Protein AF-A0A8T7GJ26-F1 (afdb_monomer_lite)

Sequence (467 aa):
MSLPRTNRNSEIVETINKELKKILKRLLLPILIACISAFLIIFVIDTERTAMFNTFPGIIIFFCCALAAIRLISKGLTKSEIKIFIIVFLAIFCWLIGETIYLYYQYFMKISIPYPSIADIFYLLSNFFFSYYLYSSLAHLSRHKNISSIYYIVISIGVSILMIGLITTMIRNHLSGEYNVISFTVSIIYYLYDFIILVPAIVILITTKKEPLIFHWLILTLAITILVFADIGYTYSDMVGKEFIRETEWFWALIYSIGYIFILMSIIWYQKIKDILYLGKIDKITENMDNKFDKNNEFVEQYIKQNNINKLGENNKYFEIISSRIQHSKNNINILLPEESWIEKNEIKNILNLVFQKITENNLLKIRILNSYTLRDKWDSNISSKNKERILIRYFEPHISLKSAIFIIDDKFLLVFDTITYEDNIKKSYVLSYTDNELKVSIYLNLFEKVWLLETAIHGQNGFHKN

Secondary structure (DSSP, 8-state):
-PPPGGGHHHHHHHHHHHHHHHHIIIIIHHHHHHHHHHHHHHHHH-TTTHHHHSHHHHHHHHHHHHHHHHHHHHTT--HHHHHHHHHHHHHHHHHHHHHHHHHIIIIII-SPPPSS-HHHHHHHHHHHHHHHHHHHHHHHHHHHS---HHHHHHHHHHHHHHHHHHHHHHHHHHHTTSS-HHHHHHHHHHHHHHHHHHHHHHHHHHHS---TTTHHHHHHHHHHHHHHHHHHHHHHHHHH-HHHHHHHHHHHHHHHHHHHHHHHHHHHHHHHHHHHHT-THHHHHHHHHHHHHHHHHHHHHHHHHHHT---TTS-THHHHHHHHHHHT--SEEEEEE-SGGGTTSHHHHHHHHHHHHHHHH-TT-EEEEEEEGGGHHHHHTTS-GGGTTTEEEEEE---S---SEEEEETTTEEEEEEEE--TT-S--EEEEEEE--HHHHHHHHHHHHHHHHHHHHHH-S------

pLDDT: mean 81.29, std 15.44, range [30.59, 98.19]

Structure (mmCIF, N/CA/C/O backbone):
data_AF-A0A8T7GJ26-F1
#
_entry.id   AF-A0A8T7GJ26-F1
#
loop_
_atom_site.group_PDB
_atom_site.id
_atom_site.type_symbol
_atom_site.label_atom_id
_atom_site.label_alt_id
_atom_site.label_comp_id
_atom_site.label_asym_id
_atom_site.label_entity_id
_atom_site.label_seq_id
_atom_site.pdbx_PDB_ins_code
_atom_site.Cartn_x
_atom_site.Cartn_y
_atom_site.Cartn_z
_atom_site.occupancy
_atom_site.B_iso_or_equiv
_atom_site.auth_seq_id
_atom_site.auth_comp_id
_atom_site.auth_asym_id
_atom_site.auth_atom_id
_atom_site.pdbx_PDB_model_num
ATOM 1 N N . MET A 1 1 ? -1.086 6.934 43.230 1.00 36.16 1 MET A N 1
ATOM 2 C CA . MET A 1 1 ? -0.432 7.893 42.312 1.00 36.16 1 MET A CA 1
ATOM 3 C C . MET A 1 1 ? -0.774 7.460 40.886 1.00 36.16 1 MET A C 1
ATOM 5 O O . MET A 1 1 ? -0.201 6.500 40.394 1.00 36.16 1 MET A O 1
ATOM 9 N N . SER A 1 2 ? -1.824 8.029 40.287 1.00 33.09 2 SER A N 1
ATOM 10 C CA . SER A 1 2 ? -2.357 7.605 38.981 1.00 33.09 2 SER A CA 1
ATOM 11 C C . SER A 1 2 ? -1.684 8.383 37.849 1.00 33.09 2 SER A C 1
ATOM 13 O O . SER A 1 2 ? -1.801 9.607 37.804 1.00 33.09 2 SER A O 1
ATOM 15 N N . LEU A 1 3 ? -0.989 7.689 36.946 1.00 33.25 3 LEU A N 1
ATOM 16 C CA . LEU A 1 3 ? -0.371 8.290 35.759 1.00 33.25 3 LEU A CA 1
ATOM 17 C C . LEU A 1 3 ? -1.425 8.976 34.856 1.00 33.25 3 LEU A C 1
ATOM 19 O O . LEU A 1 3 ? -2.544 8.464 34.741 1.00 33.25 3 LEU A O 1
ATOM 23 N N . PRO A 1 4 ? -1.098 10.102 34.188 1.00 39.72 4 PRO A N 1
ATOM 24 C CA . PRO A 1 4 ? -2.025 10.792 33.290 1.00 39.72 4 PRO A CA 1
ATOM 25 C C . PRO A 1 4 ? -2.404 9.902 32.093 1.00 39.72 4 PRO A C 1
ATOM 27 O O . PRO A 1 4 ? -1.548 9.421 31.351 1.00 39.72 4 PRO A O 1
ATOM 30 N N . ARG A 1 5 ? -3.711 9.670 31.916 1.00 49.03 5 ARG A N 1
ATOM 31 C CA . ARG A 1 5 ? -4.311 8.647 31.033 1.00 49.03 5 ARG A CA 1
ATOM 32 C C . ARG A 1 5 ? -4.330 8.972 29.532 1.00 49.03 5 ARG A C 1
ATOM 34 O O . ARG A 1 5 ? -4.708 8.115 28.743 1.00 49.03 5 ARG A O 1
ATOM 41 N N . THR A 1 6 ? -3.850 10.137 29.105 1.00 49.22 6 THR A N 1
ATOM 42 C CA . THR A 1 6 ? -3.681 10.473 27.676 1.00 49.22 6 THR A CA 1
ATOM 43 C C . THR A 1 6 ? -2.536 9.707 26.994 1.00 49.22 6 THR A C 1
ATOM 45 O O . THR A 1 6 ? -2.337 9.867 25.793 1.00 49.22 6 THR A O 1
ATOM 48 N N . ASN A 1 7 ? -1.808 8.850 27.726 1.00 54.12 7 ASN A N 1
ATOM 49 C CA . ASN A 1 7 ? -0.531 8.288 27.284 1.00 54.12 7 ASN A CA 1
ATOM 50 C C . ASN A 1 7 ? -0.566 6.850 26.702 1.00 54.12 7 ASN A C 1
ATOM 52 O O . ASN A 1 7 ? 0.481 6.311 26.366 1.00 54.12 7 ASN A O 1
ATOM 56 N N . ARG A 1 8 ? -1.725 6.177 26.591 1.00 57.75 8 ARG A N 1
ATOM 57 C CA . ARG A 1 8 ? -1.763 4.767 26.116 1.00 57.75 8 ARG A CA 1
ATOM 58 C C . ARG A 1 8 ? -1.815 4.613 24.597 1.00 57.75 8 ARG A C 1
ATOM 60 O O . ARG A 1 8 ? -1.161 3.730 24.048 1.00 57.75 8 ARG A O 1
ATOM 67 N N . ASN A 1 9 ? -2.537 5.491 23.902 1.00 58.66 9 ASN A N 1
ATOM 68 C CA . ASN A 1 9 ? -2.509 5.510 22.434 1.00 58.66 9 ASN A CA 1
ATOM 69 C C . ASN A 1 9 ? -1.128 5.929 21.933 1.00 58.66 9 ASN A C 1
ATOM 71 O O . ASN A 1 9 ? -0.635 5.360 20.961 1.00 58.66 9 ASN A O 1
ATOM 75 N N . SER A 1 10 ? -0.470 6.856 22.637 1.00 63.00 10 SER A N 1
ATOM 76 C CA . SER A 1 10 ? 0.942 7.145 22.404 1.00 63.00 10 SER A CA 1
ATOM 77 C C . SER A 1 10 ? 1.812 5.930 22.692 1.00 63.00 10 SER A C 1
ATOM 79 O O . SER A 1 10 ? 2.674 5.673 21.875 1.00 63.00 10 SER A O 1
ATOM 81 N N . GLU A 1 11 ? 1.566 5.127 23.730 1.00 67.50 11 GLU A N 1
ATOM 82 C CA . GLU A 1 11 ? 2.383 3.939 24.029 1.00 67.50 11 GLU A CA 1
ATOM 83 C C . GLU A 1 11 ? 2.301 2.841 22.947 1.00 67.50 11 GLU A C 1
ATOM 85 O O . GLU A 1 11 ? 3.330 2.293 22.544 1.00 67.50 11 GLU A O 1
ATOM 90 N N . ILE A 1 12 ? 1.109 2.536 22.409 1.00 67.19 12 ILE A N 1
ATOM 91 C CA . ILE A 1 12 ? 0.970 1.579 21.290 1.00 67.19 12 ILE A CA 1
ATOM 92 C C . ILE A 1 12 ? 1.646 2.138 20.037 1.00 67.19 12 ILE A C 1
ATOM 94 O O . ILE A 1 12 ? 2.435 1.444 19.395 1.00 67.19 12 ILE A O 1
ATOM 98 N N . VAL A 1 13 ? 1.375 3.401 19.700 1.00 68.50 13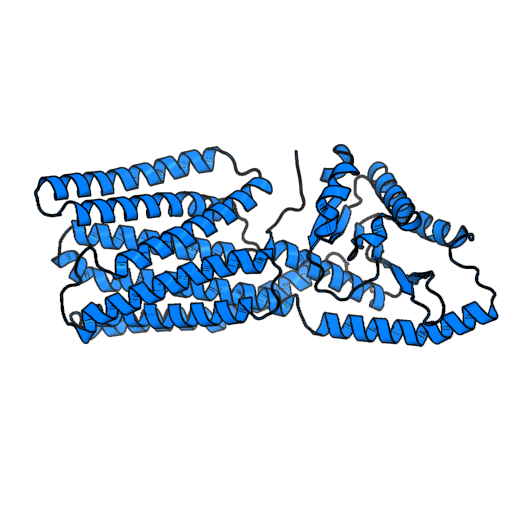 VAL A N 1
ATOM 99 C CA . VAL A 1 13 ? 1.983 4.073 18.543 1.00 68.50 13 VAL A CA 1
ATOM 100 C C . VAL A 1 13 ? 3.501 4.190 18.706 1.00 68.50 13 VAL A C 1
ATOM 102 O O . VAL A 1 13 ? 4.235 4.027 17.737 1.00 68.50 13 VAL A O 1
ATOM 105 N N . GLU A 1 14 ? 3.998 4.418 19.915 1.00 73.94 14 GLU A N 1
ATOM 106 C CA . GLU A 1 14 ? 5.417 4.481 20.259 1.00 73.94 14 GLU A CA 1
ATOM 107 C C . GLU A 1 14 ? 6.066 3.103 20.159 1.00 73.94 14 GLU A C 1
ATOM 109 O O . GLU A 1 14 ? 7.149 2.981 19.590 1.00 73.94 14 GLU A O 1
ATOM 114 N N . THR A 1 15 ? 5.386 2.051 20.617 1.00 74.62 15 THR A N 1
ATOM 115 C CA . THR A 1 15 ? 5.840 0.663 20.472 1.00 74.62 15 THR A CA 1
ATOM 116 C C . THR A 1 15 ? 5.930 0.272 19.001 1.00 74.62 15 THR A C 1
ATOM 118 O O . THR A 1 15 ? 6.962 -0.242 18.563 1.00 74.62 15 THR A O 1
ATOM 121 N N . ILE A 1 16 ? 4.887 0.580 18.224 1.00 71.81 16 ILE A N 1
ATOM 122 C CA . ILE A 1 16 ? 4.866 0.411 16.769 1.00 71.81 16 ILE A CA 1
ATOM 123 C C . ILE A 1 16 ? 6.041 1.186 16.160 1.00 71.81 16 ILE A C 1
ATOM 125 O O . ILE A 1 16 ? 6.884 0.592 15.499 1.00 71.81 16 ILE A O 1
ATOM 129 N N . ASN A 1 17 ? 6.192 2.474 16.467 1.00 75.88 17 ASN A N 1
ATOM 130 C CA . ASN A 1 17 ? 7.302 3.300 15.988 1.00 75.88 17 ASN A CA 1
ATOM 131 C C . ASN A 1 17 ? 8.681 2.740 16.345 1.00 75.88 17 ASN A C 1
ATOM 133 O O . ASN A 1 17 ? 9.604 2.806 15.534 1.00 75.88 17 ASN A O 1
ATOM 137 N N . LYS A 1 18 ? 8.851 2.204 17.553 1.00 81.38 18 LYS A N 1
ATOM 138 C CA . LYS A 1 18 ? 10.116 1.645 18.034 1.00 81.38 18 LYS A CA 1
ATOM 139 C C . LYS A 1 18 ? 10.476 0.367 17.282 1.00 81.38 18 LYS A C 1
ATOM 141 O O . LYS A 1 18 ? 11.609 0.244 16.816 1.00 81.38 18 LYS A O 1
ATOM 146 N N . GLU A 1 19 ? 9.530 -0.556 17.122 1.00 75.75 19 GLU A N 1
ATOM 147 C CA . GLU A 1 19 ? 9.732 -1.783 16.340 1.00 75.75 19 GLU A CA 1
ATOM 148 C C . GLU A 1 19 ? 9.939 -1.477 14.851 1.00 75.75 19 GLU A C 1
ATOM 150 O O . GLU A 1 19 ? 10.803 -2.070 14.207 1.00 75.75 19 GLU A O 1
ATOM 155 N N . LEU A 1 20 ? 9.239 -0.484 14.311 1.00 76.38 20 LEU A N 1
ATOM 156 C CA . LEU A 1 20 ? 9.401 -0.042 12.928 1.00 76.38 20 LEU A CA 1
ATOM 157 C C . LEU A 1 20 ? 10.767 0.623 12.682 1.00 76.38 20 LEU A C 1
ATOM 159 O O . LEU A 1 20 ? 11.470 0.269 11.735 1.00 76.38 20 LEU A O 1
ATOM 163 N N . LYS A 1 21 ? 11.227 1.498 13.589 1.00 80.44 21 LYS A N 1
ATOM 164 C CA . LYS A 1 21 ? 12.602 2.038 13.569 1.00 80.44 21 LYS A CA 1
ATOM 165 C C . LYS A 1 21 ? 13.650 0.929 13.646 1.00 80.44 21 LYS A C 1
ATOM 167 O O . LYS A 1 21 ? 14.722 1.050 13.056 1.00 80.44 21 LYS A O 1
ATOM 172 N N . LYS A 1 22 ? 13.360 -0.145 14.379 1.00 82.19 22 LYS A N 1
ATOM 173 C CA . LYS A 1 22 ? 14.240 -1.308 14.498 1.00 82.19 22 LYS A CA 1
ATOM 174 C C . LYS A 1 22 ? 14.302 -2.100 13.194 1.00 82.19 22 LYS A C 1
ATOM 176 O O . LYS A 1 22 ? 15.405 -2.472 12.813 1.00 82.19 22 LYS A O 1
ATOM 181 N N . ILE A 1 23 ? 13.183 -2.303 12.493 1.00 77.19 23 ILE A N 1
ATOM 182 C CA . ILE A 1 23 ? 13.171 -2.914 11.150 1.00 77.19 23 ILE A CA 1
ATOM 183 C C . ILE A 1 23 ? 14.007 -2.081 10.182 1.00 77.19 23 ILE A C 1
ATOM 185 O O . ILE A 1 23 ? 14.909 -2.615 9.539 1.00 77.19 23 ILE A O 1
ATOM 189 N N . LEU A 1 24 ? 13.773 -0.767 10.149 1.00 78.19 24 LEU A N 1
ATOM 190 C CA . LEU A 1 24 ? 14.520 0.147 9.289 1.00 78.19 24 LEU A CA 1
ATOM 191 C C . LEU A 1 24 ? 16.036 0.053 9.544 1.00 78.19 24 LEU A C 1
ATOM 193 O O . LEU A 1 24 ? 16.818 -0.119 8.614 1.00 78.19 24 LEU A O 1
ATOM 197 N N . LYS A 1 25 ? 16.458 0.119 10.813 1.00 83.62 25 LYS A N 1
ATOM 198 C CA . LYS A 1 25 ? 17.884 0.109 11.177 1.00 83.62 25 LYS A CA 1
ATOM 199 C C . LYS A 1 25 ? 18.553 -1.259 11.049 1.00 83.62 25 LYS A C 1
ATOM 201 O O . LYS A 1 25 ? 19.728 -1.308 10.713 1.00 83.62 25 LYS A O 1
ATOM 206 N N . ARG A 1 26 ? 17.859 -2.351 11.387 1.00 83.50 26 ARG A N 1
ATOM 207 C CA . ARG A 1 26 ? 18.473 -3.690 11.491 1.00 83.50 26 ARG A CA 1
ATOM 208 C C . ARG A 1 26 ? 18.361 -4.525 10.226 1.00 83.50 26 ARG A C 1
ATOM 210 O O . ARG A 1 26 ? 19.162 -5.433 10.066 1.00 83.50 26 ARG A O 1
ATOM 217 N N . LEU A 1 27 ? 17.367 -4.261 9.383 1.00 78.44 27 LEU A N 1
ATOM 218 C CA . LEU A 1 27 ? 17.147 -5.029 8.162 1.00 78.44 27 LEU A CA 1
ATOM 219 C C . LEU A 1 27 ? 17.458 -4.180 6.933 1.00 78.44 27 LEU A C 1
ATOM 221 O O . LEU A 1 27 ? 18.305 -4.552 6.131 1.00 78.44 27 LEU A O 1
ATOM 225 N N . LEU A 1 28 ? 16.823 -3.012 6.815 1.00 75.31 28 LEU A N 1
ATOM 226 C CA . LEU A 1 28 ? 16.902 -2.243 5.578 1.00 75.31 28 LEU A CA 1
ATOM 227 C C . LEU A 1 28 ? 18.255 -1.577 5.370 1.00 75.31 28 LEU A C 1
ATOM 229 O O . LEU A 1 28 ? 18.820 -1.704 4.292 1.00 75.31 28 LEU A O 1
ATOM 233 N N . LEU A 1 29 ? 18.769 -0.865 6.375 1.00 79.94 29 LEU A N 1
ATOM 234 C CA . LEU A 1 29 ? 20.035 -0.151 6.221 1.00 79.94 29 LEU A CA 1
ATOM 235 C C . LEU A 1 29 ? 21.183 -1.105 5.822 1.00 79.94 29 LEU A C 1
ATOM 237 O O . LEU A 1 29 ? 21.883 -0.783 4.867 1.00 79.94 29 LEU A O 1
ATOM 241 N N . PRO A 1 30 ? 21.338 -2.297 6.436 1.00 85.25 30 PRO A N 1
ATOM 242 C CA . PRO A 1 30 ? 22.321 -3.277 5.980 1.00 85.25 30 PRO A CA 1
ATOM 243 C C . PRO A 1 30 ? 22.071 -3.804 4.565 1.00 85.25 30 PRO A C 1
ATOM 245 O O . PRO A 1 30 ? 23.031 -3.923 3.817 1.00 85.25 30 PRO A O 1
ATOM 248 N N . ILE A 1 31 ? 20.819 -4.094 4.178 1.00 82.75 31 ILE A N 1
ATOM 249 C CA . ILE A 1 31 ? 20.499 -4.566 2.816 1.00 82.75 31 ILE A CA 1
ATOM 250 C C . ILE A 1 31 ? 20.846 -3.491 1.785 1.00 82.75 31 ILE A C 1
ATOM 252 O O . ILE A 1 31 ? 21.494 -3.787 0.790 1.00 82.75 31 ILE A O 1
ATOM 256 N N . LEU A 1 32 ? 20.470 -2.238 2.042 1.00 81.62 32 LEU A N 1
ATOM 257 C CA . LEU A 1 32 ? 20.756 -1.121 1.147 1.00 81.62 32 LEU A CA 1
ATOM 258 C C . LEU A 1 32 ? 22.265 -0.882 1.022 1.00 81.62 32 LEU A C 1
ATOM 260 O O . LEU A 1 32 ? 22.762 -0.735 -0.089 1.00 81.62 32 LEU A O 1
ATOM 264 N N . ILE A 1 33 ? 22.998 -0.904 2.142 1.00 84.44 33 ILE A N 1
ATOM 265 C CA . ILE A 1 33 ? 24.464 -0.804 2.138 1.00 84.44 33 ILE A CA 1
ATOM 266 C C . ILE A 1 33 ? 25.070 -1.976 1.366 1.00 84.44 33 ILE A C 1
ATOM 268 O O . ILE A 1 33 ? 25.903 -1.743 0.504 1.00 84.44 33 ILE A O 1
ATOM 272 N N . ALA A 1 34 ? 24.635 -3.212 1.617 1.00 83.06 34 ALA A N 1
ATOM 273 C CA . ALA A 1 34 ? 25.146 -4.390 0.922 1.00 83.06 34 ALA A CA 1
ATOM 274 C C . ALA A 1 34 ? 24.885 -4.325 -0.589 1.00 83.06 34 ALA A C 1
ATOM 276 O O . ALA A 1 34 ? 25.789 -4.614 -1.365 1.00 83.06 34 ALA A O 1
ATOM 277 N N . CYS A 1 35 ? 23.692 -3.892 -1.010 1.00 81.12 35 CYS A N 1
ATOM 278 C CA . CYS A 1 35 ? 23.370 -3.690 -2.420 1.00 81.12 35 CYS A CA 1
ATOM 279 C C . CYS A 1 35 ? 24.244 -2.596 -3.042 1.00 81.12 35 CYS A C 1
ATOM 281 O O . CYS A 1 35 ? 24.881 -2.850 -4.057 1.00 81.12 35 CYS A O 1
ATOM 283 N N . ILE A 1 36 ? 24.344 -1.416 -2.419 1.00 82.50 36 ILE A N 1
ATOM 284 C CA . ILE A 1 36 ? 25.195 -0.322 -2.916 1.00 82.50 36 ILE A CA 1
ATOM 285 C C . ILE A 1 36 ? 26.658 -0.772 -2.999 1.00 82.50 36 ILE A C 1
ATOM 287 O O . ILE A 1 36 ? 27.305 -0.570 -4.021 1.00 82.50 36 ILE A O 1
ATOM 291 N N . SER A 1 37 ? 27.180 -1.415 -1.952 1.00 83.00 37 SER A N 1
ATOM 292 C CA . SER A 1 37 ? 28.544 -1.943 -1.932 1.00 83.00 37 SER A CA 1
ATOM 293 C C . SER A 1 37 ? 28.763 -2.994 -3.017 1.00 83.00 37 SER A C 1
ATOM 295 O O . SER A 1 37 ? 29.800 -2.956 -3.667 1.00 83.00 37 SER A O 1
ATOM 297 N N . ALA A 1 38 ? 27.801 -3.890 -3.257 1.00 80.38 38 ALA A N 1
ATOM 298 C CA . ALA A 1 38 ? 27.889 -4.870 -4.334 1.00 80.38 38 ALA A CA 1
ATOM 299 C C . ALA A 1 38 ? 27.972 -4.186 -5.705 1.00 80.38 38 ALA A C 1
ATOM 301 O O . ALA A 1 38 ? 28.888 -4.486 -6.463 1.00 80.38 38 ALA A O 1
ATOM 302 N N . PHE A 1 39 ? 27.097 -3.216 -5.995 1.00 79.19 39 PHE A N 1
ATOM 303 C CA . PHE A 1 39 ? 27.146 -2.462 -7.253 1.00 79.19 39 PHE A CA 1
ATOM 304 C C . PHE A 1 39 ? 28.457 -1.683 -7.420 1.00 79.19 39 PHE A C 1
ATOM 306 O O . PHE A 1 39 ? 29.038 -1.714 -8.500 1.00 79.19 39 PHE A O 1
ATOM 313 N N . LEU A 1 40 ? 28.969 -1.050 -6.358 1.00 80.12 40 LEU A N 1
ATOM 314 C CA . LEU A 1 40 ? 30.257 -0.347 -6.398 1.00 80.12 40 LEU A CA 1
ATOM 315 C C . LEU A 1 40 ? 31.434 -1.299 -6.652 1.00 80.12 40 LEU A C 1
ATOM 317 O O . LEU A 1 40 ? 32.322 -0.975 -7.432 1.00 80.12 40 LEU A O 1
ATOM 321 N N . ILE A 1 41 ? 31.444 -2.475 -6.019 1.00 79.75 41 ILE A N 1
ATOM 322 C CA . ILE A 1 41 ? 32.490 -3.484 -6.230 1.00 79.75 41 ILE A CA 1
ATOM 323 C C . ILE A 1 41 ? 32.444 -4.007 -7.669 1.00 79.75 41 ILE A C 1
ATOM 325 O O . ILE A 1 41 ? 33.482 -4.079 -8.320 1.00 79.75 41 ILE A O 1
ATOM 329 N N . ILE A 1 42 ? 31.254 -4.336 -8.181 1.00 73.06 42 ILE A N 1
ATOM 330 C CA . ILE A 1 42 ? 31.073 -4.817 -9.559 1.00 73.06 42 ILE A CA 1
ATOM 331 C C . ILE A 1 42 ? 31.529 -3.741 -10.553 1.00 73.06 42 ILE A C 1
ATOM 333 O O . ILE A 1 42 ? 32.286 -4.053 -11.469 1.00 73.06 42 ILE A O 1
ATOM 337 N N . PHE A 1 43 ? 31.150 -2.479 -10.326 1.00 73.38 43 PHE A N 1
ATOM 338 C CA . PHE A 1 43 ? 31.570 -1.346 -11.152 1.00 73.38 43 PHE A CA 1
ATOM 339 C C . PHE A 1 43 ? 33.096 -1.186 -11.221 1.00 73.38 43 PHE A C 1
ATOM 341 O O . PHE A 1 43 ? 33.634 -0.932 -12.293 1.00 73.38 43 PHE A O 1
ATOM 348 N N . VAL A 1 44 ? 33.800 -1.361 -10.098 1.00 79.62 44 VAL A N 1
ATOM 349 C CA . VAL A 1 44 ? 35.267 -1.240 -10.045 1.00 79.62 44 VAL A CA 1
ATOM 350 C C . VAL A 1 44 ? 35.979 -2.431 -10.697 1.00 79.62 44 VAL A C 1
ATOM 352 O O . VAL A 1 44 ? 37.066 -2.256 -11.241 1.00 79.62 44 VAL A O 1
ATOM 355 N N . ILE A 1 45 ? 35.409 -3.639 -10.622 1.00 76.75 45 ILE A N 1
ATOM 356 C CA . ILE A 1 45 ? 36.079 -4.867 -11.077 1.00 76.75 45 ILE A CA 1
ATOM 357 C C . ILE A 1 45 ? 35.972 -5.060 -12.592 1.00 76.75 45 ILE A C 1
ATOM 359 O O . ILE A 1 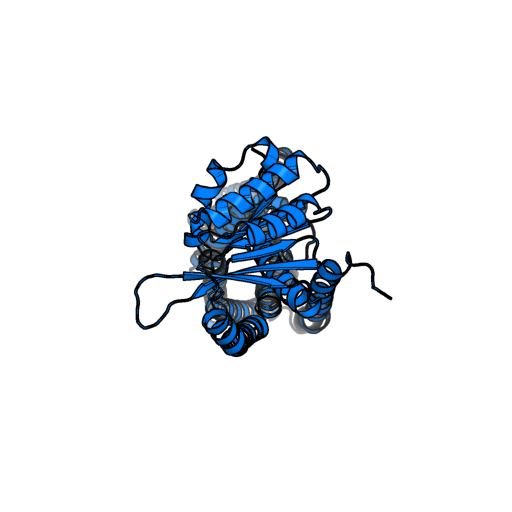45 ? 36.967 -5.430 -13.211 1.00 76.75 45 ILE A O 1
ATOM 363 N N . ASP A 1 46 ? 34.788 -4.879 -13.183 1.00 69.50 46 ASP A N 1
ATOM 364 C CA . ASP A 1 46 ? 34.566 -5.218 -14.594 1.00 69.50 46 ASP A CA 1
ATOM 365 C C . ASP A 1 46 ? 33.305 -4.530 -15.146 1.00 69.50 46 ASP A C 1
ATOM 367 O O . ASP A 1 46 ? 32.178 -4.985 -14.931 1.00 69.50 46 ASP A O 1
ATOM 371 N N . THR A 1 47 ? 33.508 -3.435 -15.882 1.00 62.06 47 THR A N 1
ATOM 372 C CA . THR A 1 47 ? 32.447 -2.639 -16.520 1.00 62.06 47 THR A CA 1
ATOM 373 C C . THR A 1 47 ? 31.788 -3.323 -17.719 1.00 62.06 47 THR A C 1
ATOM 375 O O . THR A 1 47 ? 30.748 -2.854 -18.172 1.00 62.06 47 THR A O 1
ATOM 378 N N . GLU A 1 48 ? 32.343 -4.417 -18.249 1.00 64.12 48 GLU A N 1
ATOM 379 C CA . GLU A 1 48 ? 31.669 -5.212 -19.285 1.00 64.12 48 GLU A CA 1
ATOM 380 C C . GLU A 1 48 ? 30.763 -6.282 -18.658 1.00 64.12 48 GLU A C 1
ATOM 382 O O . GLU A 1 48 ? 29.720 -6.631 -19.217 1.00 64.12 48 GLU A O 1
ATOM 387 N N . ARG A 1 49 ? 31.104 -6.772 -17.458 1.00 62.84 49 ARG A N 1
ATOM 388 C CA . ARG A 1 49 ? 30.249 -7.696 -16.692 1.00 62.84 49 ARG A CA 1
ATOM 389 C C . ARG A 1 49 ? 29.181 -7.010 -15.849 1.00 62.84 49 ARG A C 1
ATOM 391 O O . ARG A 1 49 ? 28.224 -7.687 -15.479 1.00 62.84 49 ARG A O 1
ATOM 398 N N . THR A 1 50 ? 29.284 -5.714 -15.556 1.00 61.75 50 THR A N 1
ATOM 399 C CA . THR A 1 50 ? 28.240 -4.952 -14.835 1.00 61.75 50 THR A CA 1
ATOM 400 C C . THR A 1 50 ? 26.864 -5.121 -15.474 1.00 61.75 50 THR A C 1
ATOM 402 O O . THR A 1 50 ? 25.912 -5.406 -14.753 1.00 61.75 50 THR A O 1
ATOM 405 N N . ALA A 1 51 ? 26.765 -5.077 -16.807 1.00 58.69 51 ALA A N 1
ATOM 406 C CA . ALA A 1 51 ? 25.517 -5.327 -17.536 1.00 58.69 51 ALA A CA 1
ATOM 407 C C . ALA A 1 51 ? 24.902 -6.708 -17.215 1.00 58.69 51 ALA A C 1
ATOM 409 O O . ALA A 1 51 ? 23.689 -6.834 -17.056 1.00 58.69 51 ALA A O 1
ATOM 410 N N . MET A 1 52 ? 25.736 -7.743 -17.025 1.00 60.09 52 MET A N 1
ATOM 411 C CA . MET A 1 52 ? 25.285 -9.095 -16.653 1.00 60.09 52 MET A CA 1
ATOM 412 C C . MET A 1 52 ? 24.804 -9.193 -15.199 1.00 60.09 52 MET A C 1
ATOM 414 O O . MET A 1 52 ? 24.012 -10.076 -14.877 1.00 60.09 52 MET A O 1
ATOM 418 N N . PHE A 1 53 ? 25.279 -8.319 -14.309 1.00 67.06 53 PHE A N 1
ATOM 419 C CA . PHE A 1 53 ? 24.899 -8.313 -12.894 1.00 67.06 53 PHE A CA 1
ATOM 420 C C . PHE A 1 53 ? 23.728 -7.379 -12.574 1.00 67.06 53 PHE A C 1
ATOM 422 O O . PHE A 1 53 ? 23.266 -7.378 -11.436 1.00 67.06 53 PHE A O 1
ATOM 429 N N . ASN A 1 54 ? 23.215 -6.625 -13.546 1.00 70.06 54 ASN A N 1
ATOM 430 C CA . ASN A 1 54 ? 22.132 -5.668 -13.322 1.00 70.06 54 ASN A CA 1
ATOM 431 C C . ASN A 1 54 ? 20.778 -6.348 -13.034 1.00 70.06 54 ASN A C 1
ATOM 433 O O . ASN A 1 54 ? 20.019 -5.867 -12.194 1.00 70.06 54 ASN A O 1
ATOM 437 N N . THR A 1 55 ? 20.497 -7.500 -13.652 1.00 78.06 55 THR A N 1
ATOM 438 C CA . THR A 1 55 ? 19.198 -8.200 -13.551 1.00 78.06 55 THR A CA 1
ATOM 439 C C . THR A 1 55 ? 19.109 -9.228 -12.421 1.00 78.06 55 THR A C 1
ATOM 441 O O . THR A 1 55 ? 18.033 -9.463 -11.866 1.00 78.06 55 THR A O 1
ATOM 444 N N . PHE A 1 56 ? 20.233 -9.813 -11.994 1.00 83.50 56 PHE A N 1
ATOM 445 C CA . PHE A 1 56 ? 20.254 -10.794 -10.897 1.00 83.50 56 PHE A CA 1
ATOM 446 C C . PHE A 1 56 ? 19.698 -10.255 -9.565 1.00 83.50 56 PHE A C 1
ATOM 448 O O . PHE A 1 56 ? 18.853 -10.930 -8.964 1.00 83.50 56 PHE A O 1
ATOM 455 N N . PRO A 1 57 ? 20.114 -9.065 -9.081 1.00 82.69 57 PRO A N 1
ATOM 456 C CA . PRO A 1 57 ? 19.540 -8.463 -7.884 1.00 82.69 57 PRO A CA 1
ATOM 457 C C . PRO A 1 57 ? 18.029 -8.267 -8.017 1.00 82.69 57 PRO A C 1
ATOM 459 O O . PRO A 1 57 ? 17.298 -8.597 -7.083 1.00 82.69 57 PRO A O 1
ATOM 462 N N . GLY A 1 58 ? 17.562 -7.811 -9.186 1.00 85.31 58 GLY A N 1
ATOM 463 C CA . GLY A 1 58 ? 16.142 -7.646 -9.493 1.00 85.31 58 GLY A CA 1
ATOM 464 C C . GLY A 1 58 ? 15.354 -8.934 -9.278 1.00 85.31 58 GLY A C 1
ATOM 465 O O . GLY A 1 58 ? 14.435 -8.963 -8.459 1.00 85.31 58 GLY A O 1
ATOM 466 N N . ILE A 1 59 ? 15.773 -10.029 -9.917 1.00 90.19 59 ILE A N 1
ATOM 467 C CA . ILE A 1 59 ? 15.117 -11.342 -9.800 1.00 90.19 59 ILE A CA 1
ATOM 468 C C . ILE A 1 59 ? 15.074 -11.821 -8.347 1.00 90.19 59 ILE A C 1
ATOM 470 O O . ILE A 1 59 ? 14.018 -12.231 -7.864 1.00 90.19 59 ILE A O 1
ATOM 474 N N . ILE A 1 60 ? 16.197 -11.751 -7.625 1.00 89.88 60 ILE A N 1
ATOM 475 C CA . ILE A 1 60 ? 16.270 -12.208 -6.228 1.00 89.88 60 ILE A CA 1
ATOM 476 C C . ILE A 1 60 ? 15.331 -11.384 -5.340 1.00 89.88 60 ILE A C 1
ATOM 478 O O . ILE A 1 60 ? 14.603 -11.949 -4.516 1.00 89.88 60 ILE A O 1
ATOM 482 N N . ILE A 1 61 ? 15.321 -10.057 -5.505 1.00 89.94 61 ILE A N 1
ATOM 483 C CA . ILE A 1 61 ? 14.477 -9.167 -4.704 1.00 89.94 61 ILE A CA 1
ATOM 484 C C . ILE A 1 61 ? 12.999 -9.401 -5.035 1.00 89.94 61 ILE A C 1
ATOM 486 O O . ILE A 1 61 ? 12.204 -9.579 -4.113 1.00 89.94 61 ILE A O 1
ATOM 490 N N . PHE A 1 62 ? 12.614 -9.478 -6.312 1.00 90.81 62 PHE A N 1
ATOM 491 C CA . PHE A 1 62 ? 11.223 -9.733 -6.702 1.00 90.81 62 PHE A CA 1
ATOM 492 C C . PHE A 1 62 ? 10.734 -11.124 -6.307 1.00 90.81 62 PHE A C 1
ATOM 494 O O . PHE A 1 62 ? 9.582 -11.267 -5.893 1.00 90.81 62 PHE A O 1
ATOM 501 N N . PHE A 1 63 ? 11.596 -12.138 -6.349 1.00 93.12 63 PHE A N 1
ATOM 502 C CA . PHE A 1 63 ? 11.272 -13.459 -5.823 1.00 93.12 63 PHE A CA 1
ATOM 503 C C . PHE A 1 63 ? 10.992 -13.397 -4.313 1.00 93.12 63 PHE A C 1
ATOM 505 O O . PHE A 1 63 ? 9.973 -13.912 -3.843 1.00 93.12 63 PHE A O 1
ATOM 512 N N . CYS A 1 64 ? 11.826 -12.681 -3.549 1.00 92.75 64 CYS A N 1
ATOM 513 C CA . CYS A 1 64 ? 11.571 -12.413 -2.130 1.00 92.75 64 CYS A CA 1
ATOM 514 C C . CYS A 1 64 ? 10.257 -11.644 -1.909 1.00 92.75 64 CYS A C 1
ATOM 516 O O . CYS A 1 64 ? 9.492 -11.990 -1.005 1.00 92.75 64 CYS A O 1
ATOM 518 N N . CYS A 1 65 ? 9.965 -10.632 -2.733 1.00 91.38 65 CYS A N 1
ATOM 519 C CA . CYS A 1 65 ? 8.711 -9.876 -2.693 1.00 91.38 65 CYS A CA 1
ATOM 520 C C . CYS A 1 65 ? 7.497 -10.780 -2.930 1.00 91.38 65 CYS A C 1
ATOM 522 O O . CYS A 1 65 ? 6.524 -10.703 -2.180 1.00 91.38 65 CYS A O 1
ATOM 524 N N . ALA A 1 66 ? 7.563 -11.658 -3.934 1.00 92.50 66 ALA A N 1
ATOM 525 C CA . ALA A 1 66 ? 6.500 -12.600 -4.260 1.00 92.50 66 ALA A CA 1
ATOM 526 C C . ALA A 1 66 ? 6.236 -13.562 -3.092 1.00 92.50 66 ALA A C 1
ATOM 528 O O . ALA A 1 66 ? 5.091 -13.710 -2.666 1.00 92.50 66 ALA A O 1
ATOM 529 N N . LEU A 1 67 ? 7.286 -14.142 -2.500 1.00 93.31 67 LEU A N 1
ATOM 530 C CA . LEU A 1 67 ? 7.156 -15.002 -1.318 1.00 93.31 67 LEU A CA 1
ATOM 531 C C . LEU A 1 67 ? 6.580 -14.254 -0.109 1.00 93.31 67 LEU A C 1
ATOM 533 O O . LEU A 1 67 ? 5.715 -14.786 0.594 1.00 93.31 67 LEU A O 1
ATOM 537 N N . ALA A 1 68 ? 7.030 -13.021 0.137 1.00 91.00 68 ALA A N 1
ATOM 538 C CA . ALA A 1 68 ? 6.513 -12.187 1.218 1.00 91.00 68 ALA A CA 1
ATOM 539 C C . ALA A 1 68 ? 5.025 -11.858 1.015 1.00 91.00 68 ALA A C 1
ATOM 541 O O . ALA A 1 68 ? 4.241 -11.963 1.960 1.00 91.00 68 ALA A O 1
ATOM 542 N N . ALA A 1 69 ? 4.619 -11.529 -0.213 1.00 90.31 69 ALA A N 1
ATOM 543 C CA . ALA A 1 69 ? 3.229 -11.264 -0.564 1.00 90.31 69 ALA A CA 1
ATOM 544 C C . ALA A 1 69 ? 2.346 -12.516 -0.425 1.00 90.31 69 ALA A C 1
ATOM 546 O O . ALA A 1 69 ? 1.291 -12.438 0.202 1.00 90.31 69 ALA A O 1
ATOM 547 N N . ILE A 1 70 ? 2.790 -13.685 -0.906 1.00 91.69 70 ILE A N 1
ATOM 548 C CA . ILE A 1 70 ? 2.070 -14.963 -0.733 1.00 91.69 70 ILE A CA 1
ATOM 549 C C . ILE A 1 70 ? 1.876 -15.267 0.754 1.00 91.69 70 ILE A C 1
ATOM 551 O O . ILE A 1 70 ? 0.764 -15.555 1.206 1.00 91.69 70 ILE A O 1
ATOM 555 N N . ARG A 1 71 ? 2.950 -15.149 1.546 1.00 89.94 71 ARG A N 1
ATOM 556 C CA . ARG A 1 71 ? 2.888 -15.349 2.996 1.00 89.94 71 ARG A CA 1
ATOM 557 C C . ARG A 1 71 ? 1.907 -14.382 3.651 1.00 89.94 71 ARG A C 1
ATOM 559 O O . ARG A 1 71 ? 1.146 -14.800 4.520 1.00 89.94 71 ARG A O 1
ATOM 566 N N . LEU A 1 72 ? 1.914 -13.113 3.258 1.00 87.25 72 LEU A N 1
ATOM 567 C CA . LEU A 1 72 ? 0.991 -12.118 3.784 1.00 87.25 72 LEU A CA 1
ATOM 568 C C . LEU A 1 72 ? -0.469 -12.460 3.449 1.00 87.25 72 LEU A C 1
ATOM 570 O O . LEU A 1 72 ? -1.304 -12.449 4.351 1.00 87.25 72 LEU A O 1
ATOM 574 N N . ILE A 1 73 ? -0.758 -12.828 2.197 1.00 85.88 73 ILE A N 1
ATOM 575 C CA . ILE A 1 73 ? -2.104 -13.204 1.737 1.00 85.88 73 ILE A CA 1
ATOM 576 C C . ILE A 1 73 ? -2.619 -14.438 2.492 1.00 85.88 73 ILE A C 1
ATOM 578 O O . ILE A 1 73 ? -3.777 -14.471 2.901 1.00 85.88 73 ILE A O 1
ATOM 582 N N . SER A 1 74 ? -1.744 -15.409 2.774 1.00 84.44 74 SER A N 1
ATOM 583 C CA . SER A 1 74 ? -2.098 -16.625 3.524 1.00 84.44 74 SER A CA 1
ATOM 584 C C . SER A 1 74 ? -2.477 -16.387 4.997 1.00 84.44 74 SER A C 1
ATOM 586 O O . SER A 1 74 ? -3.145 -17.220 5.604 1.00 84.44 74 SER A O 1
ATOM 588 N N . LYS A 1 75 ? -2.100 -15.247 5.593 1.00 78.94 75 LYS A N 1
ATOM 589 C CA . LYS A 1 75 ? -2.285 -14.940 7.026 1.00 78.94 75 LYS A CA 1
ATOM 590 C C . LYS A 1 75 ? -3.658 -14.330 7.377 1.00 78.94 75 LYS A C 1
ATOM 592 O O . LYS A 1 75 ? -3.728 -13.427 8.213 1.00 78.94 75 LYS A O 1
ATOM 597 N N . GLY A 1 76 ? -4.745 -14.778 6.745 1.00 67.19 76 GLY A N 1
ATOM 598 C CA . GLY A 1 76 ? -6.115 -14.340 7.077 1.00 67.19 76 GLY A CA 1
ATOM 599 C C . GLY A 1 76 ? -6.310 -12.824 6.967 1.00 67.19 76 GLY A C 1
ATOM 600 O O . GLY A 1 76 ? -6.633 -12.156 7.946 1.00 67.19 76 GLY A O 1
ATOM 601 N N . LEU A 1 77 ? -5.955 -12.242 5.820 1.00 75.88 77 LEU A N 1
ATOM 602 C CA . LEU A 1 77 ? -6.296 -10.852 5.489 1.00 75.88 77 LEU A CA 1
ATOM 603 C C . LEU A 1 77 ? -7.818 -10.705 5.307 1.00 75.88 77 LEU A C 1
ATOM 605 O O . LEU A 1 77 ? -8.485 -11.660 4.909 1.00 75.88 77 LEU A O 1
ATOM 609 N N . THR A 1 78 ? -8.348 -9.511 5.563 1.00 69.56 78 THR A N 1
ATOM 610 C CA . THR A 1 78 ? -9.729 -9.152 5.217 1.00 69.56 78 THR A CA 1
ATOM 611 C C . THR A 1 78 ? -9.912 -9.207 3.701 1.00 69.56 78 THR A C 1
ATOM 613 O O . THR A 1 78 ? -8.951 -9.092 2.932 1.00 69.56 78 THR A O 1
ATOM 616 N N . LYS A 1 79 ? -11.146 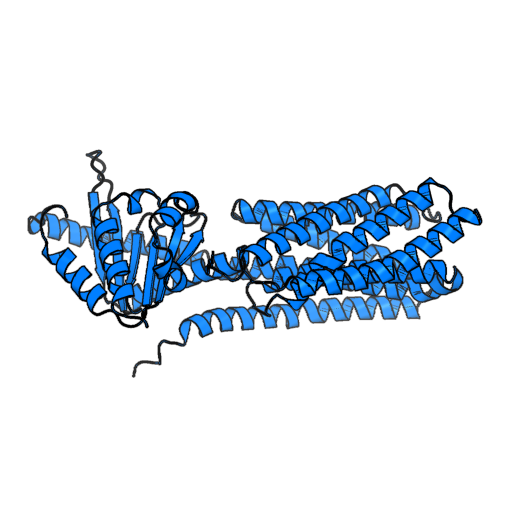-9.356 3.214 1.00 72.06 79 LYS A N 1
ATOM 617 C CA . LYS A 1 79 ? -11.403 -9.470 1.765 1.00 72.06 79 LYS A CA 1
ATOM 618 C C . LYS A 1 79 ? -10.898 -8.254 0.985 1.00 72.06 79 LYS A C 1
ATOM 620 O O . LYS A 1 79 ? -10.395 -8.400 -0.131 1.00 72.06 79 LYS A O 1
ATOM 625 N N . SER A 1 80 ? -11.007 -7.059 1.567 1.00 69.75 80 SER A N 1
ATOM 626 C CA . SER A 1 80 ? -10.504 -5.824 0.959 1.00 69.75 80 SER A CA 1
ATOM 627 C C . SER A 1 80 ? -8.977 -5.771 0.923 1.00 69.75 80 SER A C 1
ATOM 629 O O . SER A 1 80 ? -8.415 -5.388 -0.102 1.00 69.75 80 SER A O 1
ATOM 631 N N . GLU A 1 81 ? -8.307 -6.193 2.000 1.00 77.88 81 GLU A N 1
ATOM 632 C CA . GLU A 1 81 ? -6.844 -6.297 2.050 1.00 77.88 81 GLU A CA 1
ATOM 633 C C . GLU A 1 81 ? -6.334 -7.296 1.004 1.00 77.88 81 GLU A C 1
ATOM 635 O O . GLU A 1 81 ? -5.442 -6.967 0.221 1.00 77.88 81 GLU A O 1
ATOM 640 N N . ILE A 1 82 ? -6.937 -8.491 0.942 1.00 82.50 82 ILE A N 1
ATOM 641 C CA . ILE A 1 82 ? -6.586 -9.538 -0.029 1.00 82.50 82 ILE A CA 1
ATOM 6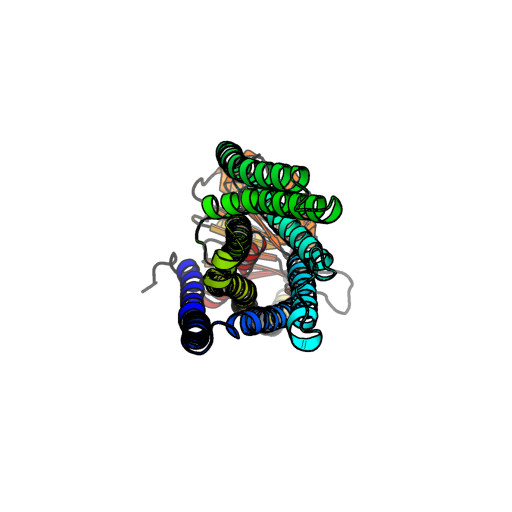42 C C . ILE A 1 82 ? -6.636 -8.977 -1.444 1.00 82.50 82 ILE A C 1
ATOM 644 O O . ILE A 1 82 ? -5.686 -9.151 -2.201 1.00 82.50 82 ILE A O 1
ATOM 648 N N . LYS A 1 83 ? -7.714 -8.269 -1.800 1.00 84.94 83 LYS A N 1
ATOM 649 C CA . LYS A 1 83 ? -7.865 -7.704 -3.143 1.00 84.94 83 LYS A CA 1
ATOM 650 C C . LYS A 1 83 ? -6.704 -6.772 -3.497 1.00 84.94 83 LYS A C 1
ATOM 652 O O . LYS A 1 83 ? -6.128 -6.917 -4.571 1.00 84.94 83 LYS A O 1
ATOM 657 N N . ILE A 1 84 ? -6.341 -5.855 -2.596 1.00 86.50 84 ILE A N 1
ATOM 658 C CA . ILE A 1 84 ? -5.240 -4.901 -2.808 1.00 86.50 84 ILE A CA 1
ATOM 659 C C . ILE A 1 84 ? -3.903 -5.640 -2.949 1.00 86.50 84 ILE A C 1
ATOM 661 O O . ILE A 1 84 ? -3.163 -5.393 -3.901 1.00 86.50 84 ILE A O 1
ATOM 665 N N . PHE A 1 85 ? -3.599 -6.574 -2.045 1.00 89.06 85 PHE A N 1
ATOM 666 C CA . PHE A 1 85 ? -2.326 -7.296 -2.077 1.00 89.06 85 PHE A CA 1
ATOM 667 C C . PHE A 1 85 ? -2.219 -8.300 -3.223 1.00 89.06 85 PHE A C 1
ATOM 669 O O . PHE A 1 85 ? -1.111 -8.521 -3.701 1.00 89.06 85 PHE A O 1
ATOM 676 N N . ILE A 1 86 ? -3.330 -8.854 -3.720 1.00 93.50 86 ILE A N 1
ATOM 677 C CA . ILE A 1 86 ? -3.335 -9.652 -4.953 1.00 93.50 86 ILE A CA 1
ATOM 678 C C . ILE A 1 86 ? -2.913 -8.789 -6.140 1.00 93.50 86 ILE A C 1
ATOM 680 O O . ILE A 1 86 ? -2.092 -9.229 -6.933 1.00 93.50 86 ILE A O 1
ATOM 684 N N . ILE A 1 87 ? -3.418 -7.558 -6.259 1.00 94.94 87 ILE A N 1
ATOM 685 C CA . ILE A 1 87 ? -3.030 -6.660 -7.358 1.00 94.94 87 ILE A CA 1
ATOM 686 C C . ILE A 1 87 ? -1.534 -6.337 -7.289 1.00 94.94 87 ILE A C 1
ATOM 688 O O . ILE A 1 87 ? -0.836 -6.441 -8.294 1.00 94.94 87 ILE A O 1
ATOM 692 N N . VAL A 1 88 ? -1.028 -6.001 -6.099 1.00 94.50 88 VAL A N 1
ATOM 693 C CA . VAL A 1 88 ? 0.407 -5.746 -5.889 1.00 94.50 88 VAL A CA 1
ATOM 694 C C . VAL A 1 88 ? 1.237 -6.998 -6.189 1.00 94.50 88 VAL A C 1
ATOM 696 O O . VAL A 1 88 ? 2.265 -6.909 -6.854 1.00 94.50 88 VAL A O 1
ATOM 699 N N . PHE A 1 89 ? 0.780 -8.175 -5.756 1.00 95.88 89 PHE A N 1
ATOM 700 C CA . PHE A 1 89 ? 1.422 -9.450 -6.067 1.00 95.88 89 PHE A CA 1
ATOM 701 C C . PHE A 1 89 ? 1.459 -9.721 -7.573 1.00 95.88 89 PHE A C 1
ATOM 703 O O . PHE A 1 89 ? 2.507 -10.101 -8.080 1.00 95.88 89 PHE A O 1
ATOM 710 N N . LEU A 1 90 ? 0.359 -9.495 -8.296 1.00 97.56 90 LEU A N 1
ATOM 711 C CA . LEU A 1 90 ? 0.307 -9.664 -9.749 1.00 97.56 90 LEU A CA 1
ATOM 712 C C . LEU A 1 90 ? 1.282 -8.718 -10.454 1.00 97.56 90 LEU A C 1
ATOM 714 O O . LEU A 1 90 ? 1.975 -9.156 -11.369 1.00 97.56 90 LEU A O 1
ATOM 718 N N . ALA A 1 91 ? 1.399 -7.468 -9.994 1.00 97.44 91 ALA A N 1
ATOM 719 C CA . ALA A 1 91 ? 2.390 -6.527 -10.513 1.00 97.44 91 ALA A CA 1
ATOM 720 C C . ALA A 1 91 ? 3.824 -7.055 -10.328 1.00 97.44 91 ALA A C 1
ATOM 722 O O . ALA A 1 91 ? 4.584 -7.156 -11.291 1.00 97.44 91 ALA A O 1
ATOM 723 N N . ILE A 1 92 ? 4.167 -7.463 -9.101 1.00 96.75 92 ILE A N 1
ATOM 724 C CA . ILE A 1 92 ? 5.471 -8.037 -8.723 1.00 96.75 92 ILE A CA 1
ATOM 725 C C . ILE A 1 92 ? 5.771 -9.303 -9.529 1.00 96.75 92 ILE A C 1
ATOM 727 O O . ILE A 1 92 ? 6.890 -9.488 -9.996 1.00 96.75 92 ILE A O 1
ATOM 731 N N . PHE A 1 93 ? 4.780 -10.175 -9.697 1.00 97.44 93 PHE A N 1
ATOM 732 C CA . PHE A 1 93 ? 4.928 -11.441 -10.401 1.00 97.44 93 PHE A CA 1
ATOM 733 C C . PHE A 1 93 ? 5.122 -11.238 -11.907 1.00 97.44 93 PHE A C 1
ATOM 735 O O . PHE A 1 93 ? 5.999 -11.869 -12.490 1.00 97.44 93 PHE A O 1
ATOM 742 N N . CYS A 1 94 ? 4.371 -10.322 -12.528 1.00 97.94 94 CYS A N 1
ATOM 743 C CA . CYS A 1 94 ? 4.595 -9.954 -13.927 1.00 97.94 94 CYS A CA 1
ATOM 744 C C . CYS A 1 94 ? 6.000 -9.370 -14.109 1.00 97.94 94 CYS A C 1
ATOM 746 O O . CYS A 1 94 ? 6.733 -9.821 -14.983 1.00 97.94 94 CYS A O 1
ATOM 748 N N . TRP A 1 95 ? 6.422 -8.451 -13.234 1.00 96.38 95 TRP A N 1
ATOM 749 C CA . TRP A 1 95 ? 7.772 -7.888 -13.303 1.00 96.38 95 TRP A CA 1
ATOM 750 C C . TRP A 1 95 ? 8.850 -8.972 -13.180 1.00 96.38 95 TRP A C 1
ATOM 752 O O . TRP A 1 95 ? 9.768 -9.021 -13.991 1.00 96.38 95 TRP A O 1
ATOM 762 N N . LEU A 1 96 ? 8.702 -9.902 -12.228 1.00 96.50 96 LEU A N 1
ATOM 763 C CA . LEU A 1 96 ? 9.619 -11.031 -12.047 1.00 96.50 96 LEU A CA 1
ATOM 764 C C . LEU A 1 96 ? 9.747 -11.894 -13.311 1.00 96.50 96 LEU A C 1
ATOM 766 O O . LEU A 1 96 ? 10.849 -12.331 -13.645 1.00 96.50 96 LEU A O 1
ATOM 770 N N . ILE A 1 97 ? 8.638 -12.151 -14.011 1.00 97.56 97 ILE A N 1
ATOM 771 C CA . ILE A 1 97 ? 8.664 -12.888 -15.282 1.00 97.56 97 ILE A CA 1
ATOM 772 C C . ILE A 1 97 ? 9.434 -12.090 -16.338 1.00 97.56 97 ILE A C 1
ATOM 774 O O . ILE A 1 97 ? 10.288 -12.666 -17.012 1.00 97.56 97 ILE A O 1
ATOM 778 N N . GLY A 1 98 ? 9.175 -10.784 -16.448 1.00 95.62 98 GLY A N 1
ATOM 779 C CA . GLY A 1 98 ? 9.905 -9.889 -17.348 1.00 95.62 98 GLY A CA 1
ATOM 780 C C . GLY A 1 98 ? 11.415 -9.941 -17.107 1.00 95.62 98 GLY A C 1
ATOM 781 O O . GLY A 1 98 ? 12.164 -10.274 -18.023 1.00 95.62 98 GLY A O 1
ATOM 782 N N . GLU A 1 99 ? 11.847 -9.757 -15.857 1.00 93.00 99 GLU A N 1
ATOM 783 C CA . GLU A 1 99 ? 13.260 -9.832 -15.452 1.00 93.00 99 GLU A CA 1
ATOM 784 C C . GLU A 1 99 ? 13.880 -11.195 -15.770 1.00 93.00 99 GLU A C 1
ATOM 786 O O . GLU A 1 99 ? 15.014 -11.288 -16.235 1.00 93.00 99 GLU A O 1
ATOM 791 N N . THR A 1 100 ? 13.125 -12.277 -15.567 1.00 95.00 100 THR A N 1
ATOM 792 C CA . THR A 1 100 ? 13.596 -13.638 -15.859 1.00 95.00 100 THR A CA 1
ATOM 793 C C . THR A 1 100 ? 13.804 -13.851 -17.361 1.00 95.00 100 THR A C 1
ATOM 795 O O . THR A 1 100 ? 14.806 -14.439 -17.767 1.00 95.00 100 THR A O 1
ATOM 798 N N . ILE A 1 101 ? 12.887 -13.359 -18.202 1.00 95.12 101 ILE A N 1
ATOM 799 C CA . ILE A 1 101 ? 13.018 -13.407 -19.667 1.00 95.12 101 ILE A CA 1
ATOM 800 C C . ILE A 1 101 ? 14.185 -12.524 -20.125 1.00 95.12 101 ILE A C 1
ATOM 802 O O . ILE A 1 101 ? 14.956 -12.917 -21.000 1.00 95.12 101 ILE A O 1
ATOM 806 N N . TYR A 1 102 ? 14.343 -11.350 -19.520 1.00 91.38 102 TYR A N 1
ATOM 807 C CA . TYR A 1 102 ? 15.428 -10.427 -19.828 1.00 91.38 102 TYR A CA 1
ATOM 808 C C . TYR A 1 102 ? 16.797 -11.038 -19.490 1.00 91.38 102 TYR A C 1
ATOM 810 O O . TYR A 1 102 ? 17.683 -11.080 -20.348 1.00 91.38 102 TYR A O 1
ATOM 818 N N . LEU A 1 103 ? 16.938 -11.635 -18.298 1.00 90.62 103 LEU A N 1
ATOM 819 C CA . LEU A 1 103 ? 18.114 -12.422 -17.921 1.00 90.62 103 LEU A CA 1
ATOM 820 C C . LEU A 1 103 ? 18.349 -13.573 -18.904 1.00 90.62 103 LEU A C 1
ATOM 822 O O . LEU A 1 103 ? 19.491 -13.845 -19.271 1.00 90.62 103 LEU A O 1
ATOM 826 N N . TYR A 1 104 ? 17.289 -14.251 -19.350 1.00 92.56 104 TYR A N 1
ATOM 827 C CA . TYR A 1 104 ? 17.413 -15.331 -20.324 1.00 92.56 104 TYR A CA 1
ATOM 828 C C . TYR A 1 104 ? 18.047 -14.862 -21.640 1.00 92.56 104 TYR A C 1
ATOM 830 O O . TYR A 1 104 ? 18.995 -15.492 -22.121 1.00 92.56 104 TYR A O 1
ATOM 838 N N . TYR A 1 105 ? 17.591 -13.729 -22.183 1.00 91.06 105 TYR A N 1
ATOM 839 C CA . TYR A 1 105 ? 18.177 -13.148 -23.393 1.00 91.06 105 TYR A CA 1
ATOM 840 C C . TYR A 1 105 ? 19.641 -12.743 -23.204 1.00 91.06 105 TYR A C 1
ATOM 842 O O . TYR A 1 105 ? 20.487 -13.101 -24.027 1.00 91.06 105 TYR A O 1
ATOM 850 N N . GLN A 1 106 ? 19.953 -12.050 -22.108 1.00 86.06 106 GLN A N 1
ATOM 851 C CA . GLN A 1 106 ? 21.309 -11.562 -21.854 1.00 86.06 106 GLN A CA 1
ATOM 852 C C . GLN A 1 106 ? 22.296 -12.691 -21.544 1.00 86.06 106 GLN A C 1
ATOM 854 O O . GLN A 1 106 ? 23.384 -12.743 -22.113 1.00 86.06 106 GLN A O 1
ATOM 859 N N . TYR A 1 107 ? 21.935 -13.596 -20.635 1.00 85.31 107 TYR A N 1
ATOM 860 C CA . TYR A 1 107 ? 22.877 -14.554 -20.060 1.00 85.31 107 TYR A CA 1
ATOM 861 C C . TYR A 1 107 ? 22.952 -15.860 -20.848 1.00 85.31 107 TYR A C 1
ATOM 863 O O . TYR A 1 107 ? 24.041 -16.343 -21.163 1.00 85.31 107 TYR A O 1
ATOM 871 N N . PHE A 1 108 ? 21.795 -16.443 -21.169 1.00 90.62 108 PHE A N 1
ATOM 872 C CA . PHE A 1 108 ? 21.742 -17.758 -21.806 1.00 90.62 108 PHE A CA 1
ATOM 873 C C . PHE A 1 108 ? 21.851 -17.651 -23.324 1.00 90.62 108 PHE A C 1
ATOM 875 O O . PHE A 1 108 ? 22.619 -18.395 -23.930 1.00 90.62 108 PHE A O 1
ATOM 882 N N . MET A 1 109 ? 21.124 -16.710 -23.932 1.00 90.88 109 MET A N 1
ATOM 883 C CA . MET A 1 109 ? 21.156 -16.505 -25.384 1.00 90.88 109 MET A CA 1
ATOM 884 C C . MET A 1 109 ? 22.322 -15.623 -25.841 1.00 90.88 109 MET A C 1
ATOM 886 O O . MET A 1 109 ? 22.743 -15.743 -26.989 1.00 90.88 109 MET A O 1
ATOM 890 N N . LYS A 1 110 ? 22.870 -14.773 -24.959 1.00 88.56 110 LYS A N 1
ATOM 891 C CA . LYS A 1 110 ? 23.976 -13.843 -25.261 1.00 88.56 110 LYS A CA 1
ATOM 892 C C . LYS A 1 110 ? 23.703 -12.956 -26.478 1.00 88.56 110 LYS A C 1
ATOM 894 O O . LYS A 1 110 ? 24.612 -12.641 -27.246 1.00 88.56 110 LYS A O 1
ATOM 899 N N . ILE A 1 111 ? 22.446 -12.569 -26.660 1.00 87.62 111 ILE A N 1
ATOM 900 C CA . ILE A 1 111 ? 22.030 -11.657 -27.723 1.00 87.62 111 ILE A CA 1
ATOM 901 C C . ILE A 1 111 ? 21.745 -10.277 -27.141 1.00 87.62 111 ILE A C 1
ATOM 903 O O . ILE A 1 111 ? 21.372 -10.148 -25.974 1.00 87.62 111 ILE A O 1
ATOM 907 N N . SER A 1 112 ? 21.868 -9.243 -27.974 1.00 82.88 112 SER A N 1
ATOM 908 C CA . SER A 1 112 ? 21.251 -7.954 -27.666 1.00 82.88 112 SER A CA 1
ATOM 909 C C . SER A 1 112 ? 19.753 -8.172 -27.485 1.00 82.88 112 SER A C 1
ATOM 911 O O . SER A 1 112 ? 19.123 -8.805 -28.338 1.00 82.88 112 SER A O 1
ATOM 913 N N . ILE A 1 113 ? 19.189 -7.669 -26.390 1.00 86.25 113 ILE A N 1
ATOM 914 C CA . ILE A 1 113 ? 17.768 -7.851 -26.105 1.00 86.25 113 ILE A CA 1
ATOM 915 C C . ILE A 1 113 ? 16.958 -7.230 -27.248 1.00 86.25 113 ILE A C 1
ATOM 917 O O . ILE A 1 113 ? 17.165 -6.058 -27.571 1.00 86.25 113 ILE A O 1
ATOM 921 N N . PRO A 1 114 ? 16.070 -7.999 -27.898 1.00 90.19 114 PRO A N 1
ATOM 922 C CA . PRO A 1 114 ? 15.241 -7.460 -28.966 1.00 90.19 114 PRO A CA 1
ATOM 923 C C . PRO A 1 114 ? 14.301 -6.403 -28.384 1.00 90.19 114 PRO A C 1
ATOM 925 O O . PRO A 1 114 ? 13.689 -6.657 -27.356 1.00 90.19 114 PRO A O 1
ATOM 928 N N . TYR A 1 115 ? 14.153 -5.244 -29.027 1.00 89.12 115 TYR A N 1
ATOM 929 C CA . TYR A 1 115 ? 13.203 -4.227 -28.572 1.00 89.12 115 TYR A CA 1
ATOM 930 C C . TYR A 1 115 ? 12.101 -3.960 -29.612 1.00 89.12 115 TYR A C 1
ATOM 932 O O . TYR A 1 115 ? 12.405 -3.513 -30.725 1.00 89.12 115 TYR A O 1
ATOM 940 N N . PRO A 1 116 ? 10.817 -4.177 -29.270 1.00 95.00 116 PRO A N 1
ATOM 941 C CA . PRO A 1 116 ? 10.333 -4.767 -28.022 1.00 95.00 116 PRO A CA 1
ATOM 942 C C . PRO A 1 116 ? 10.557 -6.286 -27.980 1.00 95.00 116 PRO A C 1
ATOM 944 O O . PRO A 1 116 ? 10.609 -6.966 -29.006 1.00 95.00 116 PRO A O 1
ATOM 947 N N . SER A 1 117 ? 10.660 -6.816 -26.771 1.00 95.50 117 SER A N 1
ATOM 948 C CA . SER A 1 117 ? 10.822 -8.228 -26.442 1.00 95.50 117 SER A CA 1
ATOM 949 C C . SER A 1 117 ? 9.529 -8.834 -25.883 1.00 95.50 117 SER A C 1
ATOM 951 O O . SER A 1 117 ? 8.545 -8.154 -25.600 1.00 95.50 117 SER A O 1
ATOM 953 N N . ILE A 1 118 ? 9.554 -10.147 -25.636 1.00 97.06 118 ILE A N 1
ATOM 954 C CA . ILE A 1 118 ? 8.500 -10.829 -24.867 1.00 97.06 118 ILE A CA 1
ATOM 955 C C . ILE A 1 118 ? 8.451 -10.317 -23.413 1.00 97.06 118 ILE A C 1
ATOM 957 O O . ILE A 1 118 ? 7.374 -10.296 -22.820 1.00 97.06 118 ILE A O 1
ATOM 961 N N . ALA A 1 119 ? 9.581 -9.881 -22.837 1.00 95.88 119 ALA A N 1
ATOM 962 C CA . ALA A 1 119 ? 9.616 -9.347 -21.474 1.00 95.88 119 ALA A CA 1
ATOM 963 C C . ALA A 1 119 ? 8.764 -8.074 -21.344 1.00 95.88 119 ALA A C 1
ATOM 965 O O . ALA A 1 119 ? 8.080 -7.900 -20.336 1.00 95.88 119 ALA A O 1
ATOM 966 N N . ASP A 1 120 ? 8.713 -7.249 -22.396 1.00 96.69 120 ASP A N 1
ATOM 967 C CA . ASP A 1 120 ? 7.948 -5.999 -22.416 1.00 96.69 120 ASP A CA 1
ATOM 968 C C . ASP A 1 120 ? 6.449 -6.213 -22.199 1.00 96.69 120 ASP A C 1
ATOM 970 O O . ASP A 1 120 ? 5.797 -5.407 -21.543 1.00 96.69 120 ASP A O 1
ATOM 974 N N . ILE A 1 121 ? 5.891 -7.339 -22.656 1.00 97.94 121 ILE A N 1
ATOM 975 C CA . ILE A 1 121 ? 4.485 -7.684 -22.389 1.00 97.94 121 ILE A CA 1
ATOM 976 C C . ILE A 1 121 ? 4.237 -7.756 -20.877 1.00 97.94 121 ILE A C 1
ATOM 978 O O . ILE A 1 121 ? 3.232 -7.252 -20.372 1.00 97.94 121 ILE A O 1
ATOM 982 N N . PHE A 1 122 ? 5.165 -8.363 -20.140 1.00 98.00 122 PHE A N 1
ATOM 983 C CA . PHE A 1 122 ? 5.050 -8.538 -18.699 1.00 98.00 122 PHE A CA 1
ATOM 984 C C . PHE A 1 122 ? 5.370 -7.259 -17.922 1.00 98.00 122 PHE A C 1
ATOM 986 O O . PHE A 1 122 ? 4.707 -6.990 -16.918 1.00 98.00 122 PHE A O 1
ATOM 993 N N . TYR A 1 123 ? 6.308 -6.436 -18.393 1.00 96.38 123 TYR A N 1
ATOM 994 C CA . TYR A 1 123 ? 6.549 -5.113 -17.811 1.00 96.38 123 TYR A CA 1
ATOM 995 C C . TYR A 1 123 ? 5.335 -4.192 -17.976 1.00 96.38 123 TYR A C 1
ATOM 997 O O . TYR A 1 123 ? 4.876 -3.602 -16.997 1.00 96.38 123 TYR A O 1
ATOM 1005 N N . LEU A 1 124 ? 4.716 -4.160 -19.160 1.00 97.56 124 LEU A N 1
ATOM 1006 C CA . LEU A 1 124 ? 3.486 -3.399 -19.397 1.00 97.56 124 LEU A CA 1
ATOM 1007 C C . LEU A 1 124 ? 2.314 -3.897 -18.535 1.00 97.56 124 LEU A C 1
ATOM 1009 O O . LEU A 1 124 ? 1.582 -3.091 -17.955 1.00 97.56 124 LEU A O 1
ATOM 1013 N N . LEU A 1 125 ? 2.155 -5.217 -18.380 1.00 98.19 125 LEU A N 1
ATOM 1014 C CA . LEU A 1 125 ? 1.166 -5.788 -17.458 1.00 98.19 125 LEU A CA 1
ATOM 1015 C C . LEU A 1 125 ? 1.451 -5.410 -15.998 1.00 98.19 125 LEU A C 1
ATOM 1017 O O . LEU A 1 125 ? 0.522 -5.103 -15.249 1.00 98.19 125 LEU A O 1
ATOM 1021 N N . SER A 1 126 ? 2.719 -5.391 -15.587 1.00 97.38 126 SER A N 1
ATOM 1022 C CA . SER A 1 126 ? 3.103 -4.934 -14.251 1.00 97.38 126 SER A CA 1
ATOM 1023 C C . SER A 1 126 ? 2.717 -3.468 -14.028 1.00 97.38 126 SER A C 1
ATOM 1025 O O . SER A 1 126 ? 2.046 -3.150 -13.040 1.00 97.38 126 SER A O 1
ATOM 1027 N N . ASN A 1 127 ? 3.024 -2.598 -14.995 1.00 97.25 127 ASN A N 1
ATOM 1028 C CA . ASN A 1 127 ? 2.652 -1.183 -14.975 1.00 97.25 127 ASN A CA 1
ATOM 1029 C C . ASN A 1 127 ? 1.134 -0.982 -14.913 1.00 97.25 127 ASN A C 1
ATOM 1031 O O . ASN A 1 127 ? 0.656 -0.121 -14.170 1.00 97.25 127 ASN A O 1
ATOM 1035 N N . PHE A 1 128 ? 0.350 -1.813 -15.606 1.00 97.94 128 PHE A N 1
ATOM 1036 C CA . PHE A 1 128 ? -1.108 -1.818 -15.482 1.00 97.94 128 PHE A CA 1
ATOM 1037 C C . PHE A 1 128 ? -1.573 -2.102 -14.044 1.00 97.94 128 PHE A C 1
ATOM 1039 O O . PHE A 1 128 ? -2.385 -1.349 -13.497 1.00 97.94 128 PHE A O 1
ATOM 1046 N N . PHE A 1 129 ? -1.044 -3.144 -13.397 1.00 98.06 129 PHE A N 1
ATOM 1047 C CA . PHE A 1 129 ? -1.424 -3.478 -12.021 1.00 98.06 129 PHE A CA 1
ATOM 1048 C C . PHE A 1 129 ? -0.953 -2.424 -11.006 1.00 98.06 129 PHE A C 1
ATOM 1050 O O . PHE A 1 129 ? -1.721 -2.065 -10.108 1.00 98.06 129 PHE A O 1
ATOM 1057 N N . PHE A 1 130 ? 0.254 -1.868 -11.160 1.00 97.44 130 PHE A N 1
ATOM 1058 C CA . PHE A 1 130 ? 0.721 -0.761 -10.319 1.00 97.44 130 PHE A CA 1
ATOM 1059 C C . PHE A 1 130 ? -0.121 0.505 -10.502 1.00 97.44 130 PHE A C 1
ATOM 1061 O O . PHE A 1 130 ? -0.489 1.140 -9.511 1.00 97.44 130 PHE A O 1
ATOM 1068 N N . SER A 1 131 ? -0.510 0.828 -11.738 1.00 97.31 131 SER A N 1
ATOM 1069 C CA . SER A 1 131 ? -1.433 1.931 -12.031 1.00 97.31 131 SER A CA 1
ATOM 1070 C C . SER A 1 131 ? -2.768 1.728 -11.320 1.00 97.31 131 SER A C 1
ATOM 1072 O O . SER A 1 131 ? -3.244 2.621 -10.618 1.00 97.31 131 SER A O 1
ATOM 1074 N N . TYR A 1 132 ? -3.354 0.530 -11.427 1.00 96.44 132 TYR A N 1
ATOM 1075 C CA . TYR A 1 132 ? -4.602 0.208 -10.736 1.00 96.44 132 TYR A CA 1
ATOM 1076 C C . TYR A 1 132 ? -4.466 0.363 -9.215 1.00 96.44 132 TYR A C 1
ATOM 1078 O O . TYR A 1 132 ? -5.330 0.968 -8.575 1.00 96.44 132 TYR A O 1
ATOM 1086 N N . TYR A 1 133 ? -3.377 -0.146 -8.628 1.00 95.12 133 TYR A N 1
ATOM 1087 C CA . TYR A 1 133 ? -3.098 0.002 -7.200 1.00 95.12 133 TYR A CA 1
ATOM 1088 C C . TYR A 1 133 ? -3.045 1.478 -6.779 1.00 95.12 133 TYR A C 1
ATOM 1090 O O . TYR A 1 133 ? -3.706 1.863 -5.808 1.00 95.12 133 TYR A O 1
ATOM 1098 N N . LEU A 1 134 ? -2.313 2.318 -7.516 1.00 95.25 134 LEU A N 1
ATOM 1099 C CA . LEU A 1 134 ? -2.159 3.737 -7.198 1.00 95.25 134 LEU A CA 1
ATOM 1100 C C . LEU A 1 134 ? -3.469 4.507 -7.341 1.00 95.25 134 LEU A C 1
ATOM 1102 O O . LEU A 1 134 ? -3.828 5.252 -6.432 1.00 95.25 134 LEU A O 1
ATOM 1106 N N . TYR A 1 135 ? -4.229 4.292 -8.415 1.00 93.75 135 TYR A N 1
ATOM 1107 C CA . TYR A 1 135 ? -5.532 4.940 -8.582 1.00 93.75 135 TYR A CA 1
ATOM 1108 C C . TYR A 1 135 ? -6.549 4.477 -7.545 1.00 93.75 135 TYR A C 1
ATOM 1110 O O . TYR A 1 135 ? -7.299 5.301 -7.026 1.00 93.75 135 TYR A O 1
ATOM 1118 N N . SER A 1 136 ? -6.563 3.191 -7.190 1.00 90.06 136 SER A N 1
ATOM 1119 C CA . SER A 1 136 ? -7.415 2.688 -6.108 1.00 90.06 136 SER A CA 1
ATOM 1120 C C . SER A 1 136 ? -7.041 3.334 -4.771 1.00 90.06 136 SER A C 1
ATOM 1122 O O . SER A 1 136 ? -7.919 3.771 -4.027 1.00 90.06 136 SER A O 1
ATOM 1124 N N . SER A 1 137 ? -5.742 3.441 -4.481 1.00 88.44 137 SER A N 1
ATOM 1125 C CA . SER A 1 137 ? -5.225 4.064 -3.257 1.00 88.44 137 SER A CA 1
ATOM 1126 C C . SER A 1 137 ? -5.528 5.562 -3.209 1.00 88.44 137 SER A C 1
ATOM 1128 O O . SER A 1 137 ? -5.952 6.082 -2.178 1.00 88.44 137 SER A O 1
ATOM 1130 N N . LEU A 1 138 ? -5.382 6.255 -4.338 1.00 89.44 138 LEU A N 1
ATOM 1131 C CA . LEU A 1 138 ? -5.707 7.668 -4.478 1.00 89.44 138 LEU A CA 1
ATOM 1132 C C . LEU A 1 138 ? -7.213 7.912 -4.357 1.00 89.44 138 LEU A C 1
ATOM 1134 O O . LEU A 1 138 ? -7.623 8.793 -3.612 1.00 89.44 138 LEU A O 1
ATOM 1138 N N . ALA A 1 139 ? -8.048 7.135 -5.049 1.00 86.88 139 ALA A N 1
ATOM 1139 C CA . ALA A 1 139 ? -9.502 7.246 -4.963 1.00 86.88 139 ALA A CA 1
ATOM 1140 C C . ALA A 1 139 ? -9.988 7.004 -3.531 1.00 86.88 139 ALA A C 1
ATOM 1142 O O . ALA A 1 139 ? -10.879 7.704 -3.050 1.00 86.88 139 ALA A O 1
ATOM 1143 N N . HIS A 1 140 ? -9.367 6.050 -2.834 1.00 81.25 140 HIS A N 1
ATOM 1144 C CA . HIS A 1 140 ? -9.573 5.858 -1.409 1.00 81.25 140 HIS A CA 1
ATOM 1145 C C . HIS A 1 140 ? -9.202 7.132 -0.637 1.00 81.25 140 HIS A C 1
ATOM 1147 O O . HIS A 1 140 ? -10.034 7.698 0.065 1.00 81.25 140 HIS A O 1
ATOM 1153 N N . LEU A 1 141 ? -7.986 7.649 -0.811 1.00 80.81 141 LEU A N 1
ATOM 1154 C CA . LEU A 1 141 ? -7.517 8.841 -0.107 1.00 80.81 141 LEU A CA 1
ATOM 1155 C C . LEU A 1 141 ? -8.410 10.072 -0.352 1.00 80.81 141 LEU A C 1
ATOM 1157 O O . LEU A 1 141 ? -8.752 10.764 0.602 1.00 80.81 141 LEU A O 1
ATOM 1161 N N . SER A 1 142 ? -8.838 10.307 -1.592 1.00 80.75 142 SER A N 1
ATOM 1162 C CA . SER A 1 142 ? -9.693 11.431 -2.000 1.00 80.75 142 SER A CA 1
ATOM 1163 C C . SER A 1 142 ? -11.100 11.379 -1.416 1.00 80.75 142 SER A C 1
ATOM 1165 O O . SER A 1 142 ? -11.694 12.422 -1.171 1.00 80.75 142 SER A O 1
ATOM 1167 N N . ARG A 1 143 ? -11.646 10.185 -1.156 1.00 74.56 143 ARG A N 1
ATOM 1168 C CA . ARG A 1 143 ? -12.939 10.043 -0.458 1.00 74.56 143 ARG A CA 1
ATOM 1169 C C . ARG A 1 143 ? -12.856 10.439 1.014 1.00 74.56 143 ARG A C 1
ATOM 1171 O O . ARG A 1 143 ? -13.869 10.764 1.623 1.00 74.56 143 ARG A O 1
ATOM 1178 N N . HIS A 1 144 ? -11.658 10.372 1.582 1.00 65.25 144 HIS A N 1
ATOM 1179 C CA . HIS A 1 144 ? -11.419 10.509 3.015 1.00 65.25 144 HIS A CA 1
ATOM 1180 C C . HIS A 1 144 ? -10.654 11.791 3.376 1.00 65.25 144 HIS A C 1
ATOM 1182 O O . HIS A 1 144 ? -10.594 12.170 4.548 1.00 65.25 144 HIS A O 1
ATOM 1188 N N . LYS A 1 145 ? -10.074 12.485 2.394 1.00 70.25 145 LYS A N 1
ATOM 1189 C CA . LYS A 1 145 ? -9.351 13.745 2.563 1.00 70.25 145 LYS A CA 1
ATOM 1190 C C . LYS A 1 145 ? -9.767 14.739 1.491 1.00 70.25 145 LYS A C 1
ATOM 1192 O O . LYS A 1 145 ? -9.817 14.398 0.315 1.00 70.25 145 LYS A O 1
ATOM 1197 N N . ASN A 1 146 ? -9.917 16.000 1.893 1.00 75.44 146 ASN A N 1
ATOM 1198 C CA . ASN A 1 146 ? -10.036 17.121 0.963 1.00 75.44 146 ASN A CA 1
ATOM 1199 C C . ASN A 1 146 ? -8.675 17.400 0.319 1.00 75.44 146 ASN A C 1
ATOM 1201 O O . ASN A 1 146 ? -7.954 18.318 0.712 1.00 75.44 146 ASN A O 1
ATOM 1205 N N . ILE A 1 147 ? -8.298 16.565 -0.647 1.00 84.00 147 ILE A N 1
ATOM 1206 C CA . ILE A 1 147 ? -7.158 16.832 -1.514 1.00 84.00 147 ILE A CA 1
ATOM 1207 C C . ILE A 1 147 ? -7.578 17.946 -2.467 1.00 84.00 147 ILE A C 1
ATOM 1209 O O . ILE A 1 147 ? -8.512 17.781 -3.248 1.00 84.00 147 ILE A O 1
ATOM 1213 N N . SER A 1 148 ? -6.896 19.088 -2.391 1.00 87.62 148 SER A N 1
ATOM 1214 C CA . SER A 1 148 ? -7.187 20.218 -3.270 1.00 87.62 148 SER A CA 1
ATOM 1215 C C . SER A 1 148 ? -6.998 19.828 -4.738 1.00 87.62 148 SER A C 1
ATOM 1217 O O . SER A 1 148 ? -5.972 19.245 -5.102 1.00 87.62 148 SER A O 1
ATOM 1219 N N . SER A 1 149 ? -7.964 20.196 -5.586 1.00 88.94 149 SER A N 1
ATOM 1220 C CA . SER A 1 149 ? -7.921 19.965 -7.036 1.00 88.94 149 SER A CA 1
ATOM 1221 C C . SER A 1 149 ? -6.657 20.547 -7.682 1.00 88.94 149 SER A C 1
ATOM 1223 O O . SER A 1 149 ? -6.155 19.996 -8.661 1.00 88.94 149 SER A O 1
ATOM 1225 N N . ILE A 1 150 ? -6.089 21.605 -7.089 1.00 91.75 150 ILE A N 1
ATOM 1226 C CA . ILE A 1 150 ? -4.872 22.260 -7.578 1.00 91.75 150 ILE A CA 1
ATOM 1227 C C . ILE A 1 150 ? -3.670 21.315 -7.637 1.00 91.75 150 ILE A C 1
ATOM 1229 O O . ILE A 1 150 ? -2.869 21.428 -8.559 1.00 91.75 150 ILE A O 1
ATOM 1233 N N . TYR A 1 151 ? -3.553 20.357 -6.708 1.00 90.75 151 TYR A N 1
ATOM 1234 C CA . TYR A 1 151 ? -2.435 19.412 -6.715 1.00 90.75 151 TYR A CA 1
ATOM 1235 C C . TYR A 1 151 ? -2.482 18.531 -7.959 1.00 90.75 151 TYR A C 1
ATOM 1237 O O . TYR A 1 151 ? -1.471 18.390 -8.638 1.00 90.75 151 TYR A O 1
ATOM 1245 N N . TYR A 1 152 ? -3.663 18.012 -8.303 1.00 91.19 152 TYR A N 1
ATOM 1246 C CA . TYR A 1 152 ? -3.848 17.218 -9.515 1.00 91.19 152 TYR A CA 1
ATOM 1247 C C . TYR A 1 152 ? -3.492 18.012 -10.759 1.00 91.19 152 TYR A C 1
ATOM 1249 O O . TYR A 1 152 ? -2.762 17.508 -11.603 1.00 91.19 152 TYR A O 1
ATOM 1257 N N . ILE A 1 153 ? -3.973 19.252 -10.856 1.00 92.75 153 ILE A N 1
ATOM 1258 C CA . ILE A 1 153 ? -3.744 20.103 -12.024 1.00 92.75 153 ILE A CA 1
ATOM 1259 C C . ILE A 1 153 ? -2.250 20.401 -12.177 1.00 92.75 153 ILE A C 1
ATOM 1261 O O . ILE A 1 153 ? -1.678 20.123 -13.226 1.00 92.75 153 ILE A O 1
ATOM 1265 N N . VAL A 1 154 ? -1.601 20.907 -11.125 1.00 94.88 154 VAL A N 1
ATOM 1266 C CA . VAL A 1 154 ? -0.185 21.305 -11.173 1.00 94.88 154 VAL A CA 1
ATOM 1267 C C . VAL A 1 154 ? 0.720 20.108 -11.463 1.00 94.88 154 VAL A C 1
ATOM 1269 O O . VAL A 1 154 ? 1.589 20.197 -12.328 1.00 94.88 154 VAL A O 1
ATOM 1272 N N . ILE A 1 155 ? 0.499 18.975 -10.789 1.00 95.19 155 ILE A N 1
ATOM 1273 C CA . ILE A 1 155 ? 1.298 17.761 -11.001 1.00 95.19 155 ILE A CA 1
ATOM 1274 C C . ILE A 1 155 ? 1.052 17.202 -12.404 1.00 95.19 155 ILE A C 1
ATOM 1276 O O . ILE A 1 155 ? 2.013 16.894 -13.100 1.00 95.19 155 ILE A O 1
ATOM 1280 N N . SER A 1 156 ? -0.204 17.127 -12.859 1.00 94.81 156 SER A N 1
ATOM 1281 C CA . SER A 1 156 ? -0.516 16.622 -14.205 1.00 94.81 156 SER A CA 1
ATOM 1282 C C . SER A 1 156 ? 0.120 17.483 -15.289 1.00 94.81 156 SER A C 1
ATOM 1284 O O . SER A 1 156 ? 0.660 16.931 -16.240 1.00 94.81 156 SER A O 1
ATOM 1286 N N . ILE A 1 157 ? 0.116 18.813 -15.144 1.00 96.00 157 ILE A N 1
ATOM 1287 C CA . ILE A 1 157 ? 0.797 19.719 -16.081 1.00 96.00 157 ILE A CA 1
ATOM 1288 C C . ILE A 1 157 ? 2.305 19.448 -16.084 1.00 96.00 157 ILE A C 1
ATOM 1290 O O . ILE A 1 157 ? 2.883 19.263 -17.152 1.00 96.00 157 ILE A O 1
ATOM 1294 N N . GLY A 1 158 ? 2.934 19.373 -14.906 1.00 94.31 158 GLY A N 1
ATOM 1295 C CA . GLY A 1 158 ? 4.372 19.119 -14.792 1.00 94.31 158 GLY A CA 1
ATOM 1296 C C . GLY A 1 158 ? 4.796 17.792 -15.430 1.00 94.31 158 GLY A C 1
ATOM 1297 O O . GLY A 1 158 ? 5.726 17.767 -16.234 1.00 94.31 158 GLY A O 1
ATOM 1298 N N . VAL A 1 159 ? 4.077 16.704 -15.132 1.00 94.25 159 VAL A N 1
ATOM 1299 C CA . VAL A 1 159 ? 4.353 15.385 -15.723 1.00 94.25 159 VAL A CA 1
ATOM 1300 C C . VAL A 1 159 ? 4.041 15.387 -17.227 1.00 94.25 159 VAL A C 1
ATOM 1302 O O . VAL A 1 159 ? 4.820 14.841 -18.000 1.00 94.25 159 VAL A O 1
ATOM 1305 N N . SER A 1 160 ? 2.974 16.062 -17.677 1.00 94.44 160 SER A N 1
ATOM 1306 C CA . SER A 1 160 ? 2.643 16.165 -19.111 1.00 94.44 160 SER A CA 1
ATOM 1307 C C . SER A 1 160 ? 3.758 16.829 -19.914 1.00 94.44 160 SER A C 1
ATOM 1309 O O . SER A 1 160 ? 4.088 16.349 -20.991 1.00 94.44 160 SER A O 1
ATOM 1311 N N . ILE A 1 161 ? 4.362 17.909 -19.401 1.00 94.50 161 ILE A N 1
ATOM 1312 C CA . ILE A 1 161 ? 5.468 18.603 -20.082 1.00 94.50 161 ILE A CA 1
ATOM 1313 C C . ILE A 1 161 ? 6.655 17.655 -20.285 1.00 94.50 161 ILE A C 1
ATOM 1315 O O . ILE A 1 161 ? 7.205 17.589 -21.385 1.00 94.50 161 ILE A O 1
ATOM 1319 N N . LEU A 1 162 ? 7.016 16.892 -19.249 1.00 91.31 162 LEU A N 1
ATOM 1320 C CA . LEU A 1 162 ? 8.087 15.900 -19.333 1.00 91.31 162 LEU A CA 1
ATOM 1321 C C . LEU A 1 162 ? 7.771 14.825 -20.386 1.00 91.31 162 LEU A C 1
ATOM 1323 O O . LEU A 1 162 ? 8.608 14.529 -21.238 1.00 91.31 162 LEU A O 1
ATOM 1327 N N . MET A 1 163 ? 6.541 14.30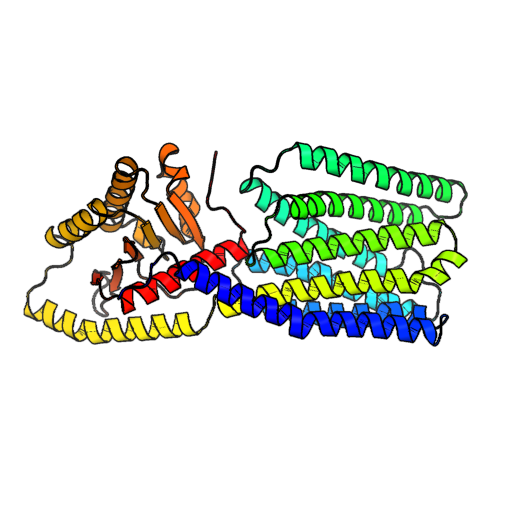7 -20.388 1.00 92.62 163 MET A N 1
ATOM 1328 C CA . MET A 1 163 ? 6.114 13.259 -21.322 1.00 92.62 163 MET A CA 1
ATOM 1329 C C . MET A 1 163 ? 6.040 13.744 -22.766 1.00 92.62 163 MET A C 1
ATOM 1331 O O . MET A 1 163 ? 6.451 13.026 -23.673 1.00 92.62 163 MET A O 1
ATOM 1335 N N . ILE A 1 164 ? 5.588 14.979 -22.997 1.00 93.75 164 ILE A N 1
ATOM 1336 C CA . ILE A 1 164 ? 5.599 15.595 -24.330 1.00 93.75 164 ILE A CA 1
ATOM 1337 C C . ILE A 1 164 ? 7.030 15.649 -24.878 1.00 93.75 164 ILE A C 1
ATOM 1339 O O . ILE A 1 164 ? 7.231 15.368 -26.060 1.00 93.75 164 ILE A O 1
ATOM 1343 N N . GLY A 1 165 ? 8.028 15.953 -24.042 1.00 91.06 165 GLY A N 1
ATOM 1344 C CA . GLY A 1 165 ? 9.437 15.946 -24.445 1.00 91.06 165 GLY A CA 1
ATOM 1345 C C . GLY A 1 165 ? 9.922 14.571 -24.921 1.00 91.06 165 GLY A C 1
ATOM 1346 O O . GLY A 1 165 ? 10.507 14.460 -26.004 1.00 91.06 165 GLY A O 1
ATOM 1347 N N . LEU A 1 166 ? 9.626 13.517 -24.154 1.00 91.19 166 LEU A N 1
ATOM 1348 C CA . LEU A 1 166 ? 9.991 12.135 -24.497 1.00 91.19 166 LEU A CA 1
ATOM 1349 C C . LEU A 1 166 ? 9.263 11.648 -25.759 1.00 91.19 166 LEU A C 1
ATOM 1351 O O . LEU A 1 166 ? 9.894 11.142 -26.687 1.00 91.19 166 LEU A O 1
ATOM 1355 N N . ILE A 1 167 ? 7.950 11.883 -25.843 1.00 92.75 167 ILE A N 1
ATOM 1356 C CA . ILE A 1 167 ? 7.123 11.513 -26.999 1.00 92.75 167 ILE A CA 1
ATOM 1357 C C . ILE A 1 167 ? 7.603 12.227 -28.264 1.00 92.75 167 ILE A C 1
ATOM 1359 O O . ILE A 1 167 ? 7.747 11.593 -29.305 1.00 92.75 167 ILE A O 1
ATOM 1363 N N . THR A 1 168 ? 7.895 13.528 -28.190 1.00 93.25 168 THR A N 1
ATOM 1364 C CA . THR A 1 168 ? 8.387 14.297 -29.348 1.00 93.25 168 THR A CA 1
ATOM 1365 C C . THR A 1 168 ? 9.720 13.746 -29.846 1.00 93.25 168 THR A C 1
ATOM 1367 O O . THR A 1 168 ? 9.932 13.622 -31.054 1.00 93.25 168 THR A O 1
ATOM 1370 N N . THR A 1 169 ? 10.603 13.365 -28.921 1.00 89.19 169 THR A N 1
ATOM 1371 C CA . THR A 1 169 ? 11.885 12.740 -29.257 1.00 89.19 169 THR A CA 1
ATOM 1372 C C . THR A 1 169 ? 11.675 11.393 -29.946 1.00 89.19 169 THR A C 1
ATOM 1374 O O . THR A 1 169 ? 12.264 11.154 -30.997 1.00 89.19 169 THR A O 1
ATOM 1377 N N . MET A 1 170 ? 10.762 10.556 -29.443 1.00 90.12 170 MET A N 1
ATOM 1378 C CA . MET A 1 170 ? 10.450 9.275 -30.086 1.00 90.12 170 MET A CA 1
ATOM 1379 C C . MET A 1 170 ? 9.766 9.418 -31.442 1.00 90.12 170 MET A C 1
ATOM 1381 O O . MET A 1 170 ? 10.070 8.650 -32.351 1.00 90.12 170 MET A O 1
ATOM 1385 N N . ILE A 1 171 ? 8.900 10.418 -31.627 1.00 93.00 171 ILE A N 1
ATOM 1386 C CA . ILE A 1 171 ? 8.327 10.731 -32.944 1.00 93.00 171 ILE A CA 1
ATOM 1387 C C . ILE A 1 171 ? 9.448 11.076 -33.926 1.00 93.00 171 ILE A C 1
ATOM 1389 O O . ILE A 1 171 ? 9.469 10.553 -35.038 1.00 93.00 171 ILE A O 1
ATOM 1393 N N . ARG A 1 172 ? 10.408 11.915 -33.519 1.00 91.88 172 ARG A N 1
ATOM 1394 C CA . ARG A 1 172 ? 11.550 12.273 -34.369 1.00 91.88 172 ARG A CA 1
ATOM 1395 C C . ARG A 1 172 ? 12.379 11.045 -34.749 1.00 91.88 172 ARG A C 1
ATOM 1397 O O . ARG A 1 172 ? 12.678 10.885 -35.928 1.00 91.88 172 ARG A O 1
ATOM 1404 N N . ASN A 1 173 ? 12.704 10.184 -33.786 1.00 88.56 173 ASN A N 1
ATOM 1405 C CA . ASN A 1 173 ? 13.516 8.988 -34.033 1.00 88.56 173 ASN A CA 1
ATOM 1406 C C . ASN A 1 173 ? 12.767 7.948 -34.895 1.00 88.56 173 ASN A C 1
ATOM 1408 O O . ASN A 1 173 ? 13.364 7.221 -35.686 1.00 88.56 173 ASN A O 1
ATOM 1412 N N . HIS A 1 174 ? 11.436 7.887 -34.800 1.00 91.31 174 HIS A N 1
ATOM 1413 C CA . HIS A 1 174 ? 10.628 7.080 -35.714 1.00 91.31 174 HIS A CA 1
ATOM 1414 C C . HIS A 1 174 ? 10.663 7.638 -37.145 1.00 91.31 174 HIS A C 1
ATOM 1416 O O . HIS A 1 174 ? 10.880 6.889 -38.096 1.00 91.31 174 HIS A O 1
ATOM 1422 N N . LEU A 1 175 ? 10.508 8.957 -37.305 1.00 93.06 175 LEU A N 1
ATOM 1423 C CA . LEU A 1 175 ? 10.555 9.620 -38.612 1.00 93.06 175 LEU A CA 1
ATOM 1424 C C . LEU A 1 175 ? 11.945 9.567 -39.266 1.00 93.06 175 LEU A C 1
ATOM 1426 O O . LEU A 1 175 ? 12.024 9.570 -40.493 1.00 93.06 175 LEU A O 1
ATOM 1430 N N . SER A 1 176 ? 13.029 9.490 -38.483 1.00 91.69 176 SER A N 1
ATOM 1431 C CA . SER A 1 176 ? 14.389 9.265 -38.999 1.00 91.69 176 SER A CA 1
ATOM 1432 C C . SER A 1 176 ? 14.661 7.809 -39.398 1.00 91.69 176 SER A C 1
ATOM 1434 O O . SER A 1 176 ? 15.699 7.526 -39.993 1.00 91.69 176 SER A O 1
ATOM 1436 N N . GLY A 1 177 ? 13.731 6.888 -39.119 1.00 89.88 177 GLY A N 1
ATOM 1437 C CA . GLY A 1 177 ? 13.857 5.465 -39.434 1.00 89.88 177 GLY A CA 1
ATOM 1438 C C . GLY A 1 177 ? 14.667 4.655 -38.418 1.00 89.88 177 GLY A C 1
ATOM 1439 O O . GLY A 1 177 ? 14.925 3.479 -38.663 1.00 89.88 177 GLY A O 1
ATOM 1440 N N . GLU A 1 178 ? 15.050 5.241 -37.278 1.00 85.38 178 GLU A N 1
ATOM 1441 C CA . GLU A 1 178 ? 15.777 4.534 -36.210 1.00 85.38 178 GLU A CA 1
ATOM 1442 C C . GLU A 1 178 ? 14.889 3.518 -35.482 1.00 85.38 178 GLU A C 1
ATOM 1444 O O . GLU A 1 178 ? 15.365 2.471 -35.048 1.00 85.38 178 GLU A O 1
ATOM 1449 N N . TYR A 1 179 ? 13.588 3.805 -35.387 1.00 86.50 179 TYR A N 1
ATOM 1450 C CA . TYR A 1 179 ? 12.602 2.944 -34.739 1.00 86.50 179 TYR A CA 1
ATOM 1451 C C . TYR A 1 179 ? 11.533 2.483 -35.725 1.00 86.50 179 TYR A C 1
ATOM 1453 O O . TYR A 1 179 ? 10.909 3.288 -36.419 1.00 86.50 179 TYR A O 1
ATOM 1461 N N . ASN A 1 180 ? 11.250 1.179 -35.734 1.00 92.69 180 ASN A N 1
ATOM 1462 C CA . ASN A 1 180 ? 10.095 0.651 -36.455 1.00 92.69 180 ASN A CA 1
ATOM 1463 C C . ASN A 1 180 ? 8.778 1.023 -35.735 1.00 92.69 180 ASN A C 1
ATOM 1465 O O . ASN A 1 180 ? 8.776 1.459 -34.582 1.00 92.69 180 ASN A O 1
ATOM 1469 N N . VAL A 1 181 ? 7.641 0.832 -36.413 1.00 94.94 181 VAL A N 1
ATOM 1470 C CA . VAL A 1 181 ? 6.308 1.196 -35.890 1.00 94.94 181 VAL A CA 1
ATOM 1471 C C . VAL A 1 181 ? 5.978 0.478 -34.575 1.00 94.94 181 VAL A C 1
ATOM 1473 O O . VAL A 1 181 ? 5.346 1.062 -33.695 1.00 94.94 181 VAL A O 1
ATOM 1476 N N . ILE A 1 182 ? 6.403 -0.777 -34.420 1.00 95.81 182 ILE A N 1
ATOM 1477 C CA . ILE A 1 182 ? 6.112 -1.589 -33.233 1.00 95.81 182 ILE A CA 1
ATOM 1478 C C . ILE A 1 182 ? 6.903 -1.061 -32.031 1.00 95.81 182 ILE A C 1
ATOM 1480 O O . ILE A 1 182 ? 6.309 -0.799 -30.987 1.00 95.81 182 ILE A O 1
ATOM 1484 N N . SER A 1 183 ? 8.211 -0.848 -32.185 1.00 92.81 183 SER A N 1
ATOM 1485 C CA . SER A 1 183 ? 9.076 -0.274 -31.153 1.00 92.81 183 SER A CA 1
ATOM 1486 C C . SER A 1 183 ? 8.598 1.120 -30.758 1.00 92.81 183 SER A C 1
ATOM 1488 O O . SER A 1 183 ? 8.422 1.373 -29.573 1.00 92.81 183 SER A O 1
ATOM 1490 N N . PHE A 1 184 ? 8.263 1.973 -31.734 1.00 93.94 184 PHE A N 1
ATOM 1491 C CA . PHE A 1 184 ? 7.653 3.279 -31.474 1.00 93.94 184 PHE A CA 1
ATOM 1492 C C . PHE A 1 184 ? 6.372 3.156 -30.634 1.00 93.94 184 PHE A C 1
ATOM 1494 O O . PHE A 1 184 ? 6.230 3.829 -29.616 1.00 93.94 184 PHE A O 1
ATOM 1501 N N . THR A 1 185 ? 5.459 2.259 -31.018 1.00 96.12 185 THR A N 1
ATOM 1502 C CA . THR A 1 185 ? 4.185 2.064 -30.308 1.00 96.12 185 THR A CA 1
ATOM 1503 C C . THR A 1 185 ? 4.408 1.622 -28.864 1.00 96.12 185 THR A C 1
ATOM 1505 O O . THR A 1 185 ? 3.802 2.183 -27.953 1.00 96.12 185 THR A O 1
ATOM 1508 N N . VAL A 1 186 ? 5.291 0.645 -28.639 1.00 95.75 186 VAL A N 1
ATOM 1509 C CA . VAL A 1 186 ? 5.595 0.153 -27.290 1.00 95.75 186 VAL A CA 1
ATOM 1510 C C . VAL A 1 186 ? 6.216 1.253 -26.429 1.00 95.75 186 VAL A C 1
ATOM 1512 O O . VAL A 1 186 ? 5.778 1.436 -25.295 1.00 95.75 186 VAL A O 1
ATOM 1515 N N . SER A 1 187 ? 7.142 2.053 -26.963 1.00 93.81 187 SER A N 1
ATOM 1516 C CA . SER A 1 187 ? 7.726 3.179 -26.223 1.00 93.81 187 SER A CA 1
ATOM 1517 C C . SER A 1 187 ? 6.692 4.237 -25.832 1.00 93.81 187 SER A C 1
ATOM 1519 O O . SER A 1 187 ? 6.697 4.713 -24.700 1.00 93.81 187 SER A O 1
ATOM 1521 N N . ILE A 1 188 ? 5.757 4.573 -26.731 1.00 95.38 188 ILE A N 1
ATOM 1522 C CA . ILE A 1 188 ? 4.657 5.492 -26.402 1.00 95.38 188 ILE A CA 1
ATOM 1523 C C . ILE A 1 188 ? 3.798 4.929 -25.265 1.00 95.38 188 ILE A C 1
ATOM 1525 O O . ILE A 1 188 ? 3.418 5.674 -24.363 1.00 95.38 188 ILE A O 1
ATOM 1529 N N . ILE A 1 189 ? 3.510 3.623 -25.273 1.00 96.81 189 ILE A N 1
ATOM 1530 C CA . ILE A 1 189 ? 2.743 2.978 -24.201 1.00 96.81 189 ILE A CA 1
ATOM 1531 C C . ILE A 1 189 ? 3.492 3.060 -22.860 1.00 96.81 189 ILE A C 1
ATOM 1533 O O . ILE A 1 189 ? 2.851 3.359 -21.852 1.00 96.81 189 ILE A O 1
ATOM 1537 N N . TYR A 1 190 ? 4.815 2.861 -22.832 1.00 95.56 190 TYR A N 1
ATOM 1538 C CA . TYR A 1 190 ? 5.616 3.040 -21.612 1.00 95.56 190 TYR A CA 1
ATOM 1539 C C . TYR A 1 190 ? 5.487 4.460 -21.048 1.00 95.56 190 TYR A C 1
ATOM 1541 O O . TYR A 1 190 ? 5.095 4.615 -19.894 1.00 95.56 190 TYR A O 1
ATOM 1549 N N . TYR A 1 191 ? 5.658 5.498 -21.871 1.00 95.38 191 TYR A N 1
ATOM 1550 C CA . TYR A 1 191 ? 5.521 6.887 -21.403 1.00 95.38 191 TYR A CA 1
ATOM 1551 C C . TYR A 1 191 ? 4.106 7.228 -20.928 1.00 95.38 191 TYR A C 1
ATOM 1553 O O . TYR A 1 191 ? 3.920 8.005 -19.989 1.00 95.38 191 TYR A O 1
ATOM 1561 N N . LEU A 1 192 ? 3.079 6.643 -21.552 1.00 96.06 192 LEU A N 1
ATOM 1562 C CA . LEU A 1 192 ? 1.708 6.781 -21.067 1.00 96.06 192 LEU A CA 1
ATOM 1563 C C . LEU A 1 192 ? 1.537 6.125 -19.693 1.00 96.06 192 LEU A C 1
ATOM 1565 O O . LEU A 1 192 ? 0.889 6.713 -18.827 1.00 96.06 192 LEU A O 1
ATOM 1569 N N . TYR A 1 193 ? 2.126 4.951 -19.460 1.00 97.12 193 TYR A N 1
ATOM 1570 C CA . TYR A 1 193 ? 2.114 4.334 -18.134 1.00 97.12 193 TYR A CA 1
ATOM 1571 C C . TYR A 1 193 ? 2.874 5.164 -17.104 1.00 97.12 193 TYR A C 1
ATOM 1573 O O . TYR A 1 193 ? 2.338 5.386 -16.021 1.00 97.12 193 TYR A O 1
ATOM 1581 N N . ASP A 1 194 ? 4.047 5.694 -17.442 1.00 95.88 194 ASP A N 1
ATOM 1582 C CA . ASP A 1 194 ? 4.806 6.572 -16.551 1.00 95.88 194 ASP A CA 1
ATOM 1583 C C . ASP A 1 194 ? 3.993 7.800 -16.144 1.00 95.88 194 ASP A C 1
ATOM 1585 O O . ASP A 1 194 ? 3.949 8.159 -14.966 1.00 95.88 194 ASP A O 1
ATOM 1589 N N . PHE A 1 195 ? 3.275 8.410 -17.093 1.00 96.19 195 PHE A N 1
ATOM 1590 C CA . PHE A 1 195 ? 2.337 9.495 -16.812 1.00 96.19 195 PHE A CA 1
ATOM 1591 C C . PHE A 1 195 ? 1.235 9.062 -15.834 1.00 96.19 195 PHE A C 1
ATOM 1593 O O . PHE A 1 195 ? 1.021 9.696 -14.795 1.00 96.19 195 PHE A O 1
ATOM 1600 N N . ILE A 1 196 ? 0.543 7.968 -16.171 1.00 96.81 196 ILE A N 1
ATOM 1601 C CA . ILE A 1 196 ? -0.576 7.402 -15.406 1.00 96.81 196 ILE A CA 1
ATOM 1602 C C . ILE A 1 196 ? -0.130 7.032 -13.987 1.00 96.81 196 ILE A C 1
ATOM 1604 O O . ILE A 1 196 ? -0.905 7.177 -13.047 1.00 96.81 196 ILE A O 1
ATOM 1608 N N . ILE A 1 197 ? 1.111 6.589 -13.803 1.00 97.62 197 ILE A N 1
ATOM 1609 C CA . ILE A 1 197 ? 1.672 6.192 -12.512 1.00 97.62 197 ILE A CA 1
ATOM 1610 C C . ILE A 1 197 ? 2.150 7.409 -11.709 1.00 97.62 197 ILE A C 1
ATOM 1612 O O . ILE A 1 197 ? 1.819 7.535 -10.525 1.00 97.62 197 ILE A O 1
ATOM 1616 N N . LEU A 1 198 ? 2.913 8.323 -12.317 1.00 97.12 198 LEU A N 1
ATOM 1617 C CA . LEU A 1 198 ? 3.544 9.438 -11.601 1.00 97.12 198 LEU A CA 1
ATOM 1618 C C . LEU A 1 198 ? 2.530 10.406 -11.004 1.00 97.12 198 LEU A C 1
ATOM 1620 O O . LEU A 1 198 ? 2.708 10.840 -9.865 1.00 97.12 198 LEU A O 1
ATOM 1624 N N . VAL A 1 199 ? 1.464 10.736 -11.736 1.00 96.56 199 VAL A N 1
ATOM 1625 C CA . VAL A 1 199 ? 0.455 11.693 -11.261 1.00 96.56 199 VAL A CA 1
ATOM 1626 C C . VAL A 1 199 ? -0.161 11.258 -9.921 1.00 96.56 199 VAL A C 1
ATOM 1628 O O . VAL A 1 199 ? -0.016 11.997 -8.940 1.00 96.56 199 VAL A O 1
ATOM 1631 N N . PRO A 1 200 ? -0.813 10.081 -9.800 1.00 96.00 200 PRO A N 1
ATOM 1632 C CA . PRO A 1 200 ? -1.370 9.643 -8.527 1.00 96.00 200 PRO A CA 1
ATOM 1633 C C . PRO A 1 200 ? -0.289 9.393 -7.475 1.00 96.00 200 PRO A C 1
ATOM 1635 O O . PRO A 1 200 ? -0.521 9.700 -6.305 1.00 96.00 200 PRO A O 1
ATOM 1638 N N . ALA A 1 201 ? 0.892 8.898 -7.858 1.00 96.62 201 ALA A N 1
ATOM 1639 C CA . ALA A 1 201 ? 1.958 8.628 -6.902 1.00 96.62 201 ALA A CA 1
ATOM 1640 C C . ALA A 1 201 ? 2.449 9.906 -6.202 1.00 96.62 201 ALA A C 1
ATOM 1642 O O . ALA A 1 201 ? 2.483 9.966 -4.971 1.00 96.62 201 ALA A O 1
ATOM 1643 N N . ILE A 1 202 ? 2.745 10.966 -6.960 1.00 95.88 202 ILE A N 1
ATOM 1644 C CA . ILE A 1 202 ? 3.196 12.248 -6.402 1.00 95.88 202 ILE A CA 1
ATOM 1645 C C . ILE A 1 202 ? 2.089 12.881 -5.548 1.00 95.88 202 ILE A C 1
ATOM 1647 O O . ILE A 1 202 ? 2.365 13.372 -4.449 1.00 95.88 202 ILE A O 1
ATOM 1651 N N . VAL A 1 203 ? 0.825 12.821 -5.991 1.00 94.31 203 VAL A N 1
ATOM 1652 C CA . VAL A 1 203 ? -0.308 13.317 -5.191 1.00 94.31 203 VAL A CA 1
ATOM 1653 C C . VAL A 1 203 ? -0.393 12.576 -3.854 1.00 94.31 203 VAL A C 1
ATOM 1655 O O . VAL A 1 203 ? -0.499 13.224 -2.809 1.00 94.31 203 VAL A O 1
ATOM 1658 N N . ILE A 1 204 ? -0.309 11.241 -3.847 1.00 92.38 204 ILE A N 1
ATOM 1659 C CA . ILE A 1 204 ? -0.329 10.435 -2.616 1.00 92.38 204 ILE A CA 1
ATOM 1660 C C . ILE A 1 204 ? 0.826 10.839 -1.691 1.00 92.38 204 ILE A C 1
ATOM 1662 O O . ILE A 1 204 ? 0.591 11.071 -0.502 1.00 92.38 204 ILE A O 1
ATOM 1666 N N . LEU A 1 205 ? 2.048 10.964 -2.221 1.00 93.06 205 LEU A N 1
ATOM 1667 C CA . LEU A 1 205 ? 3.248 11.289 -1.442 1.00 93.06 205 LEU A CA 1
ATOM 1668 C C . LEU A 1 205 ? 3.173 12.671 -0.775 1.00 93.06 205 LEU A C 1
ATOM 1670 O O . LEU A 1 205 ? 3.612 12.818 0.365 1.00 93.06 205 LEU A O 1
ATOM 1674 N N . ILE A 1 206 ? 2.599 13.673 -1.449 1.00 91.25 206 ILE A N 1
ATOM 1675 C CA . ILE A 1 206 ? 2.486 15.044 -0.920 1.00 91.25 206 ILE A CA 1
ATOM 1676 C C . ILE A 1 206 ? 1.325 15.178 0.075 1.00 91.25 206 ILE A C 1
ATOM 1678 O O . ILE A 1 206 ? 1.425 15.895 1.071 1.00 91.25 206 ILE A O 1
ATOM 1682 N N . THR A 1 207 ? 0.206 14.499 -0.178 1.00 87.06 207 THR A N 1
ATOM 1683 C CA . THR A 1 207 ? -1.041 14.685 0.593 1.00 87.06 207 THR A CA 1
ATOM 1684 C C . THR A 1 207 ? -1.144 13.775 1.819 1.00 87.06 207 THR A C 1
ATOM 1686 O O . THR A 1 207 ? -1.959 13.997 2.728 1.00 87.06 207 THR A O 1
ATOM 1689 N N . THR A 1 208 ? -0.321 12.732 1.881 1.00 83.56 208 THR A N 1
ATOM 1690 C CA . THR A 1 208 ? -0.368 11.748 2.958 1.00 83.56 208 THR A CA 1
ATOM 1691 C C . THR A 1 208 ? 0.608 12.112 4.073 1.00 83.56 208 THR A C 1
ATOM 1693 O O . THR A 1 208 ? 1.811 12.249 3.870 1.00 83.56 208 THR A O 1
ATOM 1696 N N . LYS A 1 209 ? 0.089 12.261 5.299 1.00 76.50 209 LYS A N 1
ATOM 1697 C CA . LYS A 1 209 ? 0.915 12.509 6.487 1.00 76.50 209 LYS A CA 1
ATOM 1698 C C . LYS A 1 209 ? 1.772 11.282 6.801 1.00 76.50 209 LYS A C 1
ATOM 1700 O O . LYS A 1 209 ? 1.351 10.150 6.579 1.00 76.50 209 LYS A O 1
ATOM 1705 N N . LYS A 1 210 ? 2.960 11.511 7.367 1.00 69.50 210 LYS A N 1
ATOM 1706 C CA . LYS A 1 210 ? 3.896 10.459 7.796 1.00 69.50 210 LYS A CA 1
ATOM 1707 C C . LYS A 1 210 ? 3.379 9.747 9.044 1.00 69.50 210 LYS A C 1
ATOM 1709 O O . LYS A 1 210 ? 3.860 9.982 10.150 1.00 69.50 210 LYS A O 1
ATOM 1714 N N . GLU A 1 211 ? 2.382 8.897 8.866 1.00 68.81 211 GLU A N 1
ATOM 1715 C CA . GLU A 1 211 ? 1.837 8.088 9.944 1.00 68.81 211 GLU A CA 1
ATOM 1716 C C . GLU A 1 211 ? 2.330 6.649 9.854 1.00 68.81 211 GLU A C 1
ATOM 1718 O O . GLU A 1 211 ? 2.322 6.073 8.766 1.00 68.81 211 GLU A O 1
ATOM 1723 N N . PRO A 1 212 ? 2.712 6.026 10.980 1.00 69.88 212 PRO A N 1
ATOM 1724 C CA . PRO A 1 212 ? 3.356 4.712 10.960 1.00 69.88 212 PRO A CA 1
ATOM 1725 C C . PRO A 1 212 ? 2.480 3.616 10.344 1.00 69.88 212 PRO A C 1
ATOM 1727 O O . PRO A 1 212 ? 3.000 2.688 9.727 1.00 69.88 212 PRO A O 1
ATOM 1730 N N . LEU A 1 213 ? 1.157 3.751 10.492 1.00 70.12 213 LEU A N 1
ATOM 1731 C CA . LEU A 1 213 ? 0.155 2.777 10.055 1.00 70.12 213 LEU A CA 1
ATOM 1732 C C . LEU A 1 213 ? -0.017 2.756 8.531 1.00 70.12 213 LEU A C 1
ATOM 1734 O O . LEU A 1 213 ? -0.099 1.683 7.944 1.00 70.12 213 LEU A O 1
ATOM 1738 N N . ILE A 1 214 ? 0.029 3.920 7.879 1.00 78.56 214 ILE A N 1
ATOM 1739 C CA . ILE A 1 214 ? -0.085 4.059 6.413 1.00 78.56 214 ILE A CA 1
ATOM 1740 C C . ILE A 1 214 ? 1.274 4.156 5.717 1.00 78.56 214 ILE A C 1
ATOM 1742 O O . ILE A 1 214 ? 1.356 4.298 4.500 1.00 78.56 214 ILE A O 1
ATOM 1746 N N . PHE A 1 215 ? 2.364 4.080 6.484 1.00 83.31 215 PHE A N 1
ATOM 1747 C CA . PHE A 1 215 ? 3.714 4.254 5.963 1.00 83.31 215 PHE A CA 1
ATOM 1748 C C . PHE A 1 215 ? 4.075 3.212 4.900 1.00 83.31 215 PHE A C 1
ATOM 1750 O O . PHE A 1 215 ? 4.806 3.524 3.971 1.00 83.31 215 PHE A O 1
ATOM 1757 N N . HIS A 1 216 ? 3.517 2.003 4.979 1.00 86.38 216 HIS A N 1
ATOM 1758 C CA . HIS A 1 216 ? 3.715 0.982 3.953 1.00 86.38 216 HIS A CA 1
ATOM 1759 C C . HIS A 1 216 ? 3.182 1.411 2.571 1.00 86.38 216 HIS A C 1
ATOM 1761 O O . HIS A 1 216 ? 3.870 1.183 1.581 1.00 86.38 216 HIS A O 1
ATOM 1767 N N . TRP A 1 217 ? 2.037 2.104 2.487 1.00 88.06 217 TRP A N 1
ATOM 1768 C CA . TRP A 1 217 ? 1.541 2.664 1.216 1.00 88.06 217 TRP A CA 1
ATOM 1769 C C . TRP A 1 217 ? 2.456 3.764 0.697 1.00 88.06 217 TRP A C 1
ATOM 1771 O O . TRP A 1 217 ? 2.743 3.810 -0.495 1.00 88.06 217 TRP A O 1
ATOM 1781 N N . LEU A 1 218 ? 2.943 4.630 1.590 1.00 90.81 218 LEU A N 1
ATOM 1782 C CA . LEU A 1 218 ? 3.900 5.679 1.236 1.00 90.81 218 LEU A CA 1
ATOM 1783 C C . LEU A 1 218 ? 5.201 5.091 0.685 1.00 90.81 218 LEU A C 1
ATOM 1785 O O . LEU A 1 218 ? 5.699 5.573 -0.325 1.00 90.81 218 LEU A O 1
ATOM 1789 N N . ILE A 1 219 ? 5.727 4.040 1.319 1.00 92.62 219 ILE A N 1
ATOM 1790 C CA . ILE A 1 219 ? 6.921 3.334 0.848 1.00 92.62 219 ILE A CA 1
ATOM 1791 C C . ILE A 1 219 ? 6.662 2.703 -0.519 1.00 92.62 219 ILE A C 1
ATOM 1793 O O . ILE A 1 219 ? 7.488 2.870 -1.407 1.00 92.62 219 ILE A O 1
ATOM 1797 N N . LEU A 1 220 ? 5.549 1.983 -0.693 1.00 95.00 220 LEU A N 1
ATOM 1798 C CA . LEU A 1 220 ? 5.240 1.322 -1.962 1.00 95.00 220 LEU A CA 1
ATOM 1799 C C . LEU A 1 220 ? 5.054 2.345 -3.087 1.00 95.00 220 LEU A C 1
ATOM 1801 O O . LEU A 1 220 ? 5.595 2.179 -4.173 1.00 95.00 220 LEU A O 1
ATOM 1805 N N . THR A 1 221 ? 4.356 3.444 -2.802 1.00 96.00 221 THR A N 1
ATOM 1806 C CA . THR A 1 221 ? 4.185 4.559 -3.740 1.00 96.00 221 THR A CA 1
ATOM 1807 C C . THR A 1 221 ? 5.532 5.175 -4.108 1.00 96.00 221 THR A C 1
ATOM 1809 O O . THR A 1 221 ? 5.816 5.360 -5.286 1.00 96.00 221 THR A O 1
ATOM 1812 N N . LEU A 1 222 ? 6.389 5.437 -3.114 1.00 96.00 222 LEU A N 1
ATOM 1813 C CA . LEU A 1 222 ? 7.739 5.953 -3.333 1.00 96.00 222 LEU A CA 1
ATOM 1814 C C . LEU A 1 222 ? 8.583 4.986 -4.168 1.00 96.00 222 LEU A C 1
ATOM 1816 O O . LEU A 1 222 ? 9.310 5.429 -5.047 1.00 96.00 222 LEU A O 1
ATOM 1820 N N . ALA A 1 223 ? 8.469 3.683 -3.915 1.00 96.69 223 ALA A N 1
ATOM 1821 C CA . ALA A 1 223 ? 9.154 2.655 -4.682 1.00 96.69 223 ALA A CA 1
ATOM 1822 C C . ALA A 1 223 ? 8.769 2.725 -6.161 1.00 96.69 223 ALA A C 1
ATOM 1824 O O . ALA A 1 223 ? 9.642 2.845 -7.010 1.00 96.69 223 ALA A O 1
ATOM 1825 N N . ILE A 1 224 ? 7.466 2.739 -6.456 1.00 97.38 224 ILE A N 1
ATOM 1826 C CA . ILE A 1 224 ? 6.949 2.837 -7.825 1.00 97.38 224 ILE A CA 1
ATOM 1827 C C . ILE A 1 224 ? 7.406 4.149 -8.484 1.00 97.38 224 ILE A C 1
ATOM 1829 O O . ILE A 1 224 ? 7.831 4.143 -9.632 1.00 97.38 224 ILE A O 1
ATOM 1833 N N . THR A 1 225 ? 7.392 5.269 -7.754 1.00 97.38 225 THR A N 1
ATOM 1834 C CA . THR A 1 225 ? 7.924 6.547 -8.254 1.00 97.38 225 THR A CA 1
ATOM 1835 C C . THR A 1 225 ? 9.409 6.453 -8.613 1.00 97.38 225 THR A C 1
ATOM 1837 O O . THR A 1 225 ? 9.802 6.936 -9.669 1.00 97.38 225 THR A O 1
ATOM 1840 N N . ILE A 1 226 ? 10.232 5.821 -7.767 1.00 97.06 226 ILE A N 1
ATOM 1841 C CA . ILE A 1 226 ? 11.660 5.599 -8.044 1.00 97.06 226 ILE A CA 1
ATOM 1842 C C . ILE A 1 226 ? 11.841 4.760 -9.313 1.00 97.06 226 ILE A C 1
ATOM 1844 O O . ILE A 1 226 ? 12.703 5.093 -10.119 1.00 97.06 226 ILE A O 1
ATOM 1848 N N . LEU A 1 227 ? 11.023 3.720 -9.511 1.00 96.06 227 LEU A N 1
ATOM 1849 C CA . LEU A 1 227 ? 11.082 2.878 -10.709 1.00 96.06 227 LEU A CA 1
ATOM 1850 C C . LEU A 1 227 ? 10.762 3.663 -11.983 1.00 96.06 227 LEU A C 1
ATOM 1852 O O . LEU A 1 227 ? 11.502 3.548 -12.949 1.00 96.06 227 LEU A O 1
ATOM 1856 N N . VAL A 1 228 ? 9.736 4.518 -11.969 1.00 96.62 228 VAL A N 1
ATOM 1857 C CA . VAL A 1 228 ? 9.429 5.364 -13.135 1.00 96.62 228 VAL A CA 1
ATOM 1858 C C . VAL A 1 228 ? 10.546 6.376 -13.410 1.00 96.62 228 VAL A C 1
ATOM 1860 O O . VAL A 1 228 ? 10.920 6.598 -14.556 1.00 96.62 228 VAL A O 1
ATOM 1863 N N . PHE A 1 229 ? 11.135 6.982 -12.375 1.00 96.06 229 PHE A N 1
ATOM 1864 C CA . PHE A 1 229 ? 12.291 7.862 -12.580 1.00 96.06 229 PHE A CA 1
ATOM 1865 C C . PHE A 1 229 ? 13.514 7.113 -13.120 1.00 96.06 229 PHE A C 1
ATOM 1867 O O . PHE A 1 229 ? 14.263 7.686 -13.910 1.00 96.06 229 PHE A O 1
ATOM 1874 N N . ALA A 1 230 ? 13.715 5.859 -12.708 1.00 94.69 230 ALA A N 1
ATOM 1875 C CA . ALA A 1 230 ? 14.749 5.004 -13.275 1.00 94.69 230 ALA A CA 1
ATOM 1876 C C . ALA A 1 230 ? 14.482 4.723 -14.759 1.00 94.69 230 ALA A C 1
ATOM 1878 O O . ALA A 1 230 ? 15.418 4.807 -15.545 1.00 94.69 230 ALA A O 1
ATOM 1879 N N . ASP A 1 231 ? 13.227 4.478 -15.145 1.00 93.12 231 ASP A N 1
ATOM 1880 C CA . ASP A 1 231 ? 12.845 4.199 -16.535 1.00 93.12 231 ASP A CA 1
ATOM 1881 C C . ASP A 1 231 ? 13.006 5.416 -17.449 1.00 93.12 231 ASP A C 1
ATOM 1883 O O . ASP A 1 231 ? 13.666 5.344 -18.488 1.00 93.12 231 ASP A O 1
ATOM 1887 N N . ILE A 1 232 ? 12.527 6.582 -17.007 1.00 93.12 232 ILE A N 1
ATOM 1888 C CA . ILE A 1 232 ? 12.738 7.857 -17.706 1.00 93.12 232 ILE A CA 1
ATOM 1889 C C . ILE A 1 232 ? 14.235 8.147 -17.854 1.00 93.12 232 ILE A C 1
ATOM 1891 O O . ILE A 1 232 ? 14.689 8.569 -18.918 1.00 93.12 232 ILE A O 1
ATOM 1895 N N . GLY A 1 233 ? 15.006 7.936 -16.786 1.00 92.94 233 GLY A N 1
ATOM 1896 C CA . GLY A 1 233 ? 16.444 8.174 -16.769 1.00 92.94 233 GLY A CA 1
ATOM 1897 C C . GLY A 1 233 ? 17.219 7.236 -17.691 1.00 92.94 233 GLY A C 1
ATOM 1898 O O . GLY A 1 233 ? 18.047 7.695 -18.476 1.00 92.94 233 GLY A O 1
ATOM 1899 N N . TYR A 1 234 ? 16.901 5.943 -17.645 1.00 90.81 234 TYR A N 1
ATOM 1900 C CA . TYR A 1 234 ? 17.461 4.925 -18.529 1.00 90.81 234 TYR A CA 1
ATOM 1901 C C . TYR A 1 234 ? 17.145 5.236 -19.994 1.00 90.81 234 TYR A C 1
ATOM 1903 O O . TYR A 1 234 ? 18.041 5.254 -20.836 1.00 90.81 234 TYR A O 1
ATOM 1911 N N . THR A 1 235 ? 15.891 5.583 -20.283 1.00 89.25 235 THR A N 1
ATOM 1912 C CA . THR A 1 235 ? 15.446 5.954 -21.628 1.00 89.25 235 THR A CA 1
ATOM 1913 C C . THR A 1 235 ? 16.135 7.219 -22.132 1.00 89.25 235 THR A C 1
ATOM 1915 O O . THR A 1 235 ? 16.569 7.283 -23.279 1.00 89.25 235 THR A O 1
ATOM 1918 N N . TYR A 1 236 ? 16.288 8.228 -21.275 1.00 89.19 236 TYR A N 1
ATOM 1919 C CA . TYR A 1 236 ? 17.050 9.424 -21.615 1.00 89.19 236 TYR A CA 1
ATOM 1920 C C . TYR A 1 236 ? 18.521 9.091 -21.907 1.00 89.19 236 TYR A C 1
ATOM 1922 O O . TYR A 1 236 ? 19.068 9.583 -22.893 1.00 89.19 236 TYR A O 1
ATOM 1930 N N . SER A 1 237 ? 19.154 8.233 -21.097 1.00 90.50 237 SER A N 1
ATOM 1931 C CA . SER A 1 237 ? 20.520 7.763 -21.352 1.00 90.50 237 SER A CA 1
ATOM 1932 C C . SER A 1 237 ? 20.647 7.074 -22.713 1.00 90.50 237 SER A C 1
ATOM 1934 O O . SER A 1 237 ? 21.615 7.334 -23.428 1.00 90.50 237 SER A O 1
ATOM 1936 N N . ASP A 1 238 ? 19.671 6.243 -23.089 1.00 86.12 238 ASP A N 1
ATOM 1937 C CA . ASP A 1 238 ? 19.639 5.578 -24.396 1.00 86.12 238 ASP A CA 1
ATOM 1938 C C . ASP A 1 238 ? 19.527 6.593 -25.546 1.00 86.12 238 ASP A C 1
ATOM 1940 O O . ASP A 1 238 ? 20.280 6.531 -26.518 1.00 86.12 238 ASP A O 1
ATOM 1944 N N . MET A 1 239 ? 18.657 7.600 -25.391 1.00 84.75 239 MET A N 1
ATOM 1945 C CA . MET A 1 239 ? 18.466 8.673 -26.376 1.00 84.75 239 MET A CA 1
ATOM 1946 C C . MET A 1 239 ? 19.709 9.546 -26.584 1.00 84.75 239 MET A C 1
ATOM 1948 O O . MET A 1 239 ? 19.913 10.057 -27.686 1.00 84.75 239 MET A O 1
ATOM 1952 N N . VAL A 1 240 ? 20.518 9.762 -25.541 1.00 88.31 240 VAL A N 1
ATOM 1953 C CA . VAL A 1 240 ? 21.770 10.534 -25.642 1.00 88.31 240 VAL A CA 1
ATOM 1954 C C . VAL A 1 240 ? 22.810 9.772 -26.464 1.00 88.31 240 VAL A C 1
ATOM 1956 O O . VAL A 1 240 ? 23.523 10.379 -27.264 1.00 88.31 240 VAL A O 1
ATOM 1959 N N . GLY A 1 241 ? 22.886 8.451 -26.295 1.00 86.56 241 GLY A N 1
ATOM 1960 C CA . GLY A 1 241 ? 23.692 7.589 -27.148 1.00 86.56 241 GLY A CA 1
ATOM 1961 C C . GLY A 1 241 ? 24.184 6.313 -26.469 1.00 86.56 241 GLY A C 1
ATOM 1962 O O . GLY A 1 241 ? 24.306 6.219 -25.249 1.00 86.56 241 GLY A O 1
ATOM 1963 N N . LYS A 1 242 ? 24.559 5.336 -27.304 1.00 84.94 242 LYS A N 1
ATOM 1964 C CA . LYS A 1 242 ? 24.971 3.983 -26.885 1.00 84.94 242 LYS A CA 1
ATOM 1965 C C . LYS A 1 242 ? 26.177 3.950 -25.941 1.00 84.94 242 LYS A C 1
ATOM 1967 O O . LYS A 1 242 ? 26.271 3.072 -25.089 1.00 84.94 242 LYS A O 1
ATOM 1972 N N . GLU A 1 243 ? 27.112 4.881 -26.097 1.00 86.62 243 GLU A N 1
ATOM 1973 C CA . GLU A 1 243 ? 28.278 4.970 -25.215 1.00 86.62 243 GLU A CA 1
ATOM 1974 C C . GLU A 1 243 ? 27.884 5.482 -23.825 1.00 86.62 243 GLU A C 1
ATOM 1976 O O . GLU A 1 243 ? 28.259 4.883 -22.820 1.00 86.62 243 GLU A O 1
ATOM 1981 N N . PHE A 1 244 ? 27.033 6.510 -23.771 1.00 88.25 244 PHE A N 1
ATOM 1982 C CA . PHE A 1 244 ? 26.560 7.089 -22.518 1.00 88.25 244 PHE A CA 1
ATOM 1983 C C . PHE A 1 244 ? 25.724 6.097 -21.701 1.00 88.25 244 PHE A C 1
ATOM 1985 O O . PHE A 1 244 ? 25.911 5.980 -20.489 1.00 88.25 244 PHE A O 1
ATOM 1992 N N . ILE A 1 245 ? 24.831 5.335 -22.342 1.00 86.88 245 ILE A N 1
ATOM 1993 C CA . ILE A 1 245 ? 24.078 4.290 -21.637 1.00 86.88 245 ILE A CA 1
ATOM 1994 C C . ILE A 1 245 ? 24.990 3.182 -21.114 1.00 86.88 245 ILE A C 1
ATOM 1996 O O . ILE A 1 245 ? 24.836 2.791 -19.962 1.00 86.88 245 ILE A O 1
ATOM 2000 N N . ARG A 1 246 ? 26.000 2.747 -21.879 1.00 83.25 246 ARG A N 1
ATOM 2001 C CA . ARG A 1 246 ? 26.973 1.742 -21.416 1.00 83.25 246 ARG A CA 1
ATOM 2002 C C . ARG A 1 246 ? 27.704 2.196 -20.147 1.00 83.25 246 ARG A C 1
ATOM 2004 O O . ARG A 1 246 ? 27.941 1.393 -19.251 1.00 83.25 246 ARG A O 1
ATOM 2011 N N . GLU A 1 247 ? 28.030 3.482 -20.047 1.00 84.12 247 GLU A N 1
ATOM 2012 C CA . GLU A 1 247 ? 28.688 4.055 -18.865 1.00 84.12 247 GLU A CA 1
ATOM 2013 C C . GLU A 1 247 ? 27.739 4.287 -17.679 1.00 84.12 247 GLU A C 1
ATOM 2015 O O . GLU A 1 247 ? 28.183 4.305 -16.529 1.00 84.12 247 GLU A O 1
ATOM 2020 N N . THR A 1 248 ? 26.439 4.457 -17.936 1.00 87.50 248 THR A N 1
ATOM 2021 C CA . THR A 1 248 ? 25.433 4.814 -16.917 1.00 87.50 248 THR A CA 1
ATOM 2022 C C . THR A 1 248 ? 24.487 3.671 -16.537 1.00 87.50 248 THR A C 1
ATOM 2024 O O . THR A 1 248 ? 23.722 3.807 -15.585 1.00 87.50 248 THR A O 1
ATOM 2027 N N . GLU A 1 249 ? 24.558 2.516 -17.201 1.00 84.50 249 GLU A N 1
ATOM 2028 C CA . GLU A 1 249 ? 23.641 1.386 -16.992 1.00 84.50 249 GLU A CA 1
ATOM 2029 C C . GLU A 1 249 ? 23.629 0.896 -15.537 1.00 84.50 249 GLU A C 1
ATOM 2031 O O . GLU A 1 249 ? 22.570 0.709 -14.939 1.00 84.50 249 GLU A O 1
ATOM 2036 N N . TRP A 1 250 ? 24.814 0.748 -14.938 1.00 84.06 250 TRP A N 1
ATOM 2037 C CA . TRP A 1 250 ? 24.976 0.312 -13.546 1.00 84.06 250 TRP A CA 1
ATOM 2038 C C . TRP A 1 250 ? 24.287 1.265 -12.556 1.00 84.06 250 TRP A C 1
ATOM 2040 O O . TRP A 1 250 ? 23.770 0.832 -11.526 1.00 84.06 250 TRP A O 1
ATOM 2050 N N . PHE A 1 251 ? 24.271 2.566 -12.864 1.00 87.12 251 PHE A N 1
ATOM 2051 C CA . PHE A 1 251 ? 23.653 3.582 -12.022 1.00 87.12 251 PHE A CA 1
ATOM 2052 C C . PHE A 1 251 ? 22.131 3.439 -12.054 1.00 87.12 251 PHE A C 1
ATOM 2054 O O . PHE A 1 251 ? 21.488 3.433 -11.002 1.00 87.12 251 PHE A O 1
ATOM 2061 N N . TRP A 1 252 ? 21.551 3.235 -13.238 1.00 90.81 252 TRP A N 1
ATOM 2062 C CA . TRP A 1 252 ? 20.118 2.975 -13.368 1.00 90.81 252 TRP A CA 1
ATOM 2063 C C . TRP A 1 252 ? 19.722 1.643 -12.729 1.00 90.81 252 TRP A C 1
ATOM 2065 O O . TRP A 1 252 ? 18.741 1.600 -11.989 1.00 90.81 252 TRP A O 1
ATOM 2075 N N . ALA A 1 253 ? 20.525 0.589 -12.894 1.00 86.81 253 ALA A N 1
ATOM 2076 C CA . ALA A 1 253 ? 20.315 -0.698 -12.226 1.00 86.81 253 ALA A CA 1
ATOM 2077 C C . ALA A 1 253 ? 20.334 -0.586 -10.690 1.00 86.81 253 ALA A C 1
ATOM 2079 O O . ALA A 1 253 ? 19.545 -1.238 -9.994 1.00 86.81 253 ALA A O 1
ATOM 2080 N N . LEU A 1 254 ? 21.186 0.287 -10.142 1.00 87.94 254 LEU A N 1
ATOM 2081 C CA . LEU A 1 254 ? 21.191 0.604 -8.717 1.00 87.94 254 LEU A CA 1
ATOM 2082 C C . LEU A 1 254 ? 19.888 1.297 -8.290 1.00 87.94 254 LEU A C 1
ATOM 2084 O O . LEU A 1 254 ? 19.304 0.918 -7.272 1.00 87.94 254 LEU A O 1
ATOM 2088 N N . ILE A 1 255 ? 19.410 2.284 -9.055 1.00 92.38 255 ILE A N 1
ATOM 2089 C CA . ILE A 1 255 ? 18.146 2.981 -8.760 1.00 92.38 255 ILE A CA 1
ATOM 2090 C C . ILE A 1 255 ? 16.965 2.003 -8.821 1.00 92.38 255 ILE A C 1
ATOM 2092 O O . ILE A 1 255 ? 16.152 1.978 -7.893 1.00 92.38 255 ILE A O 1
ATOM 2096 N N . TYR A 1 256 ? 16.914 1.142 -9.841 1.00 92.00 256 TYR A N 1
ATOM 2097 C CA . TYR A 1 256 ? 15.940 0.055 -9.943 1.00 92.00 256 TYR A CA 1
ATOM 2098 C C . TYR A 1 256 ? 15.963 -0.840 -8.700 1.00 92.00 256 TYR A C 1
ATOM 2100 O O . TYR A 1 256 ? 14.935 -1.035 -8.047 1.00 92.00 256 TYR A O 1
ATOM 2108 N N . SER A 1 257 ? 17.151 -1.288 -8.290 1.00 90.44 257 SER A N 1
ATOM 2109 C CA . SER A 1 257 ? 17.335 -2.125 -7.100 1.00 90.44 257 SER A CA 1
ATOM 2110 C C . SER A 1 257 ? 16.848 -1.448 -5.816 1.00 90.44 257 SER A C 1
ATOM 2112 O O . SER A 1 257 ? 16.218 -2.095 -4.977 1.00 90.44 257 SER A O 1
ATOM 2114 N N . ILE A 1 258 ? 17.083 -0.141 -5.657 1.00 91.69 258 ILE A N 1
ATOM 2115 C CA . ILE A 1 258 ? 16.552 0.638 -4.528 1.00 91.69 258 ILE A CA 1
ATOM 2116 C C . ILE A 1 258 ? 15.017 0.627 -4.546 1.00 91.69 258 ILE A C 1
ATOM 2118 O O . ILE A 1 258 ? 14.398 0.380 -3.506 1.00 91.69 258 ILE A O 1
ATOM 2122 N N . GLY A 1 259 ? 14.404 0.833 -5.716 1.00 94.62 259 GLY A N 1
ATOM 2123 C CA . GLY A 1 259 ? 12.959 0.707 -5.900 1.00 94.62 259 GLY A CA 1
ATOM 2124 C C . GLY A 1 259 ? 12.447 -0.674 -5.479 1.00 94.62 259 GLY A C 1
ATOM 2125 O O . GLY A 1 259 ? 11.533 -0.776 -4.659 1.00 94.62 259 GLY A O 1
ATOM 2126 N N . TYR A 1 260 ? 13.089 -1.751 -5.933 1.00 93.12 260 TYR A N 1
ATOM 2127 C CA . TYR A 1 260 ? 12.698 -3.123 -5.589 1.00 93.12 260 TYR A CA 1
ATOM 2128 C C . TYR A 1 260 ? 12.798 -3.405 -4.082 1.00 93.12 260 TYR A C 1
ATOM 2130 O O . TYR A 1 260 ? 11.891 -3.998 -3.491 1.00 93.12 260 TYR A O 1
ATOM 2138 N N . ILE A 1 261 ? 13.859 -2.926 -3.422 1.00 92.19 261 ILE A N 1
ATOM 2139 C CA . ILE A 1 261 ? 14.021 -3.037 -1.962 1.00 92.19 261 ILE A CA 1
ATOM 2140 C C . ILE A 1 261 ? 12.893 -2.300 -1.235 1.00 92.19 261 ILE A C 1
ATOM 2142 O O . ILE A 1 261 ? 12.407 -2.775 -0.205 1.00 92.19 261 ILE A O 1
ATOM 2146 N N . PHE A 1 262 ? 12.449 -1.150 -1.747 1.00 93.94 262 PHE A N 1
ATOM 2147 C CA . PHE A 1 262 ? 11.354 -0.403 -1.133 1.00 93.94 262 PHE A CA 1
ATOM 2148 C C . PHE A 1 262 ? 10.015 -1.132 -1.305 1.00 93.94 262 PHE A C 1
ATOM 2150 O O . PHE A 1 262 ? 9.240 -1.182 -0.347 1.00 93.94 262 PHE A O 1
ATOM 2157 N N . ILE A 1 263 ? 9.771 -1.795 -2.443 1.00 94.88 263 ILE A N 1
ATOM 2158 C CA . ILE A 1 263 ? 8.616 -2.697 -2.596 1.00 94.88 263 ILE A CA 1
ATOM 2159 C C . ILE A 1 263 ? 8.657 -3.783 -1.514 1.00 94.88 263 ILE A C 1
ATOM 2161 O O . ILE A 1 263 ? 7.693 -3.923 -0.756 1.00 94.88 263 ILE A O 1
ATOM 2165 N N . LEU A 1 264 ? 9.781 -4.495 -1.369 1.00 93.25 264 LEU A N 1
ATOM 2166 C CA . LEU A 1 264 ? 9.936 -5.535 -0.345 1.00 93.25 264 LEU A CA 1
ATOM 2167 C C . LEU A 1 264 ? 9.687 -4.982 1.065 1.00 93.25 264 LEU A C 1
ATOM 2169 O O . LEU A 1 264 ? 8.963 -5.584 1.864 1.00 93.25 264 LEU A O 1
ATOM 2173 N N . MET A 1 265 ? 10.255 -3.809 1.361 1.00 90.31 265 MET A N 1
ATOM 2174 C CA . MET A 1 265 ? 10.065 -3.135 2.641 1.00 90.31 265 MET A CA 1
ATOM 2175 C C . MET A 1 265 ? 8.587 -2.860 2.904 1.00 90.31 265 MET A C 1
ATOM 2177 O O . MET A 1 265 ? 8.135 -3.108 4.020 1.00 90.31 265 MET A O 1
ATOM 2181 N N . SER A 1 266 ? 7.839 -2.355 1.922 1.00 92.38 266 SER A N 1
ATOM 2182 C CA . SER A 1 266 ? 6.424 -2.024 2.110 1.00 92.38 266 SER A CA 1
ATOM 2183 C C . SER A 1 266 ? 5.606 -3.239 2.568 1.00 92.38 266 SER A C 1
ATOM 2185 O O . SER A 1 266 ? 4.832 -3.142 3.524 1.00 92.38 266 SER A O 1
ATOM 2187 N N . ILE A 1 267 ? 5.857 -4.408 1.970 1.00 92.38 267 ILE A N 1
ATOM 2188 C CA . ILE A 1 267 ? 5.162 -5.662 2.282 1.00 92.38 267 ILE A CA 1
ATOM 2189 C C . ILE A 1 267 ? 5.541 -6.144 3.686 1.00 92.38 267 ILE A C 1
ATOM 2191 O O . ILE A 1 267 ? 4.664 -6.436 4.502 1.00 92.38 267 ILE A O 1
ATOM 2195 N N . ILE A 1 268 ? 6.841 -6.177 4.006 1.00 89.94 268 ILE A N 1
ATOM 2196 C CA . ILE A 1 268 ? 7.334 -6.592 5.332 1.00 89.94 268 ILE A CA 1
ATOM 2197 C C . ILE A 1 268 ? 6.812 -5.656 6.428 1.00 89.94 268 ILE A C 1
ATOM 2199 O O . ILE A 1 268 ? 6.426 -6.109 7.509 1.00 89.94 268 ILE A O 1
ATOM 2203 N N . TRP A 1 269 ? 6.789 -4.351 6.157 1.00 88.62 269 TRP A N 1
ATOM 2204 C CA . TRP A 1 269 ? 6.307 -3.335 7.087 1.00 88.62 269 TRP A CA 1
ATOM 2205 C C . TRP A 1 269 ? 4.848 -3.574 7.452 1.00 88.62 269 TRP A C 1
ATOM 2207 O O . TRP A 1 269 ? 4.501 -3.637 8.633 1.00 88.62 269 TRP A O 1
ATOM 2217 N N . TYR A 1 270 ? 4.003 -3.767 6.441 1.00 88.00 270 TYR A N 1
ATOM 2218 C CA . TYR A 1 270 ? 2.596 -4.061 6.651 1.00 88.00 270 TYR A CA 1
ATOM 2219 C C . TYR A 1 270 ? 2.387 -5.391 7.380 1.00 88.00 270 TYR A C 1
ATOM 2221 O O . TYR A 1 270 ? 1.639 -5.441 8.357 1.00 88.00 270 TYR A O 1
ATOM 2229 N N . GLN A 1 271 ? 3.118 -6.443 6.994 1.00 87.12 271 GLN A N 1
ATOM 2230 C CA . GLN A 1 271 ? 3.068 -7.723 7.698 1.00 87.12 271 GLN A CA 1
ATOM 2231 C C . GLN A 1 271 ? 3.393 -7.556 9.187 1.00 87.12 271 GLN A C 1
ATOM 2233 O O . GLN A 1 271 ? 2.722 -8.143 10.033 1.00 87.12 271 GLN A O 1
ATOM 2238 N N . LYS A 1 272 ? 4.396 -6.737 9.533 1.00 84.62 272 LYS A N 1
ATOM 2239 C CA . LYS A 1 272 ? 4.758 -6.497 10.932 1.00 84.62 272 LYS A CA 1
ATOM 2240 C C . LYS A 1 272 ? 3.683 -5.721 11.684 1.00 84.62 272 LYS A C 1
ATOM 2242 O O . LYS A 1 272 ? 3.394 -6.075 12.824 1.00 84.62 272 LYS A O 1
ATOM 2247 N N . ILE A 1 273 ? 3.114 -4.678 11.076 1.00 82.31 273 ILE A N 1
ATOM 2248 C CA . ILE A 1 273 ? 1.985 -3.944 11.666 1.00 82.31 273 ILE A CA 1
ATOM 2249 C C . ILE A 1 273 ? 0.865 -4.929 11.978 1.00 82.31 273 ILE A C 1
ATOM 2251 O O . ILE A 1 273 ? 0.383 -4.960 13.109 1.00 82.31 273 ILE A O 1
ATOM 2255 N N . LYS A 1 274 ? 0.525 -5.788 11.012 1.00 78.81 274 LYS A N 1
ATOM 2256 C CA . LYS A 1 274 ? -0.481 -6.822 11.204 1.00 78.81 274 LYS A CA 1
ATOM 2257 C C . LYS A 1 274 ? -0.095 -7.756 12.346 1.00 78.81 274 LYS A C 1
ATOM 2259 O O . LYS A 1 274 ? -0.881 -7.900 13.261 1.00 78.81 274 LYS A O 1
ATOM 2264 N N . ASP A 1 275 ? 1.118 -8.301 12.374 1.00 79.31 275 ASP A N 1
ATOM 2265 C CA . ASP A 1 275 ? 1.569 -9.205 13.443 1.00 79.31 275 ASP A CA 1
ATOM 2266 C C . ASP A 1 275 ? 1.548 -8.541 14.849 1.00 79.31 275 ASP A C 1
ATOM 2268 O O . ASP A 1 275 ? 1.315 -9.218 15.851 1.00 79.31 275 ASP A O 1
ATOM 2272 N N . ILE A 1 276 ? 1.782 -7.224 14.952 1.00 75.62 276 ILE A N 1
ATOM 2273 C CA . ILE A 1 276 ? 1.695 -6.468 16.219 1.00 75.62 276 ILE A CA 1
ATOM 2274 C C . ILE A 1 276 ? 0.233 -6.263 16.644 1.00 75.62 276 ILE A C 1
ATOM 2276 O O . ILE A 1 276 ? -0.088 -6.362 17.833 1.00 75.62 276 ILE A O 1
ATOM 2280 N N . LEU A 1 277 ? -0.646 -5.960 15.687 1.00 70.88 277 LEU A N 1
ATOM 2281 C CA . LEU A 1 277 ? -2.058 -5.672 15.938 1.00 70.88 277 LEU A CA 1
ATOM 2282 C C . LEU A 1 277 ? -2.874 -6.961 16.142 1.00 70.88 277 LEU A C 1
ATOM 2284 O O . LEU A 1 277 ? -3.581 -7.068 17.139 1.00 70.88 277 LEU A O 1
ATOM 2288 N N . TYR A 1 278 ? -2.670 -7.971 15.294 1.00 70.94 278 TYR A N 1
ATOM 2289 C CA . TYR A 1 278 ? -3.157 -9.356 15.388 1.00 70.94 278 TYR A CA 1
ATOM 2290 C C . TYR A 1 278 ? -2.269 -10.228 16.277 1.00 70.94 278 TYR A C 1
ATOM 2292 O O . TYR A 1 278 ? -1.984 -11.387 15.974 1.00 70.94 278 TYR A O 1
ATOM 2300 N N . LEU A 1 279 ? -1.805 -9.702 17.408 1.00 55.38 279 LEU A N 1
ATOM 2301 C CA . LEU A 1 279 ? -1.211 -10.561 18.423 1.00 55.38 279 LEU A CA 1
ATOM 2302 C C . LEU A 1 279 ? -2.206 -11.699 18.697 1.00 55.38 279 LEU A C 1
ATOM 2304 O O . LEU A 1 279 ? -3.219 -11.434 19.322 1.00 55.38 279 LEU A O 1
ATOM 2308 N N . GLY A 1 280 ? -1.908 -12.951 18.327 1.00 51.78 280 GLY A N 1
ATOM 2309 C CA . GLY A 1 280 ? -2.717 -14.129 18.702 1.00 51.78 280 GLY A CA 1
ATOM 2310 C C . GLY A 1 280 ? -2.857 -14.311 20.225 1.00 51.78 280 GLY A C 1
ATOM 2311 O O . GLY A 1 280 ? -3.560 -15.189 20.712 1.00 51.78 280 GLY A O 1
ATOM 2312 N N . LYS A 1 281 ? -2.193 -13.447 21.007 1.00 51.50 281 LYS A N 1
ATOM 2313 C CA . LYS A 1 281 ? -2.500 -13.192 22.413 1.00 51.50 281 LYS A CA 1
ATOM 2314 C C . LYS A 1 281 ? -3.874 -12.565 22.628 1.00 51.50 281 LYS A C 1
ATOM 2316 O O . LYS A 1 281 ? -4.416 -12.822 23.679 1.00 51.50 281 LYS A O 1
ATOM 2321 N N . ILE A 1 282 ? -4.399 -11.734 21.732 1.00 55.12 282 ILE A N 1
ATOM 2322 C CA . ILE A 1 282 ? -5.720 -11.118 21.873 1.00 55.12 282 ILE A CA 1
ATOM 2323 C C . ILE A 1 282 ? -6.763 -12.211 21.837 1.00 55.12 282 ILE A C 1
ATOM 2325 O O . ILE A 1 282 ? -7.418 -12.355 22.850 1.00 55.12 282 ILE A O 1
ATOM 2329 N N . ASP A 1 283 ? -6.794 -13.035 20.786 1.00 54.44 283 ASP A N 1
ATOM 2330 C CA . ASP A 1 283 ? -7.738 -14.153 20.683 1.00 54.44 283 ASP A CA 1
ATOM 2331 C C . ASP A 1 283 ? -7.614 -15.097 21.881 1.00 54.44 283 ASP A C 1
ATOM 2333 O O . ASP A 1 283 ? -8.608 -15.390 22.530 1.00 54.44 283 ASP A O 1
ATOM 2337 N N . LYS A 1 284 ? -6.387 -15.460 22.286 1.00 59.09 284 LYS A N 1
ATOM 2338 C CA . LYS A 1 284 ? -6.166 -16.245 23.515 1.00 59.09 284 LYS A CA 1
ATOM 2339 C C . LYS A 1 284 ? -6.577 -15.520 24.797 1.00 59.09 284 LYS A C 1
ATOM 2341 O O . LYS A 1 284 ? -6.898 -16.180 25.778 1.00 59.09 284 LYS A O 1
ATOM 2346 N N . ILE A 1 285 ? -6.479 -14.195 24.868 1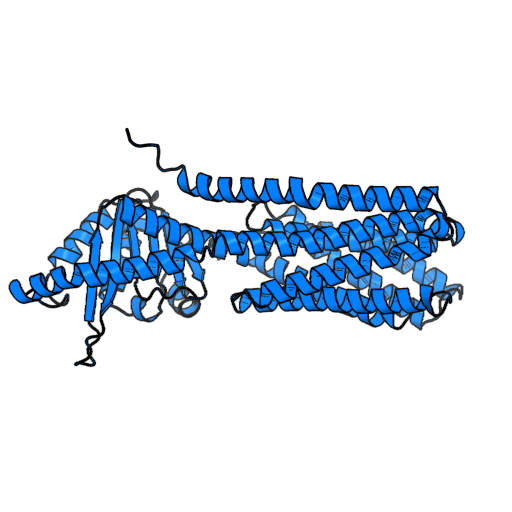.00 59.28 285 ILE A N 1
ATOM 2347 C CA . ILE A 1 285 ? -6.875 -13.406 26.040 1.00 59.28 285 ILE A CA 1
ATOM 2348 C C . ILE A 1 285 ? -8.395 -13.280 26.072 1.00 59.28 285 ILE A C 1
ATOM 2350 O O . ILE A 1 285 ? -8.948 -13.476 27.143 1.00 59.28 285 ILE A O 1
ATOM 2354 N N . THR A 1 286 ? -9.060 -13.001 24.949 1.00 59.41 286 THR A N 1
ATOM 2355 C CA . THR A 1 286 ? -10.524 -12.996 24.842 1.00 59.41 286 THR A CA 1
ATOM 2356 C C . THR A 1 286 ? -11.075 -14.380 25.117 1.00 59.41 286 THR A C 1
ATOM 2358 O O . THR A 1 286 ? -11.861 -14.499 26.033 1.00 59.41 286 THR A O 1
ATOM 2361 N N . GLU A 1 287 ? -10.558 -15.443 24.504 1.00 63.41 287 GLU A N 1
ATOM 2362 C CA . GLU A 1 287 ? -11.008 -16.820 24.748 1.00 63.41 287 GLU A CA 1
ATOM 2363 C C . GLU A 1 287 ? -10.785 -17.252 26.209 1.00 63.41 287 GLU A C 1
ATOM 2365 O O . GLU A 1 287 ? -11.676 -17.802 26.850 1.00 63.41 287 GLU A O 1
ATOM 2370 N N . ASN A 1 288 ? -9.626 -16.945 26.810 1.00 62.81 288 ASN A N 1
ATOM 2371 C CA . ASN A 1 288 ? -9.416 -17.199 28.242 1.00 62.81 288 ASN A CA 1
ATOM 2372 C C . ASN A 1 288 ? -10.287 -16.318 29.144 1.00 62.81 288 ASN A C 1
ATOM 2374 O O . ASN A 1 288 ? -10.529 -16.689 30.294 1.00 62.81 288 ASN A O 1
ATOM 2378 N N . MET A 1 289 ? -10.690 -15.135 28.680 1.00 63.06 289 MET A N 1
ATOM 2379 C CA . MET A 1 289 ? -11.561 -14.247 29.437 1.00 63.06 289 MET A CA 1
ATOM 2380 C C . MET A 1 289 ? -13.023 -14.621 29.291 1.00 63.06 289 MET A C 1
ATOM 2382 O O . MET A 1 289 ? -13.678 -14.592 30.318 1.00 63.06 289 MET A O 1
ATOM 2386 N N . ASP A 1 290 ? -13.489 -15.053 28.126 1.00 59.16 290 ASP A N 1
ATOM 2387 C CA . ASP A 1 290 ? -14.810 -15.641 27.910 1.00 59.16 290 ASP A CA 1
ATOM 2388 C C . ASP A 1 290 ? -14.924 -16.905 28.767 1.00 59.16 290 ASP A C 1
ATOM 2390 O O . ASP A 1 290 ? -15.784 -16.972 29.633 1.00 59.16 290 ASP A O 1
ATOM 2394 N N . ASN A 1 291 ? -13.925 -17.797 28.729 1.00 61.34 291 ASN A N 1
ATOM 2395 C CA . ASN A 1 291 ? -13.874 -18.980 29.600 1.00 61.34 291 ASN A CA 1
ATOM 2396 C C . ASN A 1 291 ? -13.831 -18.642 31.108 1.00 61.34 291 ASN A C 1
ATOM 2398 O O . ASN A 1 291 ? -14.330 -19.402 31.941 1.00 61.34 291 ASN A O 1
ATOM 2402 N N . LYS A 1 292 ? -13.206 -17.523 31.507 1.00 57.06 292 LYS A N 1
ATOM 2403 C CA . LYS A 1 292 ? -13.206 -17.055 32.910 1.00 57.06 292 LYS A CA 1
ATOM 2404 C C . LYS A 1 292 ? -14.478 -16.301 33.282 1.00 57.06 292 LYS A C 1
ATOM 2406 O O . LYS A 1 292 ? -14.838 -16.293 34.459 1.00 57.06 292 LYS A O 1
ATOM 2411 N N . PHE A 1 293 ? -15.108 -15.625 32.331 1.00 53.66 293 PHE A N 1
ATOM 2412 C CA . PHE A 1 293 ? -16.410 -15.007 32.506 1.00 53.66 293 PHE A CA 1
ATOM 2413 C C . PHE A 1 293 ? -17.460 -16.100 32.647 1.00 53.66 293 PHE A C 1
ATOM 2415 O O . PHE A 1 293 ? -18.201 -16.028 33.611 1.00 53.66 293 PHE A O 1
ATOM 2422 N N . ASP A 1 294 ? -17.418 -17.164 31.847 1.00 53.50 294 ASP A N 1
ATOM 2423 C CA . ASP A 1 294 ? -18.282 -18.340 31.977 1.00 53.50 294 ASP A CA 1
ATOM 2424 C C . ASP A 1 294 ? -18.084 -19.064 33.314 1.00 53.50 294 ASP A C 1
ATOM 2426 O O . ASP A 1 294 ? -19.052 -19.337 34.018 1.00 53.50 294 ASP A O 1
ATOM 2430 N N . LYS A 1 295 ? -16.837 -19.274 33.760 1.00 51.44 295 LYS A N 1
ATOM 2431 C CA . LYS A 1 295 ? -16.580 -19.884 35.082 1.00 51.44 295 LYS A CA 1
ATOM 2432 C C . LYS A 1 295 ? -17.004 -19.013 36.265 1.00 51.44 295 LYS A C 1
ATOM 2434 O O . LYS A 1 295 ? -17.476 -19.530 37.269 1.00 51.44 295 LYS A O 1
ATOM 2439 N N . ASN A 1 296 ? -16.854 -17.692 36.174 1.00 46.50 296 ASN A N 1
ATOM 2440 C CA . ASN A 1 296 ? -17.407 -16.796 37.195 1.00 46.50 296 ASN A CA 1
ATOM 2441 C C . ASN A 1 296 ? -18.925 -16.622 37.036 1.00 46.50 296 ASN A C 1
ATOM 2443 O O . ASN A 1 296 ? -19.600 -16.285 38.007 1.00 46.50 296 ASN A O 1
ATOM 2447 N N . ASN A 1 297 ? -19.468 -16.879 35.846 1.00 44.69 297 ASN A N 1
ATOM 2448 C CA . ASN A 1 297 ? -20.896 -16.929 35.593 1.00 44.69 297 ASN A CA 1
ATOM 2449 C C . ASN A 1 297 ? -21.527 -18.207 36.127 1.00 44.69 297 ASN A C 1
ATOM 2451 O O . ASN A 1 297 ? -22.712 -18.171 36.376 1.00 44.69 297 ASN A O 1
ATOM 2455 N N . GLU A 1 298 ? -20.792 -19.276 36.424 1.00 45.16 298 GLU A N 1
ATOM 2456 C CA . GLU A 1 298 ? -21.325 -20.387 37.230 1.00 45.16 298 GLU A CA 1
ATOM 2457 C C . GLU A 1 298 ? -21.775 -19.876 38.617 1.00 45.16 298 GLU A C 1
ATOM 2459 O O . GLU A 1 298 ? -22.828 -20.251 39.134 1.00 45.16 298 GLU A O 1
ATOM 2464 N N . PHE A 1 299 ? -21.037 -18.901 39.166 1.00 39.22 299 PHE A N 1
ATOM 2465 C CA . PHE A 1 299 ? -21.415 -18.169 40.375 1.00 39.22 299 PHE A CA 1
ATOM 2466 C C . PHE A 1 299 ? -22.578 -17.199 40.122 1.00 39.22 299 PHE A C 1
ATOM 2468 O O . PHE A 1 299 ? -23.460 -17.078 40.963 1.00 39.22 299 PHE A O 1
ATOM 2475 N N . VAL A 1 300 ? -22.624 -16.525 38.965 1.00 42.06 300 VAL A N 1
ATOM 2476 C CA . VAL A 1 300 ? -23.746 -15.645 38.582 1.00 42.06 300 VAL A CA 1
ATOM 2477 C C . VAL A 1 300 ? -25.011 -16.449 38.274 1.00 42.06 300 VAL A C 1
ATOM 2479 O O . VAL A 1 300 ? -26.083 -16.004 38.634 1.00 42.06 300 VAL A O 1
ATOM 2482 N N . GLU A 1 301 ? -24.928 -17.646 37.707 1.00 45.06 301 GLU A N 1
ATOM 2483 C CA . GLU A 1 301 ? -26.036 -18.571 37.481 1.00 45.06 301 GLU A CA 1
ATOM 2484 C C . GLU A 1 301 ? -26.527 -19.162 38.792 1.00 45.06 301 GLU A C 1
ATOM 2486 O O . GLU A 1 301 ? -27.735 -19.224 38.996 1.00 45.06 301 GLU A O 1
ATOM 2491 N N . GLN A 1 302 ? -25.629 -19.543 39.709 1.00 45.34 302 GLN A N 1
ATOM 2492 C CA . GLN A 1 302 ? -26.016 -19.920 41.069 1.00 45.34 302 GLN A CA 1
ATOM 2493 C C . GLN A 1 302 ? -26.670 -18.747 41.805 1.00 45.34 302 GLN A C 1
ATOM 2495 O O . GLN A 1 302 ? -27.689 -18.944 42.459 1.00 45.34 302 GLN A O 1
ATOM 2500 N N . TYR A 1 303 ? -26.165 -17.523 41.639 1.00 41.25 303 TYR A N 1
ATOM 2501 C CA . TYR A 1 303 ? -26.728 -16.318 42.248 1.00 41.25 303 TYR A CA 1
ATOM 2502 C C . TYR A 1 303 ? -28.051 -15.879 41.592 1.00 41.25 303 TYR A C 1
ATOM 2504 O O . TYR A 1 303 ? -28.956 -15.437 42.291 1.00 41.25 303 TYR A O 1
ATOM 2512 N N . ILE A 1 304 ? -28.209 -16.036 40.274 1.00 44.12 304 ILE A N 1
ATOM 2513 C CA . ILE A 1 304 ? -29.445 -15.788 39.510 1.00 44.12 304 ILE A CA 1
ATOM 2514 C C . ILE A 1 304 ? -30.500 -16.840 39.873 1.00 44.12 304 ILE A C 1
ATOM 2516 O O . ILE A 1 304 ? -31.650 -16.469 40.112 1.00 44.12 304 ILE A O 1
ATOM 2520 N N . LYS A 1 305 ? -30.114 -18.123 39.978 1.00 48.53 305 LYS A N 1
ATOM 2521 C CA . LYS A 1 305 ? -30.979 -19.224 40.441 1.00 48.53 305 LYS A CA 1
ATOM 2522 C C . LYS A 1 305 ? -31.369 -19.069 41.913 1.00 48.53 305 LYS A C 1
ATOM 2524 O O . LYS A 1 305 ? -32.506 -19.372 42.252 1.00 48.53 305 LYS A O 1
ATOM 2529 N N . GLN A 1 306 ? -30.472 -18.587 42.778 1.00 43.56 306 GLN A N 1
ATOM 2530 C CA . GLN A 1 306 ? -30.773 -18.348 44.197 1.00 43.56 306 GLN A CA 1
ATOM 2531 C C . GLN A 1 306 ? -31.591 -17.075 44.445 1.00 43.56 306 GLN A C 1
ATOM 2533 O O . GLN A 1 306 ? -32.356 -17.050 45.404 1.00 43.56 306 GLN A O 1
ATOM 2538 N N . ASN A 1 307 ? -31.475 -16.039 43.606 1.00 39.03 307 ASN A N 1
ATOM 2539 C CA . ASN A 1 307 ? -32.115 -14.738 43.856 1.00 39.03 307 ASN A CA 1
ATOM 2540 C C . ASN A 1 307 ? -33.298 -14.393 42.937 1.00 39.03 307 ASN A C 1
ATOM 2542 O O . ASN A 1 307 ? -33.726 -13.240 42.949 1.00 39.03 307 ASN A O 1
ATOM 2546 N N . ASN A 1 308 ? -33.845 -15.335 42.153 1.00 40.50 308 ASN A N 1
ATOM 2547 C CA . ASN A 1 308 ? -34.953 -15.064 41.217 1.00 40.50 308 ASN A CA 1
ATOM 2548 C C . ASN A 1 308 ? -34.705 -13.792 40.379 1.00 40.50 308 ASN A C 1
ATOM 2550 O O . ASN A 1 308 ? -35.566 -12.919 40.251 1.00 40.50 308 ASN A O 1
ATOM 2554 N N . ILE A 1 309 ? -33.490 -13.642 39.839 1.00 42.00 309 ILE A N 1
ATOM 2555 C CA . ILE A 1 309 ? -33.171 -12.481 39.007 1.00 42.00 309 ILE A CA 1
ATOM 2556 C C . ILE A 1 309 ? -33.884 -12.681 37.672 1.00 42.00 309 ILE A C 1
ATOM 2558 O O . ILE A 1 309 ? -33.444 -13.441 36.808 1.00 42.00 309 ILE A O 1
ATOM 2562 N N . ASN A 1 310 ? -35.028 -12.013 37.540 1.00 41.16 310 ASN A N 1
ATOM 2563 C CA . ASN A 1 310 ? -35.797 -11.947 36.311 1.00 41.16 310 ASN A CA 1
ATOM 2564 C C . ASN A 1 310 ? -34.885 -11.567 35.140 1.00 41.16 310 ASN A C 1
ATOM 2566 O O . ASN A 1 310 ? -34.028 -10.685 35.257 1.00 41.16 310 ASN A O 1
ATOM 2570 N N . LYS A 1 311 ? -35.119 -12.229 33.999 1.00 51.22 311 LYS A N 1
ATOM 2571 C CA . LYS A 1 311 ? -34.626 -11.833 32.673 1.00 51.22 311 LYS A CA 1
ATOM 2572 C C . LYS A 1 311 ? -34.637 -10.310 32.553 1.00 51.22 311 LYS A C 1
ATOM 2574 O O . LYS A 1 311 ? -35.566 -9.670 33.041 1.00 51.22 311 LYS A O 1
ATOM 2579 N N . LEU A 1 312 ? -33.658 -9.758 31.837 1.00 48.41 312 LEU A N 1
ATOM 2580 C CA . LEU A 1 312 ? -33.443 -8.324 31.580 1.00 48.41 312 LEU A CA 1
ATOM 2581 C C . LEU A 1 312 ? -34.641 -7.547 30.969 1.00 48.41 312 LEU A C 1
ATOM 2583 O O . LEU A 1 312 ? -34.471 -6.413 30.544 1.00 48.41 312 LEU A O 1
ATOM 2587 N N . GLY A 1 313 ? -35.840 -8.129 30.920 1.00 44.53 313 GLY A N 1
ATOM 2588 C CA . GLY A 1 313 ? -37.046 -7.554 30.348 1.00 44.53 313 GLY A CA 1
ATOM 2589 C C . GLY A 1 313 ? -37.825 -6.575 31.230 1.00 44.53 313 GLY A C 1
ATOM 2590 O O . GLY A 1 313 ? -38.652 -5.877 30.663 1.00 44.53 313 GLY A O 1
ATOM 2591 N N . GLU A 1 314 ? -37.610 -6.474 32.554 1.00 48.84 314 GLU A N 1
ATOM 2592 C CA . GLU A 1 314 ? -38.517 -5.640 33.389 1.00 48.84 314 GLU A CA 1
ATOM 2593 C C . GLU A 1 314 ? -37.885 -4.817 34.531 1.00 48.84 314 GLU A C 1
ATOM 2595 O O . GLU A 1 314 ? -38.545 -3.931 35.069 1.00 48.84 314 GLU A O 1
ATOM 2600 N N . ASN A 1 315 ? -36.606 -5.000 34.889 1.00 52.12 315 ASN A N 1
ATOM 2601 C CA . ASN A 1 315 ? -35.993 -4.212 35.972 1.00 52.12 315 ASN A CA 1
ATOM 2602 C C . ASN A 1 315 ? -35.212 -2.990 35.451 1.00 52.12 315 ASN A C 1
ATOM 2604 O O . ASN A 1 315 ? -34.035 -3.083 35.096 1.00 52.12 315 ASN A O 1
ATOM 2608 N N . ASN A 1 316 ? -35.865 -1.822 35.509 1.00 65.44 316 ASN A N 1
ATOM 2609 C CA . ASN A 1 316 ? -35.368 -0.484 35.132 1.00 65.44 316 ASN A CA 1
ATOM 2610 C C . ASN A 1 316 ? -33.998 -0.104 35.738 1.00 65.44 316 ASN A C 1
ATOM 2612 O O . ASN A 1 316 ? -33.249 0.691 35.175 1.00 65.44 316 ASN A O 1
ATOM 2616 N N . LYS A 1 317 ? -33.627 -0.709 36.871 1.00 78.31 317 LYS A N 1
ATOM 2617 C CA . LYS A 1 317 ? -32.466 -0.320 37.682 1.00 78.31 317 LYS A CA 1
ATOM 2618 C C . LYS A 1 317 ? -31.119 -0.400 36.946 1.00 78.31 317 LYS A C 1
ATOM 2620 O O . LYS A 1 317 ? -30.261 0.454 37.146 1.00 78.31 317 LYS A O 1
ATOM 2625 N N . TYR A 1 318 ? -30.903 -1.400 36.087 1.00 76.81 318 TYR A N 1
ATOM 2626 C CA . TYR A 1 318 ? -29.647 -1.496 35.323 1.00 76.81 318 TYR A CA 1
ATOM 2627 C C . TYR A 1 318 ? -29.559 -0.427 34.237 1.00 76.81 318 TYR A C 1
ATOM 2629 O O . TYR A 1 318 ? -28.502 0.175 34.041 1.00 76.81 318 TYR A O 1
ATOM 2637 N N . PHE A 1 319 ? -30.678 -0.167 33.560 1.00 83.38 319 PHE A N 1
ATOM 2638 C CA . PHE A 1 319 ? -30.759 0.884 32.558 1.00 83.38 319 PHE A CA 1
ATOM 2639 C C . PHE A 1 319 ? -30.569 2.265 33.194 1.00 83.38 319 PHE A C 1
ATOM 2641 O O . PHE A 1 319 ? -29.845 3.085 32.642 1.00 83.38 319 PHE A O 1
ATOM 2648 N N . GLU A 1 320 ? -31.109 2.498 34.392 1.00 86.62 320 GLU A N 1
ATOM 2649 C CA . GLU A 1 320 ? -30.857 3.710 35.181 1.00 86.62 320 GLU A CA 1
ATOM 2650 C C . GLU A 1 320 ? -29.369 3.886 35.510 1.00 86.62 320 GLU A C 1
ATOM 2652 O O . GLU A 1 320 ? -28.819 4.971 35.319 1.00 86.62 320 GLU A O 1
ATOM 2657 N N . ILE A 1 321 ? -28.681 2.820 35.938 1.00 85.75 321 ILE A N 1
ATOM 2658 C CA . ILE A 1 321 ? -27.236 2.870 36.203 1.00 85.75 321 ILE A CA 1
ATOM 2659 C C . ILE A 1 321 ? -26.470 3.210 34.919 1.00 85.75 321 ILE A C 1
ATOM 2661 O O . ILE A 1 321 ? -25.650 4.130 34.932 1.00 85.75 321 ILE A O 1
ATOM 2665 N N . ILE A 1 322 ? -26.746 2.528 33.804 1.00 88.75 322 ILE A N 1
ATOM 2666 C CA . ILE A 1 322 ? -26.093 2.804 32.514 1.00 88.75 322 ILE A CA 1
ATOM 2667 C C . ILE A 1 322 ? -26.364 4.238 32.058 1.00 88.75 322 ILE A C 1
ATOM 2669 O O . ILE A 1 322 ? -25.428 4.964 31.719 1.00 88.75 322 ILE A O 1
ATOM 2673 N N . SER A 1 323 ? -27.629 4.656 32.095 1.00 91.44 323 SER A N 1
ATOM 2674 C CA . SER A 1 323 ? -28.067 5.995 31.714 1.00 91.44 323 SER A CA 1
ATOM 2675 C C . SER A 1 323 ? -27.358 7.051 32.550 1.00 91.44 323 SER A C 1
ATOM 2677 O O . SER A 1 323 ? -26.744 7.958 31.992 1.00 91.44 323 SER A O 1
ATOM 2679 N N . SER A 1 324 ? -27.300 6.868 33.873 1.00 93.19 324 SER A N 1
ATOM 2680 C CA . SER A 1 324 ? -26.569 7.773 34.759 1.00 93.19 324 SER A CA 1
ATOM 2681 C C . SER A 1 324 ? -25.085 7.856 34.386 1.00 93.19 324 SER A C 1
ATOM 2683 O O . SER A 1 324 ? -24.534 8.952 34.313 1.00 93.19 324 SER A O 1
ATOM 2685 N N . ARG A 1 325 ? -24.416 6.741 34.067 1.00 93.12 325 ARG A N 1
ATOM 2686 C CA . ARG A 1 325 ? -22.994 6.750 33.681 1.00 93.12 325 ARG A CA 1
ATOM 2687 C C . ARG A 1 325 ? -22.756 7.445 32.344 1.00 93.12 325 ARG A C 1
ATOM 2689 O O . ARG A 1 325 ? -21.813 8.225 32.242 1.00 93.12 325 ARG A O 1
ATOM 2696 N N . ILE A 1 326 ? -23.617 7.217 31.355 1.00 94.12 326 ILE A N 1
ATOM 2697 C CA . ILE A 1 326 ? -23.555 7.906 30.058 1.00 94.12 326 ILE A CA 1
ATOM 2698 C C . ILE A 1 326 ? -23.801 9.406 30.252 1.00 94.12 326 ILE A C 1
ATOM 2700 O O . ILE A 1 326 ? -23.030 10.224 29.752 1.00 94.12 326 ILE A O 1
ATOM 2704 N N . GLN A 1 327 ? -24.804 9.782 31.045 1.00 93.81 327 GLN A N 1
ATOM 2705 C CA . GLN A 1 327 ? -25.123 11.179 31.344 1.00 93.81 327 GLN A CA 1
ATOM 2706 C C . GLN A 1 327 ? -23.996 11.911 32.082 1.00 93.81 327 GLN A C 1
ATOM 2708 O O . GLN A 1 327 ? -23.820 13.111 31.877 1.00 93.81 327 GLN A O 1
ATOM 2713 N N . HIS A 1 328 ? -23.209 11.212 32.902 1.00 94.75 328 HIS A N 1
ATOM 2714 C CA . HIS A 1 328 ? -22.060 11.785 33.611 1.00 94.75 328 HIS A CA 1
ATOM 2715 C C . HIS A 1 328 ? -20.738 11.677 32.837 1.00 94.75 328 HIS A C 1
ATOM 2717 O O . HIS A 1 328 ? -19.712 12.141 33.343 1.00 94.75 328 HIS A O 1
ATOM 2723 N N . SER A 1 329 ? -20.745 11.090 31.636 1.00 93.44 329 SER A N 1
ATOM 2724 C CA . SER A 1 329 ? -19.539 10.950 30.820 1.00 93.44 329 SER A CA 1
ATOM 2725 C C . SER A 1 329 ? -19.015 12.305 30.343 1.00 93.44 329 SER A C 1
ATOM 2727 O O . SER A 1 329 ? -19.782 13.208 29.979 1.00 93.44 329 SER A O 1
ATOM 2729 N N . LYS A 1 330 ? -17.691 12.470 30.375 1.00 93.25 330 LYS A N 1
ATOM 2730 C CA . LYS A 1 330 ? -17.042 13.755 30.067 1.00 93.25 330 LYS A CA 1
ATOM 2731 C C . LYS A 1 330 ? -16.137 13.705 28.848 1.00 93.25 330 LYS A C 1
ATOM 2733 O O . LYS A 1 330 ? -16.038 14.711 28.150 1.00 93.25 330 LYS A O 1
ATOM 2738 N N . ASN A 1 331 ? -15.480 12.575 28.607 1.00 91.94 331 ASN A N 1
ATOM 2739 C CA . ASN A 1 331 ? -14.311 12.511 27.741 1.00 91.94 331 ASN A CA 1
ATOM 2740 C C . ASN A 1 331 ? -14.582 11.699 26.479 1.00 91.94 331 ASN A C 1
ATOM 2742 O O . ASN A 1 331 ? -14.494 12.227 25.367 1.00 91.94 331 ASN A O 1
ATOM 2746 N N . ASN A 1 332 ? -14.878 10.409 26.637 1.00 93.44 332 ASN A N 1
ATOM 2747 C CA . ASN A 1 332 ? -14.998 9.494 25.512 1.00 93.44 332 ASN A CA 1
ATOM 2748 C C . ASN A 1 332 ? -15.972 8.342 25.770 1.00 93.44 332 ASN A C 1
ATOM 2750 O O . ASN A 1 332 ? -16.130 7.855 26.887 1.00 93.44 332 ASN A O 1
ATOM 2754 N N . ILE A 1 333 ? -16.610 7.887 24.695 1.00 95.62 333 ILE A N 1
ATOM 2755 C CA . ILE A 1 333 ? -17.377 6.642 24.675 1.00 95.62 333 ILE A CA 1
ATOM 2756 C C . ILE A 1 333 ? -16.901 5.836 23.471 1.00 95.62 333 ILE A C 1
ATOM 2758 O O . ILE A 1 333 ? -17.019 6.284 22.330 1.00 95.62 333 ILE A O 1
ATOM 2762 N N . ASN A 1 334 ? -16.343 4.657 23.730 1.00 96.12 334 ASN A N 1
ATOM 2763 C CA . ASN A 1 334 ? -15.875 3.732 22.703 1.00 96.12 334 ASN A CA 1
ATOM 2764 C C . ASN A 1 334 ? -16.837 2.545 22.642 1.00 96.12 334 ASN A C 1
ATOM 2766 O O . ASN A 1 334 ? -17.092 1.914 23.665 1.00 96.12 334 ASN A O 1
ATOM 2770 N N . ILE A 1 335 ? -17.383 2.253 21.469 1.00 95.19 335 ILE A N 1
ATOM 2771 C CA . ILE A 1 335 ? -18.429 1.248 21.273 1.00 95.19 335 ILE A CA 1
ATOM 2772 C C . ILE A 1 335 ? -17.946 0.245 20.233 1.00 95.19 335 ILE A C 1
ATOM 2774 O O . ILE A 1 335 ? -17.593 0.642 19.128 1.00 95.19 335 ILE A O 1
ATOM 2778 N N . LEU A 1 336 ? -17.932 -1.041 20.565 1.00 93.38 336 LEU A N 1
ATOM 2779 C CA . LEU A 1 336 ? -17.583 -2.129 19.656 1.00 93.38 336 LEU A CA 1
ATOM 2780 C C . LEU A 1 336 ? -18.807 -3.024 19.452 1.00 93.38 336 LEU A C 1
ATOM 2782 O O . LEU A 1 336 ? -19.301 -3.631 20.400 1.00 93.38 336 LEU A O 1
ATOM 2786 N N . LEU A 1 337 ? -19.286 -3.088 18.212 1.00 92.25 337 LEU A N 1
ATOM 2787 C CA . LEU A 1 337 ? -20.449 -3.859 17.779 1.00 92.25 337 LEU A CA 1
ATOM 2788 C C . LEU A 1 337 ? -19.997 -4.858 16.699 1.00 92.25 337 LEU A C 1
ATOM 2790 O O . LEU A 1 337 ? -19.947 -4.514 15.518 1.00 92.25 337 LEU A O 1
ATOM 2794 N N . PRO A 1 338 ? -19.598 -6.080 17.086 1.00 84.81 338 PRO A N 1
ATOM 2795 C CA . PRO A 1 338 ? -19.026 -7.044 16.147 1.00 84.81 338 PRO A CA 1
ATOM 2796 C C . PRO A 1 338 ? -20.076 -7.741 15.270 1.00 84.81 338 PRO A C 1
ATOM 2798 O O . PRO A 1 338 ? -19.749 -8.200 14.178 1.00 84.81 338 PRO A O 1
ATOM 2801 N N . GLU A 1 339 ? -21.337 -7.791 15.710 1.00 87.06 339 GLU A N 1
ATOM 2802 C CA . GLU A 1 339 ? -22.436 -8.432 14.985 1.00 87.06 339 GLU A CA 1
ATOM 2803 C C . GLU A 1 339 ? -23.591 -7.472 14.696 1.00 87.06 339 GLU A C 1
ATOM 2805 O O . GLU A 1 339 ? -23.942 -6.611 15.505 1.00 87.06 339 GLU A O 1
ATOM 2810 N N . GLU A 1 340 ? -24.253 -7.700 13.563 1.00 83.56 340 GLU A N 1
ATOM 2811 C CA . GLU A 1 340 ? -25.411 -6.921 13.122 1.00 83.56 340 GLU A CA 1
ATOM 2812 C C . GLU A 1 340 ? -26.626 -7.046 14.033 1.00 83.56 340 GLU A C 1
ATOM 2814 O O . GLU A 1 340 ? -27.358 -6.076 14.248 1.00 83.56 340 GLU A O 1
ATOM 2819 N N . SER A 1 341 ? -26.785 -8.217 14.645 1.00 86.44 341 SER A N 1
ATOM 2820 C CA . SER A 1 341 ? -27.932 -8.523 15.492 1.00 86.44 341 SER A CA 1
ATOM 2821 C C . SER A 1 341 ? -28.059 -7.588 16.700 1.00 86.44 341 SER A C 1
ATOM 2823 O O . SER A 1 341 ? -29.171 -7.397 17.195 1.00 86.44 341 SER A O 1
ATOM 2825 N N . TRP A 1 342 ? -26.960 -6.966 17.150 1.00 88.00 342 TRP A N 1
ATOM 2826 C CA . TRP A 1 342 ? -26.951 -6.061 18.299 1.00 88.00 342 TRP A CA 1
ATOM 2827 C C . TRP A 1 342 ? -27.685 -4.753 18.053 1.00 88.00 342 TRP A C 1
ATOM 2829 O O . TRP A 1 342 ? -28.400 -4.286 18.934 1.00 88.00 342 TRP A O 1
ATOM 2839 N N . ILE A 1 343 ? -27.554 -4.162 16.867 1.00 85.75 343 ILE A N 1
ATOM 2840 C CA . ILE A 1 343 ? -28.175 -2.859 16.570 1.00 85.75 343 ILE A CA 1
ATOM 2841 C C . ILE A 1 343 ? -29.688 -2.967 16.478 1.00 85.75 343 ILE A C 1
ATOM 2843 O O . ILE A 1 343 ? -30.397 -1.990 16.699 1.00 85.75 343 ILE A O 1
ATOM 2847 N N . GLU A 1 344 ? -30.203 -4.153 16.176 1.00 86.69 344 GLU A N 1
ATOM 2848 C CA . GLU A 1 344 ? -31.638 -4.388 16.098 1.00 86.69 344 GLU A CA 1
ATOM 2849 C C . GLU A 1 344 ? -32.285 -4.510 17.484 1.00 86.69 344 GLU A C 1
ATOM 2851 O O . GLU A 1 344 ? -33.498 -4.319 17.598 1.00 86.69 344 GLU A O 1
ATOM 2856 N N . LYS A 1 345 ? -31.491 -4.741 18.541 1.00 86.75 345 LYS A N 1
ATOM 2857 C CA . LYS A 1 345 ? -31.973 -4.869 19.923 1.00 86.75 345 LYS A CA 1
ATOM 2858 C C . LYS A 1 345 ? -32.410 -3.527 20.491 1.00 86.75 345 LYS A C 1
ATOM 2860 O O . LYS A 1 345 ? -31.677 -2.540 20.429 1.00 86.75 345 LYS A O 1
ATOM 2865 N N . ASN A 1 346 ? -33.598 -3.506 21.089 1.00 87.50 346 ASN A N 1
ATOM 2866 C CA . ASN A 1 346 ? -34.191 -2.294 21.652 1.00 87.50 346 ASN A CA 1
ATOM 2867 C C . ASN A 1 346 ? -33.331 -1.715 22.781 1.00 87.50 346 ASN A C 1
ATOM 2869 O O . ASN A 1 346 ? -33.191 -0.503 22.887 1.00 87.50 346 ASN A O 1
ATOM 2873 N N . GLU A 1 347 ? -32.692 -2.566 23.576 1.00 86.88 347 GLU A N 1
ATOM 2874 C CA . GLU A 1 347 ? -31.810 -2.181 24.675 1.00 86.88 347 GLU A CA 1
ATOM 2875 C C . GLU A 1 347 ? -30.580 -1.424 24.157 1.00 86.88 347 GLU A C 1
ATOM 2877 O O . GLU A 1 347 ? -30.252 -0.345 24.653 1.00 86.88 347 GLU A O 1
ATOM 2882 N N . ILE A 1 348 ? -29.942 -1.947 23.105 1.00 89.94 348 ILE A N 1
ATOM 2883 C CA . ILE A 1 348 ? -28.797 -1.305 22.450 1.00 89.94 348 ILE A CA 1
ATOM 2884 C C . ILE A 1 348 ? -29.230 -0.006 21.770 1.00 89.94 348 ILE A C 1
ATOM 2886 O O . ILE A 1 348 ? -28.552 1.006 21.930 1.00 89.94 348 ILE A O 1
ATOM 2890 N N . LYS A 1 349 ? -30.377 0.012 21.075 1.00 89.81 349 LYS A N 1
ATOM 2891 C CA . LYS A 1 349 ? -30.939 1.243 20.489 1.00 89.81 349 LYS A CA 1
ATOM 2892 C C . LYS A 1 349 ? -31.181 2.314 21.548 1.00 89.81 349 LYS A C 1
ATOM 2894 O O . LYS A 1 349 ? -30.802 3.462 21.344 1.00 89.81 349 LYS A O 1
ATOM 2899 N N . ASN A 1 350 ? -31.755 1.945 22.690 1.00 90.06 350 ASN A N 1
ATOM 2900 C CA . ASN A 1 350 ? -32.012 2.872 23.789 1.00 90.06 350 ASN A CA 1
ATOM 2901 C C . ASN A 1 350 ? -30.707 3.449 24.353 1.00 90.06 350 ASN A C 1
ATOM 2903 O O . ASN A 1 350 ? -30.617 4.653 24.583 1.00 90.06 350 ASN A O 1
ATOM 2907 N N . ILE A 1 351 ? -29.673 2.619 24.513 1.00 91.81 351 ILE A N 1
ATOM 2908 C CA . ILE A 1 351 ? -28.346 3.079 24.940 1.00 91.81 351 ILE A CA 1
ATOM 2909 C C . ILE A 1 351 ? -27.718 4.004 23.900 1.00 91.81 351 ILE A C 1
ATOM 2911 O O . ILE A 1 351 ? -27.225 5.070 24.257 1.00 91.81 351 ILE A O 1
ATOM 2915 N N . LEU A 1 352 ? -27.757 3.641 22.618 1.00 91.56 352 LEU A N 1
ATOM 2916 C CA . LEU A 1 352 ? -27.244 4.480 21.536 1.00 91.56 352 LEU A CA 1
ATOM 2917 C C . LEU A 1 352 ? -27.971 5.828 21.477 1.00 91.56 352 LEU A C 1
ATOM 2919 O O . LEU A 1 352 ? -27.320 6.857 21.328 1.00 91.56 352 LEU A O 1
ATOM 2923 N N . ASN A 1 353 ? -29.288 5.848 21.687 1.00 91.38 353 ASN A N 1
ATOM 2924 C CA . ASN A 1 353 ? -30.065 7.083 21.765 1.00 91.38 353 ASN A CA 1
ATOM 2925 C C . ASN A 1 353 ? -29.611 7.971 22.931 1.00 91.38 353 ASN A C 1
ATOM 2927 O O . ASN A 1 353 ? -29.414 9.167 22.730 1.00 91.38 353 ASN A O 1
ATOM 2931 N N . LEU A 1 354 ? -29.368 7.402 24.118 1.00 93.06 354 LEU A N 1
ATOM 2932 C CA . LEU A 1 354 ? -28.809 8.145 25.256 1.00 93.06 354 LEU A CA 1
ATOM 2933 C C . LEU A 1 354 ? -27.410 8.690 24.952 1.00 93.06 354 LEU A C 1
ATOM 2935 O O . LEU A 1 354 ? -27.099 9.839 25.268 1.00 93.06 354 LEU A O 1
ATOM 2939 N N . VAL A 1 355 ? -26.571 7.875 24.314 1.00 92.38 355 VAL A N 1
ATOM 2940 C CA . VAL A 1 355 ? -25.233 8.267 23.874 1.00 92.38 355 VAL A CA 1
ATOM 2941 C C . VAL A 1 355 ? -25.319 9.450 22.903 1.00 92.38 355 VAL A C 1
ATOM 2943 O O . VAL A 1 355 ? -24.642 10.455 23.106 1.00 92.38 355 VAL A O 1
ATOM 2946 N N . PHE A 1 356 ? -26.186 9.383 21.890 1.00 90.50 356 PHE A N 1
ATOM 2947 C CA . PHE A 1 356 ? -26.369 10.459 20.913 1.00 90.50 356 PHE A CA 1
ATOM 2948 C C . PHE A 1 356 ? -26.995 11.713 21.515 1.00 90.50 356 PHE A C 1
ATOM 2950 O O . PHE A 1 356 ? -26.560 12.816 21.185 1.00 90.50 356 PHE A O 1
ATOM 2957 N N . GLN A 1 357 ? -27.952 11.568 22.434 1.00 90.88 357 GLN A N 1
ATOM 2958 C CA . GLN A 1 357 ? -28.481 12.690 23.203 1.00 90.88 357 GLN A CA 1
ATOM 2959 C C . GLN A 1 357 ? -27.346 13.378 23.966 1.00 90.88 357 GLN A C 1
ATOM 2961 O O . GLN A 1 357 ? -27.210 14.601 23.900 1.00 90.88 357 GLN A O 1
ATOM 2966 N N . LYS A 1 358 ? -26.446 12.614 24.595 1.00 92.44 358 LYS A N 1
ATOM 2967 C CA . LYS A 1 358 ? -25.349 13.203 25.361 1.00 92.44 358 LYS A CA 1
ATOM 2968 C C . LYS A 1 358 ? -24.369 14.015 24.513 1.00 92.44 358 LYS A C 1
ATOM 2970 O O . LYS A 1 358 ? -23.871 15.040 24.977 1.00 92.44 358 LYS A O 1
ATOM 2975 N N . ILE A 1 359 ? -24.129 13.612 23.264 1.00 89.44 359 ILE A N 1
ATOM 2976 C CA . ILE A 1 359 ? -23.305 14.385 22.314 1.00 89.44 359 ILE A CA 1
ATOM 2977 C C . ILE A 1 359 ? -23.890 15.780 22.069 1.00 89.44 359 ILE A C 1
ATOM 2979 O O . ILE A 1 359 ? -23.136 16.735 21.861 1.00 89.44 359 ILE A O 1
ATOM 2983 N N . THR A 1 360 ? -25.221 15.902 22.061 1.00 86.88 360 THR A N 1
ATOM 2984 C CA . THR A 1 360 ? -25.879 17.200 21.852 1.00 86.88 360 THR A CA 1
ATOM 2985 C C . THR A 1 360 ? -25.710 18.130 23.052 1.00 86.88 360 THR A C 1
ATOM 2987 O O . THR A 1 360 ? -25.585 19.337 22.864 1.00 86.88 360 THR A O 1
ATOM 2990 N N . GLU A 1 361 ? -25.612 17.574 24.264 1.00 89.94 361 GLU A N 1
ATOM 2991 C CA . GLU A 1 361 ? -25.411 18.328 25.507 1.00 89.94 361 GLU A CA 1
ATOM 2992 C C . GLU A 1 361 ? -23.940 18.690 25.763 1.00 89.94 361 GLU A C 1
ATOM 2994 O O . GLU A 1 361 ? -23.645 19.771 26.270 1.00 89.94 361 GLU A O 1
ATOM 2999 N N . ASN A 1 362 ? -23.004 17.788 25.449 1.00 88.12 362 ASN A N 1
ATOM 3000 C CA . ASN A 1 362 ? -21.583 17.958 25.747 1.00 88.12 362 ASN A CA 1
ATOM 3001 C C . ASN A 1 362 ? -20.740 18.008 24.466 1.00 88.12 362 ASN A C 1
ATOM 3003 O O . ASN A 1 362 ? -20.357 16.982 23.904 1.00 88.12 362 ASN A O 1
ATOM 3007 N N . ASN A 1 363 ? -20.368 19.223 24.061 1.00 83.94 363 ASN A N 1
ATOM 3008 C CA . ASN A 1 363 ? -19.556 19.468 22.867 1.00 83.94 363 ASN A CA 1
ATOM 3009 C C . ASN A 1 363 ? -18.131 18.880 22.931 1.00 83.94 363 ASN A C 1
ATOM 3011 O O . ASN A 1 363 ? -17.477 18.801 21.894 1.00 83.94 363 ASN A O 1
ATOM 3015 N N . LEU A 1 364 ? -17.635 18.493 24.111 1.00 87.56 364 LEU A N 1
ATOM 3016 C CA . LEU A 1 364 ? -16.285 17.941 24.283 1.00 87.56 364 LEU A CA 1
ATOM 3017 C C . LEU A 1 364 ? -16.241 16.407 24.206 1.00 87.56 364 LEU A C 1
ATOM 3019 O O . LEU A 1 364 ? -15.154 15.840 24.078 1.00 87.56 364 LEU A O 1
ATOM 3023 N N . LEU A 1 365 ? -17.397 15.739 24.275 1.00 90.62 365 LEU A N 1
ATOM 3024 C CA . LEU A 1 365 ? -17.482 14.282 24.284 1.00 90.62 365 LEU A CA 1
ATOM 3025 C C . LEU A 1 365 ? -17.127 13.707 22.905 1.00 90.62 365 LEU A C 1
ATOM 3027 O O . LEU A 1 365 ? -17.750 14.051 21.900 1.00 90.62 365 LEU A O 1
ATOM 3031 N N . LYS A 1 366 ? -16.150 12.794 22.858 1.00 89.31 366 LYS A N 1
ATOM 3032 C CA . LYS A 1 366 ? -15.757 12.084 21.629 1.00 89.31 366 LYS A CA 1
ATOM 3033 C C . LYS A 1 366 ? -16.333 10.681 21.604 1.00 89.31 366 LYS A C 1
ATOM 3035 O O . LYS A 1 366 ? -16.110 9.910 22.536 1.00 89.31 366 LYS A O 1
ATOM 3040 N N . ILE A 1 367 ? -17.007 10.317 20.519 1.00 91.94 367 ILE A N 1
ATOM 3041 C CA . ILE A 1 367 ? -17.600 8.982 20.397 1.00 91.94 367 ILE A CA 1
ATOM 3042 C C . ILE A 1 367 ? -16.910 8.231 19.278 1.00 91.94 367 ILE A C 1
ATOM 3044 O O . ILE A 1 367 ? -16.768 8.752 18.174 1.00 91.94 367 ILE A O 1
ATOM 3048 N N . ARG A 1 368 ? -16.452 7.017 19.575 1.00 93.75 368 ARG A N 1
ATOM 3049 C CA . ARG A 1 368 ? -15.817 6.127 18.604 1.00 93.75 368 ARG A CA 1
ATOM 3050 C C . ARG A 1 368 ? -16.597 4.834 18.536 1.00 93.75 368 ARG A C 1
ATOM 3052 O O . ARG A 1 368 ? -16.815 4.202 19.562 1.00 93.75 368 ARG A O 1
ATOM 3059 N N . ILE A 1 369 ? -17.002 4.440 17.342 1.00 92.44 369 ILE A N 1
ATOM 3060 C CA . ILE A 1 369 ? -17.818 3.254 17.112 1.00 92.44 369 ILE A CA 1
ATOM 3061 C C . ILE A 1 369 ? -17.081 2.370 16.113 1.00 92.44 369 ILE A C 1
ATOM 3063 O O . ILE A 1 369 ? -16.787 2.802 15.002 1.00 92.44 369 ILE A O 1
ATOM 3067 N N . LEU A 1 370 ? -16.755 1.152 16.531 1.00 90.31 370 LEU A N 1
ATOM 3068 C CA . LEU A 1 370 ? -16.284 0.074 15.673 1.00 90.31 370 LEU A CA 1
ATOM 3069 C C . LEU A 1 370 ? -17.446 -0.857 15.402 1.00 90.31 370 LEU A C 1
ATOM 3071 O O . LEU A 1 370 ? -18.039 -1.387 16.339 1.00 90.31 370 LEU A O 1
ATOM 3075 N N . ASN A 1 371 ? -17.756 -1.055 14.132 1.00 88.62 371 ASN A N 1
ATOM 3076 C CA . ASN A 1 371 ? -18.914 -1.819 13.715 1.00 88.62 371 ASN A CA 1
ATOM 3077 C C . ASN A 1 371 ? -18.547 -2.857 12.653 1.00 88.62 371 ASN A C 1
ATOM 3079 O O . ASN A 1 371 ? -17.558 -2.687 11.950 1.00 88.62 371 ASN A O 1
ATOM 3083 N N . SER A 1 372 ? -19.338 -3.912 12.488 1.00 83.38 372 SER A N 1
ATOM 3084 C CA . SER A 1 372 ? -19.129 -4.847 11.373 1.00 83.38 372 SER A CA 1
ATOM 3085 C C . SER A 1 372 ? -19.394 -4.177 10.019 1.00 83.38 372 SER A C 1
ATOM 3087 O O . SER A 1 372 ? -20.326 -3.383 9.891 1.00 83.38 372 SER A O 1
ATOM 3089 N N . TYR A 1 373 ? -18.630 -4.525 8.976 1.00 79.50 373 TYR A N 1
ATOM 3090 C CA . TYR A 1 373 ? -18.868 -4.047 7.601 1.00 79.50 373 TYR A CA 1
ATOM 3091 C C . TYR A 1 373 ? -20.283 -4.322 7.078 1.00 79.50 373 TYR A C 1
ATOM 3093 O O . TYR A 1 373 ? -20.794 -3.545 6.274 1.00 79.50 373 TYR A O 1
ATOM 3101 N N . THR A 1 374 ? -20.931 -5.380 7.569 1.00 78.00 374 THR A N 1
ATOM 3102 C CA . THR A 1 374 ? -22.330 -5.725 7.247 1.00 78.00 374 THR A CA 1
ATOM 3103 C C . THR A 1 374 ? -23.325 -4.614 7.598 1.00 78.00 374 THR A C 1
ATOM 3105 O O . THR A 1 374 ? -24.394 -4.528 7.008 1.00 78.00 374 THR A O 1
ATOM 3108 N N . LEU A 1 375 ? -22.955 -3.711 8.508 1.00 74.06 375 LEU A N 1
ATOM 3109 C CA . LEU A 1 375 ? -23.841 -2.698 9.083 1.00 74.06 375 LEU A CA 1
ATOM 3110 C C . LEU A 1 375 ? -23.694 -1.313 8.471 1.00 74.06 375 LEU A C 1
ATOM 3112 O O . LEU A 1 375 ? -24.358 -0.377 8.926 1.00 74.06 375 LEU A O 1
ATOM 3116 N N . ARG A 1 376 ? -22.821 -1.173 7.472 1.00 79.19 376 ARG A N 1
ATOM 3117 C CA . ARG A 1 376 ? -22.473 0.119 6.883 1.00 79.19 376 ARG A CA 1
ATOM 3118 C C . ARG A 1 376 ? -23.702 0.892 6.410 1.00 79.19 376 ARG A C 1
ATOM 3120 O O . ARG A 1 376 ? -23.917 2.023 6.837 1.00 79.19 376 ARG A O 1
ATOM 3127 N N . ASP A 1 377 ? -24.553 0.243 5.624 1.00 77.44 377 ASP A N 1
ATOM 3128 C CA . ASP A 1 377 ? -25.705 0.903 5.004 1.00 77.44 377 ASP A CA 1
ATOM 3129 C C . ASP A 1 377 ? -26.808 1.252 6.023 1.00 77.44 377 ASP A C 1
ATOM 3131 O O . ASP A 1 377 ? -27.522 2.238 5.857 1.00 77.44 377 ASP A O 1
ATOM 3135 N N . LYS A 1 378 ? -26.919 0.489 7.123 1.00 77.88 378 LYS A N 1
ATOM 3136 C CA . LYS A 1 378 ? -27.926 0.705 8.182 1.00 77.88 378 LYS A CA 1
ATOM 3137 C C . LYS A 1 378 ? -27.588 1.867 9.120 1.00 77.88 378 LYS A C 1
ATOM 3139 O O . LYS A 1 378 ? -28.484 2.448 9.733 1.00 77.88 378 LYS A O 1
ATOM 3144 N N . TRP A 1 379 ? -26.305 2.175 9.302 1.00 73.75 379 TRP A N 1
ATOM 3145 C CA . TRP A 1 379 ? -25.867 3.229 10.222 1.00 73.75 379 TRP A CA 1
ATOM 3146 C C . TRP A 1 379 ? -25.877 4.612 9.586 1.00 73.75 379 TRP A C 1
ATOM 3148 O O . TRP A 1 379 ? -26.294 5.581 10.227 1.00 73.75 379 TRP A O 1
ATOM 3158 N N . ASP A 1 380 ? -25.484 4.698 8.317 1.00 69.62 380 ASP A N 1
ATOM 3159 C CA . ASP A 1 380 ? -25.372 5.975 7.614 1.00 69.62 380 ASP A CA 1
ATOM 3160 C C . ASP A 1 380 ? -26.729 6.688 7.448 1.00 69.62 380 ASP A C 1
ATOM 3162 O O . ASP A 1 380 ? -26.759 7.919 7.356 1.00 69.62 380 ASP A O 1
ATOM 3166 N N . SER A 1 381 ? -27.847 5.947 7.495 1.00 71.19 381 SER A N 1
ATOM 3167 C CA . SER A 1 381 ? -29.212 6.491 7.450 1.00 71.19 381 SER A CA 1
ATOM 3168 C C . SER A 1 381 ? -29.725 7.029 8.792 1.00 71.19 381 SER A C 1
ATOM 3170 O O . SER A 1 381 ? -30.591 7.899 8.804 1.00 71.19 381 SER A O 1
ATOM 3172 N N . ASN A 1 382 ? -29.216 6.527 9.923 1.00 69.62 382 ASN A N 1
ATOM 3173 C CA . ASN A 1 382 ? -29.764 6.820 11.256 1.00 69.62 382 ASN A CA 1
ATOM 3174 C C . ASN A 1 382 ? -29.055 7.974 11.979 1.00 69.62 382 ASN A C 1
ATOM 3176 O O . ASN A 1 382 ? -29.558 8.478 12.984 1.00 69.62 382 ASN A O 1
ATOM 3180 N N . ILE A 1 383 ? -27.897 8.418 11.487 1.00 71.94 383 ILE A N 1
ATOM 3181 C CA . ILE A 1 383 ? -27.136 9.505 12.108 1.00 71.94 383 ILE A CA 1
ATOM 3182 C C . ILE A 1 383 ? -27.410 10.822 11.397 1.00 71.94 383 ILE A C 1
ATOM 3184 O O . ILE A 1 383 ? -27.081 11.004 10.223 1.00 71.94 383 ILE A O 1
ATOM 3188 N N . SER A 1 384 ? -27.948 11.780 12.155 1.00 69.69 384 SER A N 1
ATOM 3189 C CA . SER A 1 384 ? -28.142 13.145 11.672 1.00 69.69 384 SER A CA 1
ATOM 3190 C C . SER A 1 384 ? -26.814 13.757 11.211 1.00 69.69 384 SER A C 1
ATOM 3192 O O . SER A 1 384 ? -25.769 13.593 11.847 1.00 69.69 384 SER A O 1
ATOM 3194 N N . SER A 1 385 ? -26.852 14.512 10.110 1.00 66.44 385 SER A N 1
ATOM 3195 C CA . SER A 1 385 ? -25.673 15.174 9.529 1.00 66.44 385 SER A CA 1
ATOM 3196 C C . SER A 1 385 ? -24.902 16.030 10.542 1.00 66.44 385 SER A C 1
ATOM 3198 O O . SER A 1 385 ? -23.677 16.085 10.495 1.00 66.44 385 SER A O 1
ATOM 3200 N N . LYS A 1 386 ? -25.605 16.629 11.513 1.00 66.50 386 LYS A N 1
ATOM 3201 C CA . LYS A 1 386 ? -25.039 17.486 12.566 1.00 66.50 386 LYS A CA 1
ATOM 3202 C C . LYS A 1 386 ? -24.170 16.727 13.581 1.00 66.50 386 LYS A C 1
ATOM 3204 O O . LYS A 1 386 ? -23.271 17.320 14.171 1.00 66.50 386 LYS A O 1
ATOM 3209 N N . ASN A 1 387 ? -24.402 15.425 13.762 1.00 70.00 387 ASN A N 1
ATOM 3210 C CA . ASN A 1 387 ? -23.653 14.587 14.704 1.00 70.00 387 ASN A CA 1
ATOM 3211 C C . ASN A 1 387 ? -22.457 13.866 14.056 1.00 70.00 387 ASN A C 1
ATOM 3213 O O . ASN A 1 387 ? -21.583 13.376 14.775 1.00 70.00 387 ASN A O 1
ATOM 3217 N N . LYS A 1 388 ? -22.374 13.837 12.716 1.00 70.19 388 LYS A N 1
ATOM 3218 C CA . LYS A 1 388 ? -21.325 13.115 11.970 1.00 70.19 388 LYS A CA 1
ATOM 3219 C C . LYS A 1 388 ? -19.906 13.609 12.258 1.00 70.19 388 LYS A C 1
ATOM 3221 O O . LYS A 1 388 ? -18.975 12.817 12.234 1.00 70.19 388 LYS A O 1
ATOM 3226 N N . GLU A 1 389 ? -19.724 14.885 12.595 1.00 69.75 389 GLU A N 1
ATOM 3227 C CA . GLU A 1 389 ? -18.393 15.411 12.937 1.00 69.75 389 GLU A CA 1
ATOM 3228 C C . GLU A 1 389 ? -17.887 14.948 14.316 1.00 69.75 389 GLU A C 1
ATOM 3230 O O . GLU A 1 389 ? -16.697 15.053 14.602 1.00 69.75 389 GLU A O 1
ATOM 3235 N N . ARG A 1 390 ? -18.773 14.453 15.191 1.00 79.44 390 ARG A N 1
ATOM 3236 C CA . ARG A 1 390 ? -18.449 14.117 16.593 1.00 79.44 390 ARG A CA 1
ATOM 3237 C C . ARG A 1 390 ? -18.410 12.616 16.864 1.00 79.44 390 ARG A C 1
ATOM 3239 O O . ARG A 1 390 ? -17.818 12.183 17.855 1.00 79.44 390 ARG A O 1
ATOM 3246 N N . ILE A 1 391 ? -19.039 11.838 15.988 1.00 87.62 391 ILE A N 1
ATOM 3247 C CA . ILE A 1 391 ? -19.067 10.382 16.042 1.00 87.62 391 ILE A CA 1
ATOM 3248 C C . ILE A 1 391 ? -18.111 9.862 14.977 1.00 87.62 391 ILE A C 1
ATOM 3250 O O . ILE A 1 391 ? -18.359 9.985 13.782 1.00 87.62 391 ILE A O 1
ATOM 3254 N N . LEU A 1 392 ? -17.023 9.249 15.422 1.00 86.50 392 LEU A N 1
ATOM 3255 C CA . LEU A 1 392 ? -16.098 8.547 14.553 1.00 86.50 392 LEU A CA 1
ATOM 3256 C C . LEU A 1 392 ? -16.565 7.108 14.409 1.00 86.50 392 LEU A C 1
ATOM 3258 O O . LEU A 1 392 ? -16.478 6.335 15.361 1.00 86.50 392 LEU A O 1
ATOM 3262 N N . ILE A 1 393 ? -17.030 6.746 13.222 1.00 87.81 393 ILE A N 1
ATOM 3263 C CA . ILE A 1 393 ? -17.463 5.380 12.926 1.00 87.81 393 ILE A CA 1
ATOM 3264 C C . ILE A 1 393 ? -16.443 4.737 12.013 1.00 87.81 393 ILE A C 1
ATOM 3266 O O . ILE A 1 393 ? -15.975 5.344 11.047 1.00 87.81 393 ILE A O 1
ATOM 3270 N N . ARG A 1 394 ? -16.084 3.504 12.343 1.00 86.44 394 ARG A N 1
ATOM 3271 C CA . ARG A 1 394 ? -15.255 2.646 11.514 1.00 86.44 394 ARG A CA 1
ATOM 3272 C C . ARG A 1 394 ? -15.898 1.284 11.415 1.00 86.44 394 ARG A C 1
ATOM 3274 O O . ARG A 1 394 ? -16.519 0.809 12.364 1.00 86.44 394 ARG A O 1
ATOM 3281 N N . TYR A 1 395 ? -15.730 0.685 10.252 1.00 84.38 395 TYR A N 1
ATOM 3282 C CA . TYR A 1 395 ? -16.266 -0.621 9.945 1.00 84.38 395 TYR A CA 1
ATOM 3283 C C . TYR A 1 395 ? -15.101 -1.597 9.837 1.00 84.38 395 TYR A C 1
ATOM 3285 O O . TYR A 1 395 ? -14.095 -1.235 9.244 1.00 84.38 395 TYR A O 1
ATOM 3293 N N . PHE A 1 396 ? -15.217 -2.780 10.431 1.00 80.06 396 PHE A N 1
ATOM 3294 C CA . PHE A 1 396 ? -14.206 -3.833 10.377 1.00 80.06 396 PHE A CA 1
ATOM 3295 C C . PHE A 1 396 ? -14.843 -5.155 9.950 1.00 80.06 396 PHE A C 1
ATOM 3297 O O . PHE A 1 396 ? -16.046 -5.368 10.128 1.00 80.06 396 PHE A O 1
ATOM 3304 N N . GLU A 1 397 ? -14.061 -6.046 9.340 1.00 71.31 397 GLU A N 1
ATOM 3305 C CA . GLU A 1 397 ? -14.527 -7.398 9.016 1.00 71.31 397 GLU A CA 1
ATOM 3306 C C . GLU A 1 397 ? -14.276 -8.266 10.263 1.00 71.31 397 GLU A C 1
ATOM 3308 O O . GLU A 1 397 ? -13.122 -8.390 10.686 1.00 71.31 397 GLU A O 1
ATOM 3313 N N . PRO A 1 398 ? -15.320 -8.798 10.930 1.00 59.75 398 PRO A N 1
ATOM 3314 C CA . PRO A 1 398 ? -15.148 -9.499 12.195 1.00 59.75 398 PRO A CA 1
ATOM 3315 C C . PRO A 1 398 ? -14.481 -10.859 11.959 1.00 59.75 398 PRO A C 1
ATOM 3317 O O . PRO A 1 398 ? -15.136 -11.873 11.753 1.00 59.75 398 PRO A O 1
ATOM 3320 N N . HIS A 1 399 ? -13.150 -10.880 11.997 1.00 60.34 399 HIS A N 1
ATOM 3321 C CA . HIS A 1 399 ? -12.368 -12.105 12.214 1.00 60.34 399 HIS A CA 1
ATOM 3322 C C . HIS A 1 399 ? -12.211 -12.428 13.701 1.00 60.34 399 HIS A C 1
ATOM 3324 O O . HIS A 1 399 ? -11.751 -13.505 14.067 1.00 60.34 399 HIS A O 1
ATOM 3330 N N . ILE A 1 400 ? -12.586 -11.478 14.554 1.00 64.94 400 ILE A N 1
ATOM 3331 C CA . ILE A 1 400 ? -12.556 -11.616 15.999 1.00 64.94 400 ILE A CA 1
ATOM 3332 C C . ILE A 1 400 ? -13.804 -12.403 16.389 1.00 64.94 400 ILE A C 1
ATOM 3334 O O . ILE A 1 400 ? -14.913 -11.986 16.061 1.00 64.94 400 ILE A O 1
ATOM 3338 N N . SER A 1 401 ? -13.639 -13.508 17.114 1.00 65.19 401 SER A N 1
ATOM 3339 C CA . SER A 1 401 ? -14.727 -14.378 17.596 1.00 65.19 401 SER A CA 1
ATOM 3340 C C . SER A 1 401 ? -15.641 -13.726 18.644 1.00 65.19 401 SER A C 1
ATOM 3342 O O . SER A 1 401 ? -16.376 -14.415 19.348 1.00 65.19 401 SER A O 1
ATOM 3344 N N . LEU A 1 402 ? -15.573 -12.404 18.778 1.00 74.81 402 LEU A N 1
ATOM 3345 C CA . LEU A 1 402 ? -16.324 -11.629 19.741 1.00 74.81 402 LEU A CA 1
ATOM 3346 C C . LEU A 1 402 ? -17.776 -11.543 19.296 1.00 74.81 402 LEU A C 1
ATOM 3348 O O . LEU A 1 402 ? -18.096 -10.902 18.300 1.00 74.81 402 LEU A O 1
ATOM 3352 N N . LYS A 1 403 ? -18.648 -12.182 20.069 1.00 84.56 403 LYS A N 1
ATOM 3353 C CA . LYS A 1 403 ? -20.098 -12.112 19.879 1.00 84.56 403 LYS A CA 1
ATOM 3354 C C . LYS A 1 403 ? -20.730 -11.002 20.703 1.00 84.56 403 LYS A C 1
ATOM 3356 O O . LYS A 1 403 ? -21.883 -10.669 20.473 1.00 84.56 403 LYS A O 1
ATOM 3361 N N . SER A 1 404 ? -19.985 -10.407 21.629 1.00 88.75 404 SER A N 1
ATOM 3362 C CA . SER A 1 404 ? -20.497 -9.466 22.620 1.00 88.75 404 SER A CA 1
ATOM 3363 C C . SER A 1 404 ? -20.389 -8.011 22.142 1.00 88.75 404 SER A C 1
ATOM 3365 O O . SER A 1 404 ? -19.365 -7.590 21.598 1.00 88.75 404 SER A O 1
ATOM 3367 N N . ALA A 1 405 ? -21.426 -7.208 22.381 1.00 91.75 405 ALA A N 1
ATOM 3368 C CA . ALA A 1 405 ? -21.375 -5.759 22.196 1.00 91.75 405 ALA A CA 1
ATOM 3369 C C . ALA A 1 405 ? -20.729 -5.089 23.416 1.00 91.75 405 ALA A C 1
ATOM 3371 O O . ALA A 1 405 ? -21.119 -5.329 24.557 1.00 91.75 405 ALA A O 1
ATOM 3372 N N . ILE A 1 406 ? -19.740 -4.228 23.187 1.00 93.88 406 ILE A N 1
ATOM 3373 C CA . ILE A 1 406 ? -18.918 -3.642 24.251 1.00 93.88 406 ILE A CA 1
ATOM 3374 C C . ILE A 1 406 ? -19.026 -2.122 24.226 1.00 93.88 406 ILE A C 1
ATOM 3376 O O . ILE A 1 406 ? -18.867 -1.498 23.180 1.00 93.88 406 ILE A O 1
ATOM 3380 N N . PHE A 1 407 ? -19.219 -1.516 25.396 1.00 95.44 407 PHE A N 1
ATOM 3381 C CA . PHE A 1 407 ? -19.173 -0.069 25.586 1.00 95.44 407 PHE A CA 1
ATOM 3382 C C . PHE A 1 407 ? -18.144 0.267 26.661 1.00 95.44 407 PHE A C 1
ATOM 3384 O O . PHE A 1 407 ? -18.176 -0.273 27.765 1.00 95.44 407 PHE A O 1
ATOM 3391 N N . ILE A 1 408 ? -17.245 1.190 26.346 1.00 95.75 408 ILE A N 1
ATOM 3392 C CA . ILE A 1 408 ? -16.211 1.688 27.247 1.00 95.75 408 ILE A CA 1
ATOM 3393 C C . ILE A 1 408 ? -16.459 3.179 27.445 1.00 95.75 408 ILE A C 1
ATOM 3395 O O . ILE A 1 408 ? -16.366 3.952 26.493 1.00 95.75 408 ILE A O 1
ATOM 3399 N N . ILE A 1 409 ? -16.788 3.578 28.671 1.00 95.62 409 ILE A N 1
ATOM 3400 C CA . ILE A 1 409 ? -17.166 4.953 29.019 1.00 95.62 409 ILE A CA 1
ATOM 3401 C C . ILE A 1 409 ? -16.052 5.574 29.866 1.00 95.62 409 ILE A C 1
ATOM 3403 O O . ILE A 1 409 ? -15.674 5.024 30.908 1.00 95.62 409 ILE A O 1
ATOM 3407 N N . ASP A 1 410 ? -15.539 6.723 29.422 1.00 94.12 410 ASP A N 1
ATOM 3408 C CA . ASP A 1 410 ? -14.484 7.516 30.068 1.00 94.12 410 ASP A CA 1
ATOM 3409 C C . ASP A 1 410 ? -13.220 6.715 30.436 1.00 94.12 410 ASP A C 1
ATOM 3411 O O . ASP A 1 410 ? -12.534 7.029 31.415 1.00 94.12 410 ASP A O 1
ATOM 3415 N N . ASP A 1 411 ? -12.937 5.639 29.691 1.00 93.19 411 ASP A N 1
ATOM 3416 C CA . ASP A 1 411 ? -11.862 4.672 29.960 1.00 93.19 411 ASP A CA 1
ATOM 3417 C C . ASP A 1 411 ? -11.873 4.135 31.410 1.00 93.19 411 ASP A C 1
ATOM 3419 O O . ASP A 1 411 ? -10.835 3.797 31.991 1.00 93.19 411 ASP A O 1
ATOM 3423 N N . LYS A 1 412 ? -13.058 4.114 32.032 1.00 92.94 412 LYS A N 1
ATOM 3424 C CA . LYS A 1 412 ? -13.279 3.769 33.447 1.00 92.94 412 LYS A CA 1
ATOM 3425 C C . LYS A 1 412 ? -14.337 2.705 33.641 1.00 92.94 412 LYS A C 1
ATOM 3427 O O . LYS A 1 412 ? -14.231 1.924 34.577 1.00 92.94 412 LYS A O 1
ATOM 3432 N N . PHE A 1 413 ? -15.348 2.700 32.787 1.00 92.12 413 PHE A N 1
ATOM 3433 C CA . PHE A 1 413 ? -16.477 1.795 32.908 1.00 92.12 413 PHE A CA 1
ATOM 3434 C C . PHE A 1 413 ? -16.565 0.934 31.666 1.00 92.12 413 PHE A C 1
ATOM 3436 O O . PHE A 1 413 ? -16.452 1.440 30.551 1.00 92.12 413 PHE A O 1
ATOM 3443 N N . LEU A 1 414 ? -16.773 -0.357 31.878 1.00 91.69 414 LEU A N 1
ATOM 3444 C CA . LEU A 1 414 ? -16.970 -1.338 30.829 1.00 91.69 414 LEU A CA 1
ATOM 3445 C C . LEU A 1 414 ? -18.372 -1.929 30.968 1.00 91.69 414 LEU A C 1
ATOM 3447 O O . LEU A 1 414 ? -18.739 -2.421 32.037 1.00 91.69 414 LEU A O 1
ATOM 3451 N N . LEU A 1 415 ? -19.123 -1.897 29.872 1.00 91.56 415 LEU A N 1
ATOM 3452 C CA . LEU A 1 415 ? -20.377 -2.616 29.691 1.00 91.56 415 LEU A CA 1
ATOM 3453 C C . LEU A 1 415 ? -20.164 -3.661 28.601 1.00 91.56 415 LEU A C 1
ATOM 3455 O O . LEU A 1 415 ? -19.660 -3.332 27.528 1.00 91.56 415 LEU A O 1
ATOM 3459 N N . VAL A 1 416 ? -20.554 -4.898 28.877 1.00 89.25 416 VAL A N 1
ATOM 3460 C CA . VAL A 1 416 ? -20.503 -6.003 27.919 1.00 89.25 416 VAL A CA 1
ATOM 3461 C C . VAL A 1 416 ? -21.894 -6.607 27.829 1.00 89.25 416 VAL A C 1
ATOM 3463 O O . VAL A 1 416 ? -22.448 -7.039 28.837 1.00 89.25 416 VAL A O 1
ATOM 3466 N N . PHE A 1 417 ? -22.458 -6.608 26.631 1.00 89.19 417 PHE A N 1
ATOM 3467 C CA . PHE A 1 417 ? -23.691 -7.297 26.288 1.00 89.19 417 PHE A CA 1
ATOM 3468 C C . PHE A 1 417 ? -23.317 -8.581 25.574 1.00 89.19 417 PHE A C 1
ATOM 3470 O O . PHE A 1 417 ? -22.733 -8.517 24.498 1.00 89.19 417 PHE A O 1
ATOM 3477 N N . ASP A 1 418 ? -23.651 -9.723 26.158 1.00 85.00 418 ASP A N 1
ATOM 3478 C CA . ASP A 1 418 ? -23.344 -11.029 25.583 1.00 85.00 418 ASP A CA 1
ATOM 3479 C C . ASP A 1 418 ? -24.602 -11.840 25.282 1.00 85.00 418 ASP A C 1
ATOM 3481 O O . ASP A 1 418 ? -25.655 -11.626 25.887 1.00 85.00 418 ASP A O 1
ATOM 3485 N N . THR A 1 419 ? -24.495 -12.768 24.337 1.00 79.19 419 THR A N 1
ATOM 3486 C CA . THR A 1 419 ? -25.518 -13.769 24.033 1.00 79.19 419 THR A CA 1
ATOM 3487 C C . THR A 1 419 ? -25.210 -15.057 24.778 1.00 79.19 419 THR A C 1
ATOM 3489 O O . THR A 1 419 ? -24.221 -15.713 24.470 1.00 79.19 419 THR A O 1
ATOM 3492 N N . ILE A 1 420 ? -26.096 -15.478 25.678 1.00 71.75 420 ILE A N 1
ATOM 3493 C CA . ILE A 1 420 ? -26.044 -16.825 26.251 1.00 71.75 420 ILE A CA 1
ATOM 3494 C C . ILE A 1 420 ? -27.062 -17.695 25.519 1.00 71.75 420 ILE A C 1
ATOM 3496 O O . ILE A 1 420 ? -28.265 -17.409 25.501 1.00 71.75 420 ILE A O 1
ATOM 3500 N N . THR A 1 421 ? -26.567 -18.758 24.889 1.00 61.25 421 THR A N 1
ATOM 3501 C CA . THR A 1 421 ? -27.386 -19.841 24.339 1.00 61.25 421 THR A CA 1
ATOM 3502 C C . THR A 1 421 ? -27.471 -20.966 25.358 1.00 61.25 421 THR A C 1
ATOM 3504 O O . THR A 1 421 ? -26.468 -21.613 25.634 1.00 61.25 421 THR A O 1
ATOM 3507 N N . TYR A 1 422 ? -28.665 -21.198 25.898 1.00 59.84 422 TYR A N 1
ATOM 3508 C CA . TYR A 1 422 ? -28.955 -22.359 26.737 1.00 59.84 422 TYR A CA 1
ATOM 3509 C C . TYR A 1 422 ? -29.208 -23.587 25.854 1.00 59.84 422 TYR A C 1
ATOM 3511 O O . TYR A 1 422 ? -30.003 -23.496 24.917 1.00 59.84 422 TYR A O 1
ATOM 3519 N N . GLU A 1 423 ? -28.558 -24.716 26.159 1.00 55.28 423 GLU A N 1
ATOM 3520 C CA . GLU A 1 423 ? -28.644 -25.962 25.372 1.00 55.28 423 GLU A CA 1
ATOM 3521 C C . GLU A 1 423 ? -30.089 -26.470 25.194 1.00 55.28 423 GLU A C 1
ATOM 3523 O O . GLU A 1 423 ? -30.416 -27.005 24.138 1.00 55.28 423 GLU A O 1
ATOM 3528 N N . ASP A 1 424 ? -30.984 -26.197 26.150 1.00 55.09 424 ASP A N 1
ATOM 3529 C CA . ASP A 1 424 ? -32.327 -26.795 26.179 1.00 55.09 424 ASP A CA 1
ATOM 3530 C C . ASP A 1 424 ? -33.474 -25.898 25.677 1.00 55.09 424 ASP A C 1
ATOM 3532 O O . ASP A 1 424 ? -34.631 -26.315 25.674 1.00 55.09 424 ASP A O 1
ATOM 3536 N N . ASN A 1 425 ? -33.220 -24.655 25.248 1.00 51.31 425 ASN A N 1
ATOM 3537 C CA . ASN A 1 425 ? -34.287 -23.787 24.733 1.00 51.31 425 ASN A CA 1
ATOM 3538 C C . ASN A 1 425 ? -33.770 -22.753 23.724 1.00 51.31 425 ASN A C 1
ATOM 3540 O O . ASN A 1 425 ? -32.950 -21.901 24.047 1.00 51.31 425 ASN A O 1
ATOM 3544 N N . ILE A 1 426 ? -34.373 -22.727 22.529 1.00 55.25 426 ILE A N 1
ATOM 3545 C CA . ILE A 1 426 ? -34.066 -21.834 21.384 1.00 55.25 426 ILE A CA 1
ATOM 3546 C C . ILE A 1 426 ? -34.171 -20.322 21.726 1.00 55.25 426 ILE A C 1
ATOM 3548 O O . ILE A 1 426 ? -33.821 -19.452 20.924 1.00 55.25 426 ILE A O 1
ATOM 3552 N N . LYS A 1 427 ? -34.619 -19.950 22.932 1.00 58.75 427 LYS A N 1
ATOM 3553 C CA . LYS A 1 427 ? -34.624 -18.554 23.387 1.00 58.75 427 LYS A CA 1
ATOM 3554 C C . LYS A 1 427 ? -33.205 -18.093 23.732 1.00 58.75 427 LYS A C 1
ATOM 3556 O O . LYS A 1 427 ? -32.754 -18.259 24.859 1.00 58.75 427 LYS A O 1
ATOM 3561 N N . LYS A 1 428 ? -32.554 -17.418 22.777 1.00 61.44 428 LYS A N 1
ATOM 3562 C CA . LYS A 1 428 ? -31.357 -16.598 23.024 1.00 61.44 428 LYS A CA 1
ATOM 3563 C C . LYS A 1 428 ? -31.668 -15.559 24.106 1.00 61.44 428 LYS A C 1
ATOM 3565 O O . LYS A 1 428 ? -32.489 -14.667 23.891 1.00 61.44 428 LYS A O 1
ATOM 3570 N N . SER A 1 429 ? -31.036 -15.693 25.265 1.00 67.12 429 SER A N 1
ATOM 3571 C CA . SER A 1 429 ? -31.046 -14.688 26.329 1.00 67.12 429 SER A CA 1
ATOM 3572 C C . SER A 1 429 ? -29.761 -13.877 26.289 1.00 67.12 429 SER A C 1
ATOM 3574 O O . SER A 1 429 ? -28.734 -14.353 25.810 1.00 67.12 429 SER A O 1
ATOM 3576 N N . TYR A 1 430 ? -29.819 -12.651 26.798 1.00 72.06 430 TYR A N 1
ATOM 3577 C CA . TYR A 1 430 ? -28.676 -11.749 26.819 1.00 72.06 430 TYR A CA 1
ATOM 3578 C C . TYR A 1 430 ? -28.265 -11.463 28.252 1.00 72.06 430 TYR A C 1
ATOM 3580 O O . TYR A 1 430 ? -29.126 -11.289 29.119 1.00 72.06 430 TYR A O 1
ATOM 3588 N N . VAL A 1 431 ? -26.960 -11.385 28.483 1.00 78.12 431 VAL A N 1
ATOM 3589 C CA . VAL A 1 431 ? -26.405 -10.975 29.770 1.00 78.12 431 VAL A CA 1
ATOM 3590 C C . VAL A 1 431 ? -25.710 -9.641 29.606 1.00 78.12 431 VAL A C 1
ATOM 3592 O O . VAL A 1 431 ? -24.846 -9.465 28.752 1.00 78.12 431 VAL A O 1
ATOM 3595 N N . LEU A 1 432 ? -26.110 -8.696 30.449 1.00 82.88 432 LEU A N 1
ATOM 3596 C CA . LEU A 1 432 ? -25.430 -7.426 30.609 1.00 82.88 432 LEU A CA 1
ATOM 3597 C C . LEU A 1 432 ? -24.477 -7.529 31.798 1.00 82.88 432 LEU A C 1
ATOM 3599 O O . LEU A 1 432 ? -24.907 -7.644 32.945 1.00 82.88 432 LEU A O 1
ATOM 3603 N N . SER A 1 433 ? -23.186 -7.431 31.515 1.00 82.50 433 SER A N 1
ATOM 3604 C CA . SER A 1 433 ? -22.134 -7.324 32.518 1.00 82.50 433 SER A CA 1
ATOM 3605 C C . SER A 1 433 ? -21.637 -5.887 32.619 1.00 82.50 433 SER A C 1
ATOM 3607 O O . SER A 1 433 ? -21.399 -5.223 31.611 1.00 82.50 433 SER A O 1
ATOM 3609 N N . TYR A 1 434 ? -21.429 -5.418 33.847 1.00 86.38 434 TYR A N 1
ATOM 3610 C CA . TYR A 1 434 ? -20.837 -4.115 34.144 1.00 86.38 434 TYR A CA 1
ATOM 3611 C C . TYR A 1 434 ? -19.634 -4.288 35.072 1.00 86.38 434 TYR A C 1
ATOM 3613 O O . TYR A 1 434 ? -19.685 -5.061 36.028 1.00 86.38 434 TYR A O 1
ATOM 3621 N N . THR A 1 435 ? -18.552 -3.557 34.805 1.00 85.94 435 THR A N 1
ATOM 3622 C CA . THR A 1 435 ? -17.371 -3.532 35.675 1.00 85.94 435 THR A CA 1
ATOM 3623 C C . THR A 1 435 ? -16.636 -2.196 35.584 1.00 85.94 435 THR A C 1
ATOM 3625 O O . THR A 1 435 ? -16.493 -1.616 34.509 1.00 85.94 435 THR A O 1
ATOM 3628 N N . ASP A 1 436 ? -16.108 -1.741 36.715 1.00 85.81 436 ASP A N 1
ATOM 3629 C CA . ASP A 1 436 ? -15.173 -0.615 36.847 1.00 85.81 436 ASP A CA 1
ATOM 3630 C C . ASP A 1 436 ? -13.745 -1.072 37.205 1.00 85.81 436 ASP A C 1
ATOM 3632 O O . ASP A 1 436 ? -12.836 -0.256 37.362 1.00 85.81 436 ASP A O 1
ATOM 3636 N N . ASN A 1 437 ? -13.523 -2.390 37.293 1.00 86.06 437 ASN A N 1
ATOM 3637 C CA . ASN A 1 437 ? -12.201 -2.977 37.481 1.00 86.06 437 ASN A CA 1
ATOM 3638 C C . ASN A 1 437 ? -11.217 -2.485 36.403 1.00 86.06 437 ASN A C 1
ATOM 3640 O O . ASN A 1 437 ? -11.348 -2.814 35.220 1.00 86.06 437 ASN A O 1
ATOM 3644 N N . GLU A 1 438 ? -10.198 -1.740 36.836 1.00 79.44 438 GLU A N 1
ATOM 3645 C CA . GLU A 1 438 ? -9.244 -1.067 35.950 1.00 79.44 438 GLU A CA 1
ATOM 3646 C C . GLU A 1 438 ? -8.507 -2.034 35.013 1.00 79.44 438 GLU A C 1
ATOM 3648 O O . GLU A 1 438 ? -8.266 -1.698 33.852 1.00 79.44 438 GLU A O 1
ATOM 3653 N N . LEU A 1 439 ? -8.192 -3.251 35.476 1.00 72.75 439 LEU A N 1
ATOM 3654 C CA . LEU A 1 439 ? -7.520 -4.259 34.658 1.00 72.75 439 LEU A CA 1
ATOM 3655 C C . LEU A 1 439 ? -8.427 -4.728 33.514 1.00 72.75 439 LEU A C 1
ATOM 3657 O O . LEU A 1 439 ? -7.995 -4.721 32.362 1.00 72.75 439 LEU A O 1
ATOM 3661 N N . LYS A 1 440 ? -9.688 -5.081 33.806 1.00 79.19 440 LYS A N 1
ATOM 3662 C CA . LYS A 1 440 ? -10.653 -5.509 32.778 1.00 79.19 440 LYS A CA 1
ATOM 3663 C C . LYS A 1 440 ? -10.907 -4.395 31.761 1.00 79.19 440 LYS A C 1
ATOM 3665 O O . LYS A 1 440 ? -10.781 -4.631 30.563 1.00 79.19 440 LYS A O 1
ATOM 3670 N N . VAL A 1 441 ? -11.186 -3.177 32.233 1.00 83.94 441 VAL A N 1
ATOM 3671 C CA . VAL A 1 441 ? -11.410 -2.001 31.370 1.00 83.94 441 VAL A CA 1
ATOM 3672 C C . VAL A 1 441 ? -10.201 -1.759 30.463 1.00 83.94 441 VAL A C 1
ATOM 3674 O O . VAL A 1 441 ? -10.358 -1.567 29.261 1.00 83.94 441 VAL A O 1
ATOM 3677 N N . SER A 1 442 ? -8.986 -1.834 31.015 1.00 79.12 442 SER A N 1
ATOM 3678 C CA . SER A 1 442 ? -7.740 -1.663 30.262 1.00 79.12 442 SER A CA 1
ATOM 3679 C C . SER A 1 442 ? -7.577 -2.687 29.135 1.00 79.12 442 SER A C 1
ATOM 3681 O O . SER A 1 442 ? -7.131 -2.327 28.046 1.00 79.12 442 SER A O 1
ATOM 3683 N N . ILE A 1 443 ? -7.949 -3.950 29.367 1.00 79.44 443 ILE A N 1
ATOM 3684 C CA . ILE A 1 443 ? -7.823 -4.998 28.347 1.00 79.44 443 ILE A CA 1
ATOM 3685 C C . ILE A 1 443 ? -8.779 -4.741 27.179 1.00 79.44 443 ILE A C 1
ATOM 3687 O O . ILE A 1 443 ? -8.336 -4.737 26.031 1.00 79.44 443 ILE A O 1
ATOM 3691 N N . TYR A 1 444 ? -10.057 -4.474 27.459 1.00 85.12 444 TYR A N 1
ATOM 3692 C CA . TYR A 1 444 ? -11.047 -4.189 26.415 1.00 85.12 444 TYR A CA 1
ATOM 3693 C C . TYR A 1 444 ? -10.758 -2.880 25.679 1.00 85.12 444 TYR A C 1
ATOM 3695 O O . TYR A 1 444 ? -10.945 -2.802 24.467 1.00 85.12 444 TYR A O 1
ATOM 3703 N N . LEU A 1 445 ? -10.229 -1.872 26.376 1.00 88.50 445 LEU A N 1
ATOM 3704 C CA . LEU A 1 445 ? -9.768 -0.644 25.737 1.00 88.50 445 LEU A CA 1
ATOM 3705 C C . LEU A 1 445 ? -8.592 -0.916 24.795 1.00 88.50 445 LEU A C 1
ATOM 3707 O O . LEU A 1 445 ? -8.587 -0.429 23.673 1.00 88.50 445 LEU A O 1
ATOM 3711 N N . ASN A 1 446 ? -7.620 -1.730 25.209 1.00 80.44 446 ASN A N 1
ATOM 3712 C CA . ASN A 1 446 ? -6.490 -2.101 24.356 1.00 80.44 446 ASN A CA 1
ATOM 3713 C C . ASN A 1 446 ? -6.946 -2.907 23.128 1.00 80.44 446 ASN A C 1
ATOM 3715 O O . ASN A 1 446 ? -6.469 -2.668 22.023 1.00 80.44 446 ASN A O 1
ATOM 3719 N N . LEU A 1 447 ? -7.901 -3.824 23.301 1.00 83.81 447 LEU A N 1
ATOM 3720 C CA . LEU A 1 447 ? -8.551 -4.511 22.186 1.00 83.81 447 LEU A CA 1
ATOM 3721 C C . LEU A 1 447 ? -9.187 -3.499 21.222 1.00 83.81 447 LEU A C 1
ATOM 3723 O O . LEU A 1 447 ? -8.852 -3.507 20.039 1.00 83.81 447 LEU A O 1
ATOM 3727 N N . PHE A 1 448 ? -10.043 -2.607 21.732 1.00 88.12 448 PHE A N 1
ATOM 3728 C CA . PHE A 1 448 ? -10.695 -1.568 20.935 1.00 88.12 448 PHE A CA 1
ATOM 3729 C C . PHE A 1 448 ? -9.669 -0.748 20.149 1.00 88.12 448 PHE A C 1
ATOM 3731 O O . PHE A 1 448 ? -9.796 -0.600 18.939 1.00 88.12 448 PHE A O 1
ATOM 3738 N N . GLU A 1 449 ? -8.619 -0.258 20.813 1.00 85.94 449 GLU A N 1
ATOM 3739 C CA . GLU A 1 449 ? -7.584 0.560 20.178 1.00 85.94 449 GLU A CA 1
ATOM 3740 C C . GLU A 1 449 ? -6.798 -0.211 19.120 1.00 85.94 449 GLU A C 1
ATOM 3742 O O . GLU A 1 449 ? -6.477 0.342 18.074 1.00 85.94 449 GLU A O 1
ATOM 3747 N N . LYS A 1 450 ? -6.509 -1.497 19.326 1.00 81.12 450 LYS A N 1
ATOM 3748 C CA . LYS A 1 450 ? -5.816 -2.295 18.309 1.00 81.12 450 LYS A CA 1
ATOM 3749 C C . LYS A 1 450 ? -6.659 -2.500 17.061 1.00 81.12 450 LYS A C 1
ATOM 3751 O O . LYS A 1 450 ? -6.134 -2.315 15.967 1.00 81.12 450 LYS A O 1
ATOM 3756 N N . VAL A 1 451 ? -7.942 -2.825 17.216 1.00 81.31 451 VAL A N 1
ATOM 3757 C CA . VAL A 1 451 ? -8.872 -2.945 16.081 1.00 81.31 451 VAL A CA 1
ATOM 3758 C C . VAL A 1 451 ? -9.033 -1.587 15.398 1.00 81.31 451 VAL A C 1
ATOM 3760 O O . VAL A 1 451 ? -8.929 -1.482 14.180 1.00 81.31 451 VAL A O 1
ATOM 3763 N N . TRP A 1 452 ? -9.161 -0.517 16.185 1.00 85.88 452 TRP A N 1
ATOM 3764 C CA . TRP A 1 452 ? -9.217 0.855 15.687 1.00 85.88 452 TRP A CA 1
ATOM 3765 C C . TRP A 1 452 ? -7.987 1.216 14.845 1.00 85.88 452 TRP A C 1
ATOM 3767 O O . TRP A 1 452 ? -8.111 1.760 13.745 1.00 85.88 452 TRP A O 1
ATOM 3777 N N . LEU A 1 453 ? -6.784 0.924 15.341 1.00 80.00 453 LEU A N 1
ATOM 3778 C CA . LEU A 1 453 ? -5.525 1.211 14.655 1.00 80.00 453 LEU A CA 1
ATOM 3779 C C . LEU A 1 453 ? -5.328 0.319 13.426 1.00 80.00 453 LEU A C 1
ATOM 3781 O O . LEU A 1 453 ? -4.831 0.812 12.417 1.00 80.00 453 LEU A O 1
ATOM 3785 N N . LEU A 1 454 ? -5.755 -0.944 13.478 1.00 76.44 454 LEU A N 1
ATOM 3786 C CA . LEU A 1 454 ? -5.714 -1.858 12.338 1.00 76.44 454 LEU A CA 1
ATOM 3787 C C . LEU A 1 454 ? -6.556 -1.326 11.184 1.00 76.44 454 LEU A C 1
ATOM 3789 O O . LEU A 1 454 ? -6.025 -1.148 10.095 1.00 76.44 454 LEU A O 1
ATOM 3793 N N . GLU A 1 455 ? -7.801 -0.935 11.446 1.00 77.31 455 GLU A N 1
ATOM 3794 C CA . GLU A 1 455 ? -8.647 -0.300 10.429 1.00 77.31 455 GLU A CA 1
ATOM 3795 C C . GLU A 1 455 ? -8.003 0.971 9.857 1.00 77.31 455 GLU A C 1
ATOM 3797 O O . GLU A 1 455 ? -8.082 1.244 8.660 1.00 77.31 455 GLU A O 1
ATOM 3802 N N . THR A 1 456 ? -7.264 1.721 10.685 1.00 73.69 456 THR A N 1
ATOM 3803 C CA . THR A 1 456 ? -6.480 2.876 10.204 1.00 73.69 456 THR A CA 1
ATOM 3804 C C . THR A 1 456 ? -5.336 2.465 9.282 1.00 73.69 456 THR A C 1
ATOM 3806 O O . THR A 1 456 ? -4.985 3.220 8.383 1.00 73.69 456 THR A O 1
ATOM 3809 N N . ALA A 1 457 ? -4.692 1.324 9.520 1.00 69.69 457 ALA A N 1
ATOM 3810 C CA . ALA A 1 457 ? -3.605 0.847 8.673 1.00 69.69 457 ALA A CA 1
ATOM 3811 C C . ALA A 1 457 ? -4.132 0.380 7.313 1.00 69.69 457 ALA A C 1
ATOM 3813 O O . ALA A 1 457 ? -3.509 0.665 6.297 1.00 69.69 457 ALA A O 1
ATOM 3814 N N . ILE A 1 458 ? -5.286 -0.286 7.295 1.00 67.06 458 ILE A N 1
ATOM 3815 C CA . ILE A 1 458 ? -5.882 -0.862 6.084 1.00 67.06 458 ILE A CA 1
ATOM 3816 C C . ILE A 1 458 ? -6.478 0.218 5.190 1.00 67.06 458 ILE A C 1
ATOM 3818 O O . ILE A 1 458 ? -6.220 0.257 3.990 1.00 67.06 458 ILE A O 1
ATOM 3822 N N . HIS A 1 459 ? -7.289 1.089 5.785 1.00 66.75 459 HIS A N 1
ATOM 3823 C CA . HIS A 1 459 ? -8.087 2.076 5.063 1.00 66.75 459 HIS A CA 1
ATOM 3824 C C . HIS A 1 459 ? -7.511 3.493 5.197 1.00 66.75 459 HIS A C 1
ATOM 3826 O O . HIS A 1 459 ? -8.065 4.471 4.710 1.00 66.75 459 HIS A O 1
ATOM 3832 N N . GLY A 1 460 ? -6.368 3.658 5.851 1.00 57.88 460 GLY A N 1
ATOM 3833 C CA . GLY A 1 460 ? -5.820 4.977 6.125 1.00 57.88 460 GLY A CA 1
ATOM 3834 C C . GLY A 1 460 ? -6.636 5.797 7.129 1.00 57.88 460 GLY A C 1
ATOM 3835 O O . GLY A 1 460 ? -7.717 5.428 7.592 1.00 57.88 460 GLY A O 1
ATOM 3836 N N . GLN A 1 461 ? -6.101 6.956 7.517 1.00 47.72 461 GLN A N 1
ATOM 3837 C CA . GLN A 1 461 ? -6.863 7.912 8.317 1.00 47.72 461 GLN A CA 1
ATOM 3838 C C . GLN A 1 461 ? -7.963 8.546 7.462 1.00 47.72 461 GLN A C 1
ATOM 3840 O O . GLN A 1 461 ? -7.662 9.393 6.623 1.00 47.72 461 GLN A O 1
ATOM 3845 N N . ASN A 1 462 ? -9.225 8.162 7.686 1.00 48.66 462 ASN A N 1
ATOM 3846 C CA . ASN A 1 462 ? -10.247 9.067 8.237 1.00 48.66 462 ASN A CA 1
ATOM 3847 C C . ASN A 1 462 ? -11.635 8.408 8.328 1.00 48.66 462 ASN A C 1
ATOM 3849 O O . ASN A 1 462 ? -12.295 8.164 7.324 1.00 48.66 462 ASN A O 1
ATOM 3853 N N . GLY A 1 463 ? -12.121 8.272 9.567 1.00 37.28 463 GLY A N 1
ATOM 3854 C CA . GLY A 1 463 ? -13.545 8.120 9.897 1.00 37.28 463 GLY A CA 1
ATOM 3855 C C . GLY A 1 463 ? -14.262 9.472 10.022 1.00 37.28 463 GLY A C 1
ATOM 3856 O O . GLY A 1 463 ? -15.181 9.601 10.818 1.00 37.28 463 GLY A O 1
ATOM 3857 N N . PHE A 1 464 ? -13.807 10.493 9.293 1.00 36.03 464 PHE A N 1
ATOM 3858 C CA . PHE A 1 464 ? -14.473 11.791 9.208 1.00 36.03 464 PHE A CA 1
ATOM 3859 C C . PHE A 1 464 ? -15.104 11.910 7.823 1.00 36.03 464 PHE A C 1
ATOM 3861 O O . PHE A 1 464 ? -14.451 12.327 6.869 1.00 36.03 464 PHE A O 1
ATOM 3868 N N . HIS A 1 465 ? -16.373 11.521 7.713 1.00 37.22 465 HIS A N 1
ATOM 3869 C CA . HIS A 1 465 ? -17.197 11.898 6.572 1.00 37.22 465 HIS A CA 1
ATOM 3870 C C . HIS A 1 465 ? -17.671 13.342 6.773 1.00 37.22 465 HIS A C 1
ATOM 3872 O O . HIS A 1 465 ? -18.502 13.611 7.641 1.00 37.22 465 HIS A O 1
ATOM 3878 N N . LYS A 1 466 ? -17.152 14.268 5.962 1.00 30.59 466 LYS A N 1
ATOM 3879 C CA . LYS A 1 466 ? -17.911 15.455 5.560 1.00 30.59 466 LYS A CA 1
ATOM 3880 C C . LYS A 1 466 ? -18.580 15.131 4.230 1.00 30.59 466 LYS A C 1
ATOM 3882 O O . LYS A 1 466 ? -17.892 14.692 3.311 1.00 30.59 466 LYS A O 1
ATOM 3887 N N . ASN A 1 467 ? -19.904 15.288 4.198 1.00 34.31 467 ASN A N 1
ATOM 3888 C CA . ASN A 1 467 ? -20.663 15.426 2.957 1.00 34.31 467 ASN A CA 1
ATOM 3889 C C . ASN A 1 467 ? -20.209 16.685 2.223 1.00 34.31 467 ASN A C 1
ATOM 3891 O O . ASN A 1 467 ? -19.985 17.700 2.928 1.00 34.31 467 ASN A O 1
#

Foldseek 3Di:
DDDDPVCVLVVLLVVLVVVLVCCCVPPVVVVLVVLVVVLVVCVVPDLVCLVLVLLPLLLVLLVLLLVLLVVLLVPDDDPLLNVLSVLLNLLSVLLNVLSVVVNCCCPVVVDDADQPHPSLVSNLSSLVSLLVSLVVLLVLVVQFDVQDPVLLVVQLVVLVVLLCVLLVLLVVCVVVVVDDPVNSVSSNSLSVSLSSLRSSLVSCLVVADPRLLQVLVVLLSVLSNLLSVLVSVLSVQVSVHDVSSSSCVSVSSSSNSSSSSSSSSSSVSNSVLCCSLPVVVLLVVVVVVVVVVVVVCVVVVVVCVVPVVDAPPDDCVVVVVLLVLLLPFAAEKEKEAEDPVQCVDPSSVVSVVSNQVSCVVHVRYAYEYEYAPVCVVVPVVPDDLVCLQRYQYDHDHPPRPDQWIWMQTNLFKIWIKHWDDDPPDPDTGIDIDIDRPNVVSVSVVSNSSSRVSNSCSSSNDDSRDDD

Radius of gyration: 28.35 Å; chains: 1; bounding box: 75×49×84 Å